Protein AF-A0A2M7ZW94-F1 (afdb_monomer_lite)

Structure (mmCIF, N/CA/C/O backbone):
data_AF-A0A2M7ZW94-F1
#
_entry.id   AF-A0A2M7ZW94-F1
#
loop_
_atom_site.group_PDB
_atom_site.id
_atom_site.type_symbol
_atom_site.label_atom_id
_atom_site.label_alt_id
_atom_site.label_comp_id
_atom_site.label_asym_id
_atom_site.label_entity_id
_atom_site.label_seq_id
_atom_site.pdbx_PDB_ins_code
_atom_site.Cartn_x
_atom_site.Cartn_y
_atom_site.Cartn_z
_atom_site.occupancy
_atom_site.B_iso_or_equiv
_atom_site.auth_seq_id
_atom_site.auth_comp_id
_atom_site.auth_asym_id
_atom_site.auth_atom_id
_atom_site.pdbx_PDB_model_num
ATOM 1 N N . MET A 1 1 ? -39.235 -16.989 -25.713 1.00 32.47 1 MET A N 1
ATOM 2 C CA . MET A 1 1 ? -38.971 -16.640 -24.299 1.00 32.47 1 MET A CA 1
ATOM 3 C C . MET A 1 1 ? -38.103 -17.732 -23.693 1.00 32.47 1 MET A C 1
ATOM 5 O O . MET A 1 1 ? -38.622 -18.780 -23.338 1.00 32.47 1 MET A O 1
ATOM 9 N N . SER A 1 2 ? -36.784 -17.535 -23.678 1.00 24.59 2 SER A N 1
ATOM 10 C CA . SER A 1 2 ? -35.823 -18.498 -23.125 1.00 24.59 2 SER A CA 1
ATOM 11 C C . SER A 1 2 ? -35.446 -18.057 -21.711 1.00 24.59 2 SER A C 1
ATOM 13 O O . SER A 1 2 ? -35.003 -16.925 -21.529 1.00 24.59 2 SER A O 1
ATOM 15 N N . ARG A 1 3 ? -35.692 -18.912 -20.712 1.00 26.88 3 ARG A N 1
ATOM 16 C CA . ARG A 1 3 ? -35.231 -18.721 -19.330 1.00 26.88 3 ARG A CA 1
ATOM 17 C C . ARG A 1 3 ? -33.792 -19.221 -19.244 1.00 26.88 3 ARG A C 1
ATOM 19 O O . ARG A 1 3 ? -33.567 -20.426 -19.284 1.00 26.88 3 ARG A O 1
ATOM 26 N N . THR A 1 4 ? -32.834 -18.316 -19.106 1.00 28.78 4 THR A N 1
ATOM 27 C CA . THR A 1 4 ? -31.450 -18.662 -18.771 1.00 28.78 4 THR A CA 1
ATOM 28 C C . THR A 1 4 ? -31.302 -18.755 -17.254 1.00 28.78 4 THR A C 1
ATOM 30 O O . THR A 1 4 ? -31.592 -17.808 -16.526 1.00 28.78 4 THR A O 1
ATOM 33 N N . ALA A 1 5 ? -30.887 -19.931 -16.785 1.00 29.59 5 ALA A N 1
ATOM 34 C CA . ALA A 1 5 ? -30.594 -20.216 -15.388 1.00 29.59 5 ALA A CA 1
ATOM 35 C C . ALA A 1 5 ? -29.285 -19.530 -14.961 1.00 29.59 5 ALA A C 1
ATOM 37 O O . ALA A 1 5 ? -28.257 -19.681 -15.620 1.00 29.59 5 ALA A O 1
ATOM 38 N N . ALA A 1 6 ? -29.329 -18.790 -13.853 1.00 29.06 6 ALA A N 1
ATOM 39 C CA . ALA A 1 6 ? -28.158 -18.198 -13.222 1.00 29.06 6 ALA A CA 1
ATOM 40 C C . ALA A 1 6 ? -27.398 -19.267 -12.421 1.00 29.06 6 ALA A C 1
ATOM 42 O O . ALA A 1 6 ? -27.951 -19.885 -11.514 1.00 29.06 6 ALA A O 1
ATOM 43 N N . THR A 1 7 ? -26.122 -19.482 -12.736 1.00 29.97 7 THR A N 1
ATOM 44 C CA . THR A 1 7 ? -25.217 -20.303 -11.923 1.00 29.97 7 THR A CA 1
ATOM 45 C C . THR A 1 7 ? -24.500 -19.422 -10.903 1.00 29.97 7 THR A C 1
ATOM 47 O O . THR A 1 7 ? -23.432 -18.872 -11.170 1.00 29.97 7 THR A O 1
ATOM 50 N N . THR A 1 8 ? -25.091 -19.280 -9.720 1.00 38.19 8 THR A N 1
ATOM 51 C CA . THR A 1 8 ? -24.471 -18.693 -8.526 1.00 38.19 8 THR A CA 1
ATOM 52 C C . THR A 1 8 ? -23.496 -19.705 -7.919 1.00 38.19 8 THR A C 1
ATOM 54 O O . THR A 1 8 ? -23.913 -20.754 -7.432 1.00 38.19 8 THR A O 1
ATOM 57 N N . ARG A 1 9 ? -22.190 -19.408 -7.877 1.00 36.25 9 ARG A N 1
ATOM 58 C CA . ARG A 1 9 ? -21.302 -20.064 -6.898 1.00 36.25 9 ARG A CA 1
ATOM 59 C C . ARG A 1 9 ? -21.572 -19.421 -5.538 1.00 36.25 9 ARG A C 1
ATOM 61 O O . ARG A 1 9 ? -20.923 -18.442 -5.178 1.00 36.25 9 ARG A O 1
ATOM 68 N N . SER A 1 10 ? -22.579 -19.925 -4.823 1.00 44.69 10 SER A N 1
ATOM 69 C CA . SER A 1 10 ? -22.852 -19.503 -3.450 1.00 44.69 10 SER A CA 1
ATOM 70 C C . SER A 1 10 ? -21.700 -19.970 -2.550 1.00 44.69 10 SER A C 1
ATOM 72 O O . SER A 1 10 ? -21.248 -21.112 -2.634 1.00 44.69 10 SER A O 1
ATOM 74 N N . ARG A 1 11 ? -21.157 -19.073 -1.717 1.00 54.53 11 ARG A N 1
ATOM 75 C CA . ARG A 1 11 ? -20.261 -19.488 -0.629 1.00 54.53 11 ARG A CA 1
ATOM 76 C C . ARG A 1 11 ? -21.129 -20.160 0.415 1.00 54.53 11 ARG A C 1
ATOM 78 O O . ARG A 1 11 ? -21.862 -19.463 1.105 1.00 54.53 11 ARG A O 1
ATOM 85 N N . HIS A 1 12 ? -21.112 -21.484 0.472 1.00 62.62 12 HIS A N 1
ATOM 86 C CA . HIS A 1 12 ? -21.947 -22.238 1.395 1.00 62.62 12 HIS A CA 1
ATOM 87 C C . HIS A 1 12 ? -21.676 -21.820 2.848 1.00 62.62 12 HIS A C 1
ATOM 89 O O . HIS A 1 12 ? -20.550 -21.937 3.321 1.00 62.62 12 HIS A O 1
ATOM 95 N N . ILE A 1 13 ? -22.697 -21.306 3.537 1.00 59.84 13 ILE A N 1
ATOM 96 C CA . ILE A 1 13 ? -22.628 -21.061 4.983 1.00 59.84 13 ILE A CA 1
ATOM 97 C C . ILE A 1 13 ? -23.181 -22.307 5.650 1.00 59.84 13 ILE A C 1
ATOM 99 O O . ILE A 1 13 ? -24.318 -22.687 5.376 1.00 59.84 13 ILE A O 1
ATOM 103 N N . PHE A 1 14 ? -22.385 -22.946 6.494 1.00 70.50 14 PHE A N 1
ATOM 104 C CA . PHE A 1 14 ? -22.773 -24.121 7.254 1.00 70.50 14 PHE A CA 1
ATOM 105 C C . PHE A 1 14 ? -22.982 -23.746 8.716 1.00 70.50 14 PHE A C 1
ATOM 107 O O . PHE A 1 14 ? -22.145 -23.067 9.298 1.00 70.50 14 PHE A O 1
ATOM 114 N N . VAL A 1 15 ? -24.068 -24.211 9.322 1.00 73.00 15 VAL A N 1
ATOM 115 C CA . VAL A 1 15 ? -24.240 -24.215 10.779 1.00 73.00 15 VAL A CA 1
ATOM 116 C C . VAL A 1 15 ? -24.027 -25.641 11.256 1.00 73.00 15 VAL A C 1
ATOM 118 O O . VAL A 1 15 ? -24.687 -26.555 10.772 1.00 73.00 15 VAL A O 1
ATOM 121 N N . THR A 1 16 ? -23.114 -25.841 12.198 1.00 76.88 16 THR A N 1
ATOM 122 C CA . THR A 1 16 ? -22.784 -27.159 12.752 1.00 76.88 16 THR A CA 1
ATOM 123 C C . THR A 1 16 ? -22.987 -27.150 14.251 1.00 76.88 16 THR A C 1
ATOM 125 O O . THR A 1 16 ? -22.483 -26.260 14.925 1.00 76.88 16 THR A O 1
ATOM 128 N N . LEU A 1 17 ? -23.686 -28.141 14.795 1.00 69.69 17 LEU A N 1
ATOM 129 C CA . LEU A 1 17 ? -23.790 -28.312 16.240 1.00 69.69 17 LEU A CA 1
ATOM 130 C C . LEU A 1 17 ? -22.526 -29.002 16.765 1.00 69.69 17 LEU A C 1
ATOM 132 O O . LEU A 1 17 ? -22.336 -30.198 16.571 1.00 69.69 17 LEU A O 1
ATOM 136 N N . ILE A 1 18 ? -21.654 -28.259 17.444 1.00 71.75 18 ILE A N 1
ATOM 137 C CA . ILE A 1 18 ? -20.431 -28.806 18.042 1.00 71.75 18 ILE A CA 1
ATOM 138 C C . ILE A 1 18 ? -20.698 -29.146 19.507 1.00 71.75 18 ILE A C 1
ATOM 140 O O . ILE A 1 18 ? -21.134 -28.294 20.286 1.00 71.75 18 ILE A O 1
ATOM 144 N N . LYS A 1 19 ? -20.429 -30.399 19.891 1.00 70.38 19 LYS A N 1
ATOM 145 C CA . LYS A 1 19 ? -20.514 -30.850 21.283 1.00 70.38 19 LYS A CA 1
ATOM 146 C C . LYS A 1 19 ? -19.332 -30.287 22.079 1.00 70.38 19 LYS A C 1
ATOM 148 O O . LYS A 1 19 ? -18.182 -30.602 21.793 1.00 70.38 19 LYS A O 1
ATOM 153 N N . GLN A 1 20 ? -19.634 -29.459 23.064 1.00 75.25 20 GLN A N 1
ATOM 154 C CA . GLN A 1 20 ? -18.698 -28.881 24.018 1.00 75.25 20 GLN A CA 1
ATOM 155 C C . GLN A 1 20 ? -18.265 -29.924 25.061 1.00 75.25 20 GLN A C 1
ATOM 157 O O . GLN A 1 20 ? -18.896 -30.977 25.213 1.00 75.25 20 GLN A O 1
ATOM 162 N N . ALA A 1 21 ? -17.195 -29.623 25.803 1.00 60.28 21 ALA A N 1
ATOM 163 C CA . ALA A 1 21 ? -16.646 -30.507 26.837 1.00 60.28 21 ALA A CA 1
ATOM 164 C C . ALA A 1 21 ? -17.650 -30.825 27.964 1.00 60.28 21 ALA A C 1
ATOM 166 O O . ALA A 1 21 ? -17.609 -31.908 28.542 1.00 60.28 21 ALA A O 1
ATOM 167 N N . ASP A 1 22 ? -18.591 -29.918 28.230 1.00 70.38 22 ASP A N 1
ATOM 168 C CA . ASP A 1 22 ? -19.676 -30.085 29.207 1.00 70.38 22 ASP A CA 1
ATOM 169 C C . ASP A 1 22 ? -20.864 -30.917 28.675 1.00 70.38 22 ASP A C 1
ATOM 171 O O . ASP A 1 22 ? -21.872 -31.101 29.359 1.00 70.38 22 ASP A O 1
ATOM 175 N N . GLY A 1 23 ? -20.765 -31.421 27.442 1.00 75.06 23 GLY A N 1
ATOM 176 C CA . GLY A 1 23 ? -21.794 -32.211 26.778 1.00 75.06 23 GLY A CA 1
ATOM 177 C C . GLY A 1 23 ? -22.887 -31.399 26.082 1.00 75.06 23 GLY A C 1
ATOM 178 O O . GLY A 1 23 ? -23.699 -32.005 25.374 1.00 75.06 23 GLY A O 1
ATOM 179 N N . ARG A 1 24 ? -22.910 -30.064 26.215 1.00 67.00 24 ARG A N 1
ATOM 180 C CA . ARG A 1 24 ? -23.846 -29.194 25.486 1.00 67.00 24 ARG A CA 1
ATOM 181 C C . ARG A 1 24 ? -23.466 -29.122 24.013 1.00 67.00 24 ARG A C 1
ATOM 183 O O . ARG A 1 24 ? -22.299 -29.224 23.661 1.00 67.00 24 ARG A O 1
ATOM 190 N N . ARG A 1 25 ? -24.443 -28.941 23.127 1.00 60.88 25 ARG A N 1
ATOM 191 C CA . ARG A 1 25 ? -24.196 -28.712 21.697 1.00 60.88 25 ARG A CA 1
ATOM 192 C C . ARG A 1 25 ? -24.402 -27.232 21.397 1.00 60.88 25 ARG A C 1
ATOM 194 O O . ARG A 1 25 ? -25.466 -26.705 21.705 1.00 60.88 25 ARG A O 1
ATOM 201 N N . LEU A 1 26 ? -23.399 -26.577 20.819 1.00 61.03 26 LEU A N 1
ATOM 202 C CA . LEU A 1 26 ? -23.485 -25.179 20.400 1.00 61.03 26 LEU A CA 1
ATOM 203 C C . LEU A 1 26 ? -23.446 -25.081 18.871 1.00 61.03 26 LEU A C 1
ATOM 205 O O . LEU A 1 26 ? -22.578 -25.700 18.254 1.00 61.03 26 LEU A O 1
ATOM 209 N N . PRO A 1 27 ? -24.360 -24.321 18.249 1.00 65.19 27 PRO A N 1
ATOM 210 C CA . PRO A 1 27 ? -24.290 -24.032 16.823 1.00 65.19 27 PRO A CA 1
ATOM 211 C C . PRO A 1 27 ? -23.088 -23.135 16.514 1.00 65.19 27 PRO A C 1
ATOM 213 O O . PRO A 1 27 ? -22.930 -22.062 17.090 1.00 65.19 27 PRO A O 1
ATOM 216 N N . VAL A 1 28 ? -22.263 -23.571 15.569 1.00 64.69 28 VAL A N 1
ATOM 217 C CA . VAL A 1 28 ? -21.096 -22.854 15.051 1.00 64.69 28 VAL A CA 1
ATOM 218 C C . VAL A 1 28 ? -21.296 -22.623 13.561 1.00 64.69 28 VAL A C 1
ATOM 220 O O . VAL A 1 28 ? -21.577 -23.565 12.816 1.00 64.69 28 VAL A O 1
ATOM 223 N N . MET A 1 29 ? -21.173 -21.370 13.122 1.00 62.31 29 MET A N 1
ATOM 224 C CA . MET A 1 29 ? -21.201 -21.019 11.702 1.00 62.31 29 MET A CA 1
ATOM 225 C C . MET A 1 29 ? -19.815 -21.166 11.080 1.00 62.31 29 MET A C 1
ATOM 227 O O . MET A 1 29 ? -18.813 -20.798 11.681 1.00 62.31 29 MET A O 1
ATOM 231 N N . SER A 1 30 ? -19.771 -21.681 9.859 1.00 64.25 30 SER A N 1
ATOM 232 C CA . SER A 1 30 ? -18.544 -21.969 9.127 1.00 64.25 30 SER A CA 1
ATOM 233 C C . SER A 1 30 ? -18.750 -21.783 7.623 1.00 64.25 30 SER A C 1
ATOM 235 O O . SER A 1 30 ? -19.861 -21.907 7.110 1.00 64.25 30 SER A O 1
ATOM 237 N N . SER A 1 31 ? -17.666 -21.506 6.898 1.00 64.06 31 SER A N 1
ATOM 238 C CA . SER A 1 31 ? -17.653 -21.511 5.426 1.00 64.06 31 SER A CA 1
ATOM 239 C C . SER A 1 31 ? -17.410 -22.906 4.826 1.00 64.06 31 SER A C 1
ATOM 241 O O . SER A 1 31 ? -17.481 -23.089 3.610 1.00 64.06 31 SER A O 1
ATOM 243 N N . THR A 1 32 ? -17.144 -23.901 5.674 1.00 67.00 32 THR A N 1
ATOM 244 C CA . THR A 1 32 ? -16.887 -25.302 5.323 1.00 67.00 32 THR A CA 1
ATOM 245 C C . THR A 1 32 ? -17.685 -26.253 6.220 1.00 67.00 32 THR A C 1
ATOM 247 O O . THR A 1 32 ? -18.123 -25.904 7.315 1.00 67.00 32 THR A O 1
ATOM 250 N N . HIS A 1 33 ? -17.906 -27.479 5.752 1.00 71.88 33 HIS A N 1
ATOM 251 C CA . HIS A 1 33 ? -18.555 -28.523 6.542 1.00 71.88 33 HIS A CA 1
ATOM 252 C C . HIS A 1 33 ? -17.659 -28.890 7.737 1.00 71.88 33 HIS A C 1
ATOM 254 O O . HIS A 1 33 ? -16.509 -29.272 7.530 1.00 71.88 33 HIS A O 1
ATOM 260 N N . CYS A 1 34 ? -18.152 -28.769 8.971 1.00 69.06 34 CYS A N 1
ATOM 261 C CA . CYS A 1 34 ? -17.371 -29.101 10.171 1.00 69.06 34 CYS A CA 1
ATOM 262 C C . CYS A 1 34 ? -17.648 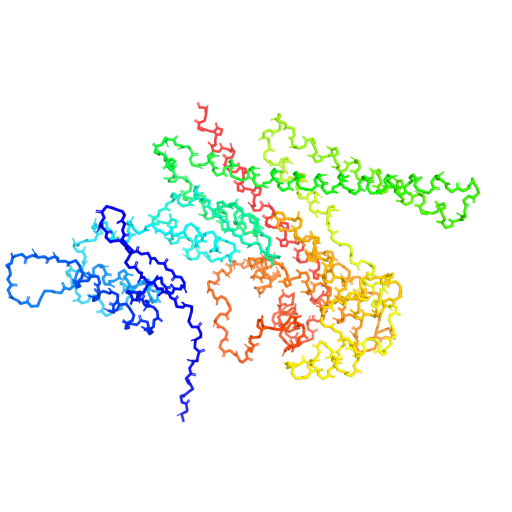-30.522 10.686 1.00 69.06 34 CYS A C 1
ATOM 264 O O . CYS A 1 34 ? -16.823 -31.075 11.405 1.00 69.06 34 CYS A O 1
ATOM 266 N N . SER A 1 35 ? -18.795 -31.119 10.345 1.00 77.81 35 SER A N 1
ATOM 267 C CA . SER A 1 35 ? -19.145 -32.513 10.672 1.00 77.81 35 SER A CA 1
ATOM 268 C C . SER A 1 35 ? -20.314 -32.985 9.812 1.00 77.81 35 SER A C 1
ATOM 270 O O . SER A 1 35 ? -21.001 -32.143 9.253 1.00 77.81 35 SER A O 1
ATOM 272 N N . ASP A 1 36 ? -20.624 -34.280 9.782 1.00 73.81 36 ASP A N 1
ATOM 273 C CA . ASP A 1 36 ? -21.778 -34.833 9.047 1.00 73.81 36 ASP A CA 1
ATOM 274 C C . ASP A 1 36 ? -23.143 -34.215 9.432 1.00 73.81 36 ASP A C 1
ATOM 276 O O . ASP A 1 36 ? -24.105 -34.307 8.671 1.00 73.81 36 ASP A O 1
ATOM 280 N N . GLU A 1 37 ? -23.225 -33.528 10.578 1.00 69.06 37 GLU A N 1
ATOM 281 C CA . GLU A 1 37 ? -24.413 -32.803 11.048 1.00 69.06 37 GLU A CA 1
ATOM 282 C C . GLU A 1 37 ? -24.490 -31.337 10.549 1.00 69.06 37 GLU A C 1
ATOM 284 O O . GLU A 1 37 ? -25.415 -30.609 10.908 1.00 69.06 37 GLU A O 1
ATOM 289 N N . SER A 1 38 ? -23.536 -30.855 9.743 1.00 70.06 38 SER A N 1
ATOM 290 C CA . SER A 1 38 ? -23.513 -29.468 9.254 1.00 70.06 38 SER A CA 1
ATOM 291 C C . SER A 1 38 ? -24.669 -29.157 8.282 1.00 70.06 38 SER A C 1
ATOM 293 O O . SER A 1 38 ? -24.861 -29.817 7.262 1.00 70.06 38 SER A O 1
ATOM 295 N N . VAL A 1 39 ? -25.403 -28.068 8.531 1.00 68.62 39 VAL A N 1
ATOM 296 C CA . VAL A 1 39 ? -26.511 -27.594 7.683 1.00 68.62 39 VAL A CA 1
ATOM 297 C C . VAL A 1 39 ? -26.078 -26.419 6.831 1.00 68.62 39 VAL A C 1
ATOM 299 O O . VAL A 1 39 ? -25.755 -25.358 7.353 1.00 68.62 39 VAL A O 1
ATOM 302 N N . CYS A 1 40 ? -26.151 -26.566 5.511 1.00 65.38 40 CYS A N 1
ATOM 303 C CA . CYS A 1 40 ? -25.936 -25.453 4.594 1.00 65.38 40 CYS A CA 1
ATOM 304 C C . CYS A 1 40 ? -27.153 -24.508 4.568 1.00 65.38 40 CYS A C 1
ATOM 306 O O . CYS A 1 40 ? -28.214 -24.865 4.055 1.00 65.38 40 CYS A O 1
ATOM 308 N N . VAL A 1 41 ? -26.994 -23.293 5.090 1.00 62.44 41 VAL A N 1
ATOM 309 C CA . VAL A 1 41 ? -28.073 -22.312 5.298 1.00 62.44 41 VAL A CA 1
ATOM 310 C C . VAL A 1 41 ? -28.481 -21.600 4.004 1.00 62.44 41 VAL A C 1
ATOM 312 O O . VAL A 1 41 ? -29.611 -21.146 3.877 1.00 62.44 41 VAL A O 1
ATOM 315 N N . ASN A 1 42 ? -27.610 -21.556 2.995 1.00 62.69 42 ASN A N 1
ATOM 316 C CA . ASN A 1 42 ? -27.856 -20.847 1.733 1.00 62.69 42 ASN A CA 1
ATOM 317 C C . ASN A 1 42 ? -27.964 -21.771 0.506 1.00 62.69 42 ASN A C 1
ATOM 319 O O . ASN A 1 42 ? -27.714 -21.354 -0.630 1.00 62.69 42 ASN A O 1
ATOM 323 N N . ARG A 1 43 ? -28.343 -23.038 0.712 1.00 46.62 43 ARG A N 1
ATOM 324 C CA . ARG A 1 43 ? -28.696 -23.963 -0.374 1.00 46.62 43 ARG A CA 1
ATOM 325 C C . ARG A 1 43 ? -30.166 -23.721 -0.748 1.00 46.62 43 ARG A C 1
ATOM 327 O O . ARG A 1 43 ? -31.056 -24.337 -0.175 1.00 46.62 43 ARG A O 1
ATOM 334 N N . ASN A 1 44 ? -30.400 -22.796 -1.683 1.00 50.91 44 ASN A N 1
ATOM 335 C CA . ASN A 1 44 ? -31.709 -22.225 -2.047 1.00 50.91 44 ASN A CA 1
ATOM 336 C C . ASN A 1 44 ? -32.342 -21.424 -0.894 1.00 50.91 44 ASN A C 1
ATOM 338 O O . ASN A 1 44 ? -32.750 -21.993 0.115 1.00 50.91 44 ASN A O 1
ATOM 342 N N . GLU A 1 45 ? -32.439 -20.105 -1.083 1.00 52.16 45 GLU A N 1
ATOM 343 C CA . GLU A 1 45 ? -32.684 -19.044 -0.081 1.00 52.16 45 GLU A CA 1
ATOM 344 C C . GLU A 1 45 ? -33.834 -19.299 0.910 1.00 52.16 45 GLU A C 1
ATOM 346 O O . GLU A 1 45 ? -33.817 -18.793 2.024 1.00 52.16 45 GLU A O 1
ATOM 351 N N . ILE A 1 46 ? -34.813 -20.130 0.555 1.00 49.88 46 ILE A N 1
ATOM 352 C CA . ILE A 1 46 ? -35.938 -20.475 1.432 1.00 49.88 46 ILE A CA 1
ATOM 353 C C . ILE A 1 46 ? -35.754 -21.867 2.060 1.00 49.88 46 ILE A C 1
ATOM 355 O O . ILE A 1 46 ? -36.008 -22.060 3.245 1.00 49.88 46 ILE A O 1
ATOM 359 N N . ILE A 1 47 ? -35.256 -22.851 1.306 1.00 54.06 47 ILE A N 1
ATOM 360 C CA . ILE A 1 47 ? -35.139 -24.244 1.772 1.00 54.06 47 ILE A CA 1
ATOM 361 C C . ILE A 1 47 ? -34.041 -24.384 2.833 1.00 54.06 47 ILE A C 1
ATOM 363 O O . ILE A 1 47 ? -34.225 -25.129 3.796 1.00 54.06 47 ILE A O 1
ATOM 367 N N . GLY A 1 48 ? -32.928 -23.655 2.700 1.00 54.53 48 GLY A N 1
ATOM 368 C CA . GLY A 1 48 ? -31.839 -23.663 3.684 1.00 54.53 48 GLY A CA 1
ATOM 369 C C . GLY A 1 48 ? -32.264 -23.112 5.049 1.00 54.53 48 GLY A C 1
ATOM 370 O O . GLY A 1 48 ? -32.036 -23.763 6.070 1.00 54.53 48 GLY A O 1
ATOM 371 N N . ALA A 1 49 ? -32.993 -21.991 5.059 1.00 55.41 49 ALA A N 1
ATOM 372 C CA . ALA A 1 49 ? -33.610 -21.420 6.257 1.00 55.41 49 ALA A CA 1
ATOM 373 C C . ALA A 1 49 ? -34.595 -22.403 6.915 1.00 55.41 49 ALA A C 1
ATOM 375 O O . ALA A 1 49 ? -34.482 -22.687 8.107 1.00 55.41 49 ALA A O 1
ATOM 376 N N . PHE A 1 50 ? -35.509 -22.997 6.136 1.00 55.78 50 PHE A N 1
ATOM 377 C CA . PHE A 1 50 ? -36.458 -24.002 6.635 1.00 55.78 50 PHE A CA 1
ATOM 378 C C . PHE A 1 50 ? -35.771 -25.265 7.173 1.00 55.78 50 PHE A C 1
ATOM 380 O O . PHE A 1 50 ? -36.226 -25.841 8.160 1.00 55.78 50 PHE A O 1
ATOM 387 N N . THR A 1 51 ? -34.675 -25.699 6.548 1.00 58.50 51 THR A N 1
ATOM 388 C CA . THR A 1 51 ? -33.914 -26.882 6.977 1.00 58.50 51 THR A CA 1
ATOM 389 C C . THR A 1 51 ? -33.181 -26.614 8.287 1.00 58.50 51 THR A C 1
ATOM 391 O O . THR A 1 51 ? -33.251 -27.445 9.191 1.00 58.50 51 THR A O 1
ATOM 394 N N . LEU A 1 52 ? -32.555 -25.440 8.428 1.00 59.03 52 LEU A N 1
ATOM 395 C CA . LEU A 1 52 ? -31.918 -25.007 9.672 1.00 59.03 52 LEU A CA 1
ATOM 396 C C . LEU A 1 52 ? -32.941 -24.893 10.810 1.00 59.03 52 LEU A C 1
ATOM 398 O O . LEU A 1 52 ? -32.730 -25.452 11.882 1.00 59.03 52 LEU A O 1
ATOM 402 N N . LEU A 1 53 ? -34.088 -24.256 10.555 1.00 57.56 53 LEU A N 1
ATOM 403 C CA . LEU A 1 53 ? -35.199 -24.163 11.508 1.00 57.56 53 LEU A CA 1
ATOM 404 C C . LEU A 1 53 ? -35.721 -25.536 11.929 1.00 57.56 53 LEU A C 1
ATOM 406 O O . LEU A 1 53 ? -35.931 -25.778 13.114 1.00 57.56 53 LEU A O 1
ATOM 410 N N . ARG A 1 54 ? -35.907 -26.451 10.972 1.00 55.56 54 ARG A N 1
ATOM 411 C CA . ARG A 1 54 ? -36.349 -27.818 11.254 1.00 55.56 54 ARG A CA 1
ATOM 412 C C . ARG A 1 54 ? -35.327 -28.569 12.102 1.00 55.56 54 ARG A C 1
ATOM 414 O O . ARG A 1 54 ? -35.729 -29.284 13.010 1.00 55.56 54 ARG A O 1
ATOM 421 N N . GLN A 1 55 ? -34.033 -28.424 11.826 1.00 57.81 55 GLN A N 1
ATOM 422 C CA . GLN A 1 55 ? -33.000 -29.094 12.612 1.00 57.81 55 GLN A CA 1
ATOM 423 C C . GLN A 1 55 ? -32.887 -28.526 14.029 1.00 57.81 55 GLN A C 1
ATOM 425 O O . GLN A 1 55 ? -32.865 -29.307 14.974 1.00 57.81 55 GLN A O 1
ATOM 430 N N . LEU A 1 56 ? -32.920 -27.200 14.194 1.00 55.25 56 LEU A N 1
ATOM 431 C CA . LEU A 1 56 ? -32.946 -26.563 15.516 1.00 55.25 56 LEU A CA 1
ATOM 432 C C . LEU A 1 56 ? -34.192 -26.987 16.318 1.00 55.25 56 LEU A C 1
ATOM 434 O O . LEU A 1 56 ? -34.078 -27.346 17.487 1.00 55.25 56 LEU A O 1
ATOM 438 N N . TYR A 1 57 ? -35.362 -27.053 15.673 1.00 52.72 57 TYR A N 1
ATOM 439 C CA . TYR A 1 57 ? -36.622 -27.483 16.294 1.00 52.72 57 TYR A CA 1
ATOM 440 C C . TYR A 1 57 ? -36.648 -28.970 16.678 1.00 52.72 57 TYR A C 1
ATOM 442 O O . TYR A 1 57 ? -37.223 -29.341 17.695 1.00 52.72 57 TYR A O 1
ATOM 450 N N . MET A 1 58 ? -36.041 -29.842 15.869 1.00 49.34 58 MET A N 1
ATOM 451 C CA . MET A 1 58 ? -35.977 -31.279 16.164 1.00 49.34 58 MET A CA 1
ATOM 452 C C . MET A 1 58 ? -34.960 -31.600 17.268 1.00 49.34 58 MET A C 1
ATOM 454 O O . MET A 1 58 ? -35.061 -32.656 17.890 1.00 49.34 58 MET A O 1
ATOM 458 N N . HIS A 1 59 ? -33.987 -30.715 17.504 1.00 52.50 59 HIS A N 1
ATOM 459 C CA . HIS A 1 59 ? -32.890 -30.954 18.438 1.00 52.50 59 HIS A CA 1
ATOM 460 C C . HIS A 1 59 ? -33.140 -30.353 19.830 1.00 52.50 59 HIS A C 1
ATOM 462 O O . HIS A 1 59 ? -32.773 -30.976 20.832 1.00 52.50 59 HIS A O 1
ATOM 468 N N . ASP A 1 60 ? -33.821 -29.206 19.915 1.00 43.69 60 ASP A N 1
ATOM 469 C CA . ASP A 1 60 ? -34.363 -28.702 21.174 1.00 43.69 60 ASP A CA 1
ATOM 470 C C . ASP A 1 60 ? -35.724 -29.341 21.427 1.00 43.69 60 ASP A C 1
ATOM 472 O O . ASP A 1 60 ? -36.754 -28.959 20.877 1.00 43.69 60 ASP A O 1
ATOM 476 N N . SER A 1 61 ? -35.738 -30.322 22.327 1.00 38.62 61 SER A N 1
ATOM 477 C CA . SER A 1 61 ? -36.964 -30.815 22.945 1.00 38.62 61 SER A CA 1
ATOM 478 C C . SER A 1 61 ? -37.591 -29.714 23.811 1.00 38.62 61 SER A C 1
ATOM 480 O O . SER A 1 61 ? -37.610 -29.824 25.038 1.00 38.62 61 SER A O 1
ATOM 482 N N . LEU A 1 62 ? -38.154 -28.669 23.198 1.00 39.50 62 LEU A N 1
ATOM 483 C CA . LEU A 1 62 ? -39.179 -27.824 23.805 1.00 39.50 62 LEU A CA 1
ATOM 484 C C . LEU A 1 62 ? -40.417 -28.704 24.019 1.00 39.50 62 LEU A C 1
ATOM 486 O O . LEU A 1 62 ? -41.422 -28.619 23.317 1.00 39.50 62 LEU A O 1
ATOM 490 N N . LYS A 1 63 ? -40.339 -29.602 25.008 1.00 36.56 63 LYS A N 1
ATOM 491 C CA . LYS A 1 63 ? -41.491 -30.287 25.587 1.00 36.56 63 LYS A CA 1
ATOM 492 C C . LYS A 1 63 ? -42.306 -29.243 26.345 1.00 36.56 63 LYS A C 1
ATOM 494 O O . LYS A 1 63 ? -42.325 -29.222 27.573 1.00 36.56 63 LYS A O 1
ATOM 499 N N . LEU A 1 64 ? -43.022 -28.398 25.609 1.00 36.47 64 LEU A N 1
ATOM 500 C CA . LEU A 1 64 ? -44.240 -27.782 26.109 1.00 36.47 64 LEU A CA 1
ATOM 501 C C . LEU A 1 64 ? -45.228 -28.929 26.335 1.00 36.47 64 LEU A C 1
ATOM 503 O O . LEU A 1 64 ? -45.889 -29.421 25.420 1.00 36.47 64 LEU A O 1
ATOM 507 N N . LYS A 1 65 ? -45.245 -29.447 27.566 1.00 33.09 65 LYS A N 1
ATOM 508 C CA . LYS A 1 65 ? -46.236 -30.427 28.004 1.00 33.09 65 LYS A CA 1
ATOM 509 C C . LYS A 1 65 ? -47.622 -29.792 27.870 1.00 33.09 65 LYS A C 1
ATOM 511 O O . LYS A 1 65 ? -47.993 -28.946 28.673 1.00 33.09 65 LYS A O 1
ATOM 516 N N . GLY A 1 66 ? -48.389 -30.271 26.894 1.00 35.72 66 GLY A N 1
ATOM 517 C CA . GLY A 1 66 ? -49.845 -30.167 26.885 1.00 35.72 66 GLY A CA 1
ATOM 518 C C . GLY A 1 66 ? -50.430 -29.177 25.882 1.00 35.72 66 GLY A C 1
ATOM 519 O O . GLY A 1 66 ? -50.813 -28.076 26.256 1.00 35.72 66 GLY A O 1
ATOM 520 N N . LYS A 1 67 ? -50.600 -29.621 24.633 1.00 34.03 67 LYS A N 1
ATOM 521 C CA . LYS A 1 67 ? -51.892 -29.732 23.920 1.00 34.03 67 LYS A CA 1
ATOM 522 C C . LYS A 1 67 ? -51.620 -30.045 22.447 1.00 34.03 67 LYS A C 1
ATOM 524 O O . LYS A 1 67 ? -50.813 -29.391 21.799 1.00 34.03 67 LYS A O 1
ATOM 529 N N . GLN A 1 68 ? -52.274 -31.090 21.948 1.00 37.75 68 GLN A N 1
ATOM 530 C CA . GLN A 1 68 ? -52.256 -31.469 20.539 1.00 37.75 68 GLN A CA 1
ATOM 531 C C . GLN A 1 68 ? -52.921 -30.376 19.696 1.00 37.75 68 GLN A C 1
ATOM 533 O O . GLN A 1 68 ? -53.989 -29.880 20.049 1.00 37.75 68 GLN A O 1
ATOM 538 N N . GLY A 1 69 ? -52.290 -30.039 18.576 1.00 32.56 69 GLY A N 1
ATOM 539 C CA . GLY A 1 69 ? -52.793 -29.088 17.590 1.00 32.56 69 GLY A CA 1
ATOM 540 C C . GLY A 1 69 ? -51.676 -28.153 17.156 1.00 32.56 69 GLY A C 1
ATOM 541 O O . GLY A 1 69 ? -51.077 -27.498 17.998 1.00 32.56 69 GLY A O 1
ATOM 542 N N . ALA A 1 70 ? -51.381 -28.147 15.855 1.00 39.38 70 ALA A N 1
ATOM 543 C CA . ALA A 1 70 ? -50.365 -27.335 15.191 1.00 39.38 70 ALA A CA 1
ATOM 544 C C . ALA A 1 70 ? -50.163 -25.958 15.851 1.00 39.38 70 ALA A C 1
ATOM 546 O O . ALA A 1 70 ? -50.981 -25.054 15.689 1.00 39.38 70 ALA A O 1
ATOM 547 N N . GLN A 1 71 ? -49.070 -25.800 16.597 1.00 36.38 71 GLN A N 1
ATOM 548 C CA . GLN A 1 71 ? -48.647 -24.505 17.110 1.00 36.38 71 GLN A CA 1
ATOM 549 C C . GLN A 1 71 ? -47.397 -24.089 16.354 1.00 36.38 71 GLN A C 1
ATOM 551 O O . GLN A 1 71 ? -46.375 -24.774 16.348 1.00 36.38 71 GLN A O 1
ATOM 556 N N . PHE A 1 72 ? -47.585 -22.996 15.625 1.00 40.94 72 PHE A N 1
ATOM 557 C CA . PHE A 1 72 ? -46.636 -22.353 14.744 1.00 40.94 72 PHE A CA 1
ATOM 558 C C . PHE A 1 72 ? -45.308 -22.084 15.457 1.00 40.94 72 PHE A C 1
ATOM 560 O O . PHE A 1 72 ? -45.274 -21.789 16.652 1.00 40.94 72 PHE A O 1
ATOM 567 N N . LEU A 1 73 ? -44.230 -22.176 14.673 1.00 48.53 73 LEU A N 1
ATOM 568 C CA . LEU A 1 73 ? -42.911 -21.613 14.960 1.00 48.53 73 LEU A CA 1
ATOM 569 C C . LEU A 1 73 ? -43.040 -20.290 15.716 1.00 48.53 73 LEU A C 1
ATOM 571 O O . LEU A 1 73 ? -43.911 -19.492 15.370 1.00 48.53 73 LEU A O 1
ATOM 575 N N . ASN A 1 74 ? -42.147 -20.032 16.680 1.00 49.47 74 ASN A N 1
ATOM 576 C CA . ASN A 1 74 ? -41.963 -18.672 17.174 1.00 49.47 74 ASN A CA 1
ATOM 577 C C . ASN A 1 74 ? -41.698 -17.782 15.938 1.00 49.47 74 ASN A C 1
ATOM 579 O O . ASN A 1 74 ? -40.657 -17.966 15.292 1.00 49.47 74 ASN A O 1
ATOM 583 N N . PRO A 1 75 ? -42.638 -16.893 15.562 1.00 52.19 75 PRO A N 1
ATOM 584 C CA . PRO A 1 75 ? -42.555 -16.148 14.313 1.00 52.19 75 PRO A CA 1
ATOM 585 C C . PRO A 1 75 ? -41.277 -15.317 14.252 1.00 52.19 75 PRO A C 1
ATOM 587 O O . PRO A 1 75 ? -40.708 -15.159 13.179 1.00 52.19 75 PRO A O 1
ATOM 590 N N . ASP A 1 76 ? -40.770 -14.872 15.400 1.00 51.16 76 ASP A N 1
ATOM 591 C CA . ASP A 1 76 ? -39.596 -14.010 15.488 1.00 51.16 76 ASP A CA 1
ATOM 592 C C . ASP A 1 76 ? -38.318 -14.718 15.038 1.00 51.16 76 ASP A C 1
ATOM 594 O O . ASP A 1 76 ? -37.526 -14.147 14.295 1.00 51.16 76 ASP A O 1
ATOM 598 N N . VAL A 1 77 ? -38.149 -15.994 15.399 1.00 51.50 77 VAL A N 1
ATOM 599 C CA . VAL A 1 77 ? -36.992 -16.805 14.976 1.00 51.50 77 VAL A CA 1
ATOM 600 C C . VAL A 1 77 ? -37.056 -17.082 13.476 1.00 51.50 77 VAL A C 1
ATOM 602 O O . VAL A 1 77 ? -36.039 -17.045 12.786 1.00 51.50 77 VAL A O 1
ATOM 605 N N . PHE A 1 78 ? -38.262 -17.324 12.959 1.00 57.12 78 PHE A N 1
ATOM 606 C CA . PHE A 1 78 ? -38.488 -17.497 11.529 1.00 57.12 78 PHE A CA 1
ATOM 607 C C . PHE A 1 78 ? -38.183 -16.211 10.750 1.00 57.12 78 PHE A C 1
ATOM 609 O O . PHE A 1 78 ? -37.473 -16.260 9.746 1.00 57.12 78 PHE A O 1
ATOM 616 N N . PHE A 1 79 ? -38.669 -15.064 11.229 1.00 59.09 79 PHE A N 1
ATOM 617 C CA . PHE A 1 79 ? -38.463 -13.773 10.582 1.00 59.09 79 PHE A CA 1
ATOM 618 C C . PHE A 1 79 ? -37.016 -13.295 10.657 1.00 59.09 79 PHE A C 1
ATOM 620 O O . PHE A 1 79 ? -36.549 -12.725 9.677 1.00 59.09 79 PHE A O 1
ATOM 627 N N . GLU A 1 80 ? -36.293 -13.558 11.745 1.00 55.50 80 GLU A N 1
ATOM 628 C CA . GLU A 1 80 ? -34.853 -13.282 11.850 1.00 55.50 80 GLU A CA 1
ATOM 629 C C . GLU A 1 80 ? -34.047 -14.120 10.855 1.00 55.50 80 GLU A C 1
ATOM 631 O O . GLU A 1 80 ? -33.336 -13.569 10.017 1.00 55.50 80 GLU A O 1
ATOM 636 N N . ILE A 1 81 ? -34.233 -15.447 10.849 1.00 54.75 81 ILE A N 1
ATOM 637 C CA . ILE A 1 81 ? -33.505 -16.337 9.929 1.00 54.75 81 ILE A CA 1
ATOM 638 C C . ILE A 1 81 ? -33.800 -15.969 8.479 1.00 54.75 81 ILE A C 1
ATOM 640 O O . ILE A 1 81 ? -32.891 -15.905 7.651 1.00 54.75 81 ILE A O 1
ATOM 644 N N . ALA A 1 82 ? -35.063 -15.717 8.151 1.00 54.06 82 ALA A N 1
ATOM 645 C CA . ALA A 1 82 ? -35.444 -15.414 6.788 1.00 54.06 82 ALA A CA 1
ATOM 646 C C . ALA A 1 82 ? -35.048 -13.974 6.383 1.00 54.06 82 ALA A C 1
ATOM 648 O O . ALA A 1 82 ? -34.631 -13.781 5.244 1.00 54.06 82 ALA A O 1
ATOM 649 N N . SER A 1 83 ? -35.037 -12.992 7.297 1.00 55.50 83 SER A N 1
ATOM 650 C CA . SER A 1 83 ? -34.495 -11.649 7.008 1.00 55.50 83 SER A CA 1
ATOM 651 C C . SER A 1 83 ? -32.980 -11.683 6.802 1.00 55.50 83 SER A C 1
ATOM 653 O O . SER A 1 83 ? -32.464 -11.039 5.891 1.00 55.50 83 SER A O 1
ATOM 655 N N . TRP A 1 84 ? -32.269 -12.501 7.582 1.00 47.62 84 TRP A N 1
ATOM 656 C CA . TRP A 1 84 ? -30.832 -12.721 7.427 1.00 47.62 84 TRP A CA 1
ATOM 657 C C . TRP A 1 84 ? -30.492 -13.444 6.118 1.00 47.62 84 TRP A C 1
ATOM 659 O O . TRP A 1 84 ? -29.522 -13.105 5.444 1.00 47.62 84 TRP A O 1
ATOM 669 N N . THR A 1 85 ? -31.323 -14.411 5.716 1.00 47.72 85 THR A N 1
ATOM 670 C CA . THR A 1 85 ? -31.101 -15.201 4.494 1.00 47.72 85 THR A CA 1
ATOM 671 C C . THR A 1 85 ? -31.438 -14.420 3.220 1.00 47.72 85 THR A C 1
ATOM 673 O O . THR A 1 85 ? -30.777 -14.607 2.201 1.00 47.72 85 THR A O 1
ATOM 676 N N . ILE A 1 86 ? -32.439 -13.534 3.271 1.00 48.09 86 ILE A N 1
ATOM 677 C CA . ILE A 1 86 ? -32.932 -12.775 2.108 1.00 48.09 86 ILE A CA 1
ATOM 678 C C . ILE A 1 86 ? -32.301 -11.368 2.041 1.00 48.09 86 ILE A C 1
ATOM 680 O O . ILE A 1 86 ? -32.353 -10.714 1.002 1.00 48.09 86 ILE A O 1
ATOM 684 N N . GLY A 1 87 ? -31.666 -10.891 3.119 1.00 40.75 87 GLY A N 1
ATOM 685 C CA . GLY A 1 87 ? -31.049 -9.559 3.182 1.00 40.75 87 GLY A CA 1
ATOM 686 C C . GLY A 1 87 ? -32.059 -8.405 3.187 1.00 40.75 87 GLY A C 1
ATOM 687 O O . GLY A 1 87 ? -31.681 -7.254 2.985 1.00 40.75 87 GLY A O 1
ATOM 688 N N . VAL A 1 88 ? -33.339 -8.708 3.407 1.00 43.69 88 VAL A N 1
ATOM 689 C CA . VAL A 1 88 ? -34.442 -7.747 3.490 1.00 43.69 88 VAL A CA 1
ATOM 690 C C . VAL A 1 88 ? -35.219 -8.065 4.756 1.00 43.69 88 VAL A C 1
ATOM 692 O O . VAL A 1 88 ? -35.557 -9.224 4.993 1.00 43.69 88 VAL A O 1
ATOM 695 N N . SER A 1 89 ? -35.514 -7.045 5.562 1.00 51.06 89 SER A N 1
ATOM 696 C CA . SER A 1 89 ? -36.423 -7.190 6.696 1.00 51.06 89 SER A CA 1
ATOM 697 C C . SER A 1 89 ? -37.772 -7.669 6.173 1.00 51.06 89 SER A C 1
ATOM 699 O O . SER A 1 89 ? -38.491 -6.950 5.480 1.00 51.06 89 SER A O 1
ATOM 701 N N . ILE A 1 90 ? -38.135 -8.906 6.500 1.00 54.50 90 ILE A N 1
ATOM 702 C CA . ILE A 1 90 ? -39.407 -9.485 6.057 1.00 54.50 90 ILE A CA 1
ATOM 703 C C . ILE A 1 90 ? -40.594 -8.683 6.607 1.00 54.50 90 ILE A C 1
ATOM 705 O O . ILE A 1 90 ? -41.661 -8.677 6.001 1.00 54.50 90 ILE A O 1
ATOM 709 N N . ARG A 1 91 ? -40.389 -7.925 7.692 1.00 50.81 91 ARG A N 1
ATOM 710 C CA . ARG A 1 91 ? -41.385 -7.022 8.283 1.00 50.81 91 ARG A CA 1
ATOM 711 C C . ARG A 1 91 ? -41.840 -5.908 7.328 1.00 50.81 91 ARG A C 1
ATOM 713 O O . ARG A 1 91 ? -42.935 -5.392 7.522 1.00 50.81 91 ARG A O 1
ATOM 720 N N . ASP A 1 92 ? -41.065 -5.609 6.284 1.00 49.22 92 ASP A N 1
ATOM 721 C CA . ASP A 1 92 ? -41.380 -4.574 5.290 1.00 49.22 92 ASP A CA 1
ATOM 722 C C . ASP A 1 92 ? -42.146 -5.122 4.070 1.00 49.22 92 ASP A C 1
ATOM 724 O O . ASP A 1 92 ? -42.518 -4.371 3.164 1.00 49.22 92 ASP A O 1
ATOM 728 N N . LEU A 1 93 ? -42.414 -6.434 4.020 1.00 50.16 93 LEU A N 1
ATOM 729 C CA . LEU A 1 93 ? -43.203 -7.033 2.946 1.00 50.16 93 LEU A CA 1
ATOM 730 C C . LEU A 1 93 ? -44.712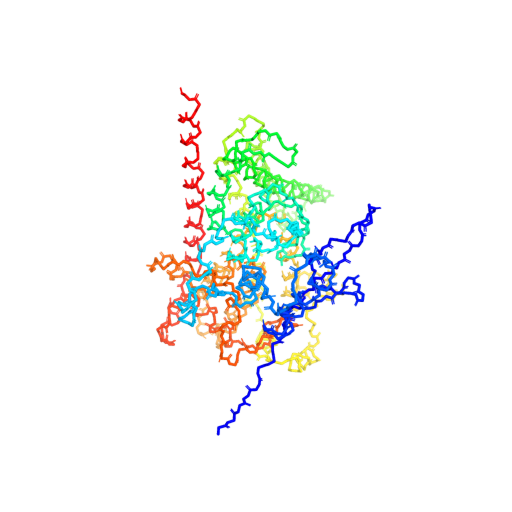 -6.800 3.181 1.00 50.16 93 LEU A C 1
ATOM 732 O O . LEU A 1 93 ? -45.238 -7.189 4.229 1.00 50.16 93 LEU A O 1
ATOM 736 N N . PRO A 1 94 ? -45.459 -6.278 2.182 1.00 47.97 94 PRO A N 1
ATOM 737 C CA . PRO A 1 94 ? -46.891 -5.968 2.304 1.00 47.97 94 PRO A CA 1
ATOM 738 C C . PRO A 1 94 ? -47.777 -7.148 2.730 1.00 47.97 94 PRO A C 1
ATOM 740 O O . PRO A 1 94 ? -48.878 -6.949 3.236 1.00 47.97 94 PRO A O 1
ATOM 743 N N . LEU A 1 95 ? -47.303 -8.386 2.546 1.00 47.16 95 LEU A N 1
ATOM 744 C CA . LEU A 1 95 ? -48.041 -9.604 2.885 1.00 47.16 95 LEU A CA 1
ATOM 745 C C . LEU A 1 95 ? -48.252 -9.808 4.400 1.00 47.16 95 LEU A C 1
ATOM 747 O O . LEU A 1 95 ? -49.111 -10.598 4.785 1.00 47.16 95 LEU A O 1
ATOM 751 N N . ILE A 1 96 ? -47.479 -9.136 5.262 1.00 48.91 96 ILE A N 1
ATOM 752 C CA . ILE A 1 96 ? -47.431 -9.427 6.710 1.00 48.91 96 ILE A CA 1
ATOM 753 C C . ILE A 1 96 ? -48.278 -8.466 7.550 1.00 48.91 96 ILE A C 1
ATOM 755 O O . ILE A 1 96 ? -48.696 -8.824 8.653 1.00 48.91 96 ILE A O 1
ATOM 759 N N . ALA A 1 97 ? -48.671 -7.315 6.994 1.00 47.19 97 ALA A N 1
ATOM 760 C CA . ALA A 1 97 ? -49.582 -6.364 7.639 1.00 47.19 97 ALA A CA 1
ATOM 761 C C . ALA A 1 97 ? -50.963 -6.965 8.004 1.00 47.19 97 ALA A C 1
ATOM 763 O O . ALA A 1 97 ? -51.710 -6.376 8.780 1.00 47.19 97 ALA A O 1
ATOM 764 N N . ALA A 1 98 ? -51.296 -8.158 7.495 1.00 47.53 98 ALA A N 1
ATOM 765 C CA . ALA A 1 98 ? -52.534 -8.879 7.788 1.00 47.53 98 ALA A CA 1
ATOM 766 C C . ALA A 1 98 ? -52.511 -9.728 9.082 1.00 47.53 98 ALA A C 1
ATOM 768 O O . ALA A 1 98 ? -53.549 -10.277 9.450 1.00 47.53 98 ALA A O 1
ATOM 769 N N . TYR A 1 99 ? -51.376 -9.851 9.791 1.00 46.66 99 TYR A N 1
ATOM 770 C CA . TYR A 1 99 ? -51.266 -10.672 11.011 1.00 46.66 99 TYR A CA 1
ATOM 771 C C . TYR A 1 99 ? -51.031 -9.827 12.283 1.00 46.66 99 TYR A C 1
ATOM 773 O O . TYR A 1 99 ? -49.895 -9.672 12.734 1.00 46.66 99 TYR A O 1
ATOM 781 N N . PRO A 1 100 ? -52.097 -9.340 12.951 1.00 43.78 100 PRO A N 1
ATOM 782 C CA . PRO A 1 100 ? -51.999 -8.408 14.084 1.00 43.78 100 PRO A CA 1
ATOM 783 C C . PRO A 1 100 ? -51.392 -8.995 15.375 1.00 43.78 100 PRO A C 1
ATOM 785 O O . PRO A 1 100 ? -51.186 -8.265 16.340 1.00 43.78 100 PRO A O 1
ATOM 788 N N . ARG A 1 101 ? -51.068 -10.297 15.421 1.00 41.59 101 ARG A N 1
ATOM 789 C CA . ARG A 1 101 ? -50.442 -10.946 16.592 1.00 41.59 101 ARG A CA 1
ATOM 790 C C . ARG A 1 101 ? -48.907 -10.938 16.593 1.00 41.59 101 ARG A C 1
ATOM 792 O O . ARG A 1 101 ? -48.332 -11.286 17.617 1.00 41.59 101 ARG A O 1
ATOM 799 N N . ALA A 1 102 ? -48.246 -10.518 15.512 1.00 43.22 102 ALA A N 1
ATOM 800 C CA . ALA A 1 102 ? -46.779 -10.476 15.450 1.00 43.22 102 ALA A CA 1
ATOM 801 C C . ALA A 1 102 ? -46.155 -9.306 16.247 1.00 43.22 102 ALA A C 1
ATOM 803 O O . ALA A 1 102 ? -44.999 -9.378 16.642 1.00 43.22 102 ALA A O 1
ATOM 804 N N . ASN A 1 103 ? -46.917 -8.247 16.549 1.00 38.44 103 ASN A N 1
ATOM 805 C CA . ASN A 1 103 ? -46.374 -7.038 17.187 1.00 38.44 103 ASN A CA 1
ATOM 806 C C . ASN A 1 103 ? -46.223 -7.114 18.721 1.00 38.44 103 ASN A C 1
ATOM 808 O O . ASN A 1 103 ? -45.527 -6.281 19.299 1.00 38.44 103 ASN A O 1
ATOM 812 N N . ILE A 1 104 ? -46.847 -8.090 19.395 1.00 38.91 104 ILE A N 1
ATOM 813 C CA . ILE A 1 104 ? -46.970 -8.109 20.870 1.00 38.91 104 ILE A CA 1
ATOM 814 C C . ILE A 1 104 ? -45.790 -8.825 21.570 1.00 38.91 104 ILE A C 1
ATOM 816 O O . ILE A 1 104 ? -45.625 -8.695 22.777 1.00 38.91 104 ILE A O 1
ATOM 820 N N . LEU A 1 105 ? -44.911 -9.519 20.836 1.00 37.03 105 LEU A N 1
ATOM 821 C CA . LEU A 1 105 ? -43.762 -10.255 21.404 1.00 37.03 105 LEU A CA 1
ATOM 822 C C . LEU A 1 105 ? -42.390 -9.610 21.113 1.00 37.03 105 LEU A C 1
ATOM 824 O O . LEU A 1 105 ? -41.350 -10.172 21.438 1.00 37.03 105 LEU A O 1
ATOM 828 N N . SER A 1 106 ? -42.386 -8.384 20.585 1.00 35.41 106 SER A N 1
ATOM 829 C CA . SER A 1 106 ? -41.237 -7.655 20.017 1.00 35.41 106 SER A CA 1
ATOM 830 C C . SER A 1 106 ? -40.064 -7.315 20.957 1.00 35.41 106 SER A C 1
ATOM 832 O O . SER A 1 106 ? -39.171 -6.580 20.549 1.00 35.41 106 SER A O 1
ATOM 834 N N . HIS A 1 107 ? -40.041 -7.815 22.195 1.00 37.19 107 HIS A N 1
ATOM 835 C CA . HIS A 1 107 ? -39.000 -7.519 23.190 1.00 37.19 107 HIS A CA 1
ATOM 836 C C . HIS A 1 107 ? -38.304 -8.770 23.755 1.00 37.19 107 HIS A C 1
ATOM 838 O O . HIS A 1 107 ? -37.471 -8.652 24.653 1.00 37.19 107 HIS A O 1
ATOM 844 N N . SER A 1 108 ? -38.593 -9.976 23.249 1.00 37.75 108 SER A N 1
ATOM 845 C CA . SER A 1 108 ? -37.770 -11.139 23.595 1.00 37.75 108 SER A CA 1
ATOM 846 C C . SER A 1 108 ? -36.428 -11.053 22.871 1.00 37.75 108 SER A C 1
ATOM 848 O O . SER A 1 108 ? -36.385 -11.047 21.641 1.00 37.75 108 SER A O 1
ATOM 850 N N . SER A 1 109 ? -35.345 -10.985 23.645 1.00 39.12 109 SER A N 1
ATOM 851 C CA . SER A 1 109 ? -33.962 -11.042 23.178 1.00 39.12 109 SER A CA 1
ATOM 852 C C . SER A 1 109 ? -33.793 -12.154 22.141 1.00 39.12 109 SER A C 1
ATOM 854 O O . SER A 1 109 ? -34.031 -13.330 22.417 1.00 39.12 109 SER A O 1
ATOM 856 N N . SER A 1 110 ? -33.433 -11.751 20.920 1.00 43.97 110 SER A N 1
ATOM 857 C CA . SER A 1 110 ? -33.200 -12.646 19.789 1.00 43.97 110 SER A CA 1
ATOM 858 C C . SER A 1 110 ? -32.309 -13.813 20.215 1.00 43.97 110 SER A C 1
ATOM 860 O O . SER A 1 110 ? -31.267 -13.597 20.824 1.00 43.97 110 SER A O 1
ATOM 862 N N . ILE A 1 111 ? -32.679 -15.053 19.883 1.00 45.00 111 ILE A N 1
ATOM 863 C CA . ILE A 1 111 ? -31.855 -16.251 20.153 1.00 45.00 111 ILE A CA 1
ATOM 864 C C . ILE A 1 111 ? -30.460 -16.110 19.498 1.00 45.00 111 ILE A C 1
ATOM 866 O O . ILE A 1 111 ? -29.488 -16.716 19.948 1.00 45.00 111 ILE A O 1
ATOM 870 N N . PHE A 1 112 ? -30.340 -15.236 18.491 1.00 43.06 112 PHE A N 1
ATOM 871 C CA . PHE A 1 112 ? -29.090 -14.876 17.825 1.00 43.06 112 PHE A CA 1
ATOM 872 C C . PHE A 1 112 ? -28.166 -13.985 18.667 1.00 43.06 112 PHE A C 1
ATOM 874 O O . PHE A 1 112 ? -26.972 -13.963 18.386 1.00 43.06 112 PHE A O 1
ATOM 881 N N . SER A 1 113 ? -28.644 -13.336 19.739 1.00 47.44 113 SER A N 1
ATOM 882 C CA . SER A 1 113 ? -27.784 -12.559 20.652 1.00 47.44 113 SER A CA 1
ATOM 883 C C . SER A 1 113 ? -26.776 -13.422 21.420 1.00 47.44 113 SER A C 1
ATOM 885 O O . SER A 1 113 ? -25.865 -12.895 22.049 1.00 47.44 113 SER A O 1
ATOM 887 N N . LYS A 1 114 ? -26.919 -14.756 21.366 1.00 53.22 114 LYS A N 1
ATOM 888 C CA . LYS A 1 114 ? -25.997 -15.722 21.982 1.00 53.22 114 LYS A CA 1
ATOM 889 C C . LYS A 1 114 ? -25.091 -16.450 20.992 1.00 53.22 114 LYS A C 1
ATOM 891 O O . LYS A 1 114 ? -24.298 -17.291 21.415 1.00 53.22 114 LYS A O 1
ATOM 896 N N . LEU A 1 115 ? -25.199 -16.182 19.691 1.00 62.00 115 LEU A N 1
ATOM 897 C CA . LEU A 1 115 ? -24.293 -16.790 18.723 1.00 62.00 115 LEU A CA 1
ATOM 898 C C . LEU A 1 115 ? -22.973 -16.028 18.738 1.00 62.00 115 LEU A C 1
ATOM 900 O O . LEU A 1 115 ? -22.855 -14.955 18.151 1.00 62.00 115 LEU A O 1
ATOM 904 N N . SER A 1 116 ? -21.971 -16.604 19.405 1.00 78.06 116 SER A N 1
ATOM 905 C CA . SER A 1 116 ? -20.593 -16.148 19.247 1.00 78.06 116 SER A CA 1
ATOM 906 C C . SER A 1 116 ? -20.180 -16.379 17.794 1.00 78.06 116 SER A C 1
ATOM 908 O O . SER A 1 116 ? -20.041 -17.516 17.345 1.00 78.06 116 SER A O 1
ATOM 910 N N . MET A 1 117 ? -20.010 -15.291 17.058 1.00 85.88 117 MET A N 1
ATOM 911 C CA . MET A 1 117 ? -19.412 -15.265 15.738 1.00 85.88 117 MET A CA 1
ATOM 912 C C . MET A 1 117 ? -17.895 -15.376 15.882 1.00 85.88 117 MET A C 1
ATOM 914 O O . MET A 1 117 ? -17.306 -14.882 16.846 1.00 85.88 117 MET A O 1
ATOM 918 N N . ASP A 1 118 ? -17.262 -16.041 14.924 1.00 92.44 118 ASP A N 1
ATOM 919 C CA . ASP A 1 118 ? -15.810 -16.025 14.809 1.00 92.44 118 ASP A CA 1
ATOM 920 C C . ASP A 1 118 ? -15.350 -14.576 14.534 1.00 92.44 118 ASP A C 1
ATOM 922 O O . ASP A 1 118 ? -15.797 -13.991 13.537 1.00 92.44 118 ASP A O 1
ATOM 926 N N . PRO A 1 119 ? -14.481 -13.977 15.378 1.00 95.38 119 PRO A N 1
ATOM 927 C CA . PRO A 1 119 ? -13.943 -12.635 15.154 1.00 95.38 119 PRO A CA 1
ATOM 928 C C . PRO A 1 119 ? -13.335 -12.451 13.758 1.00 95.38 119 PRO A C 1
ATOM 930 O O . PRO A 1 119 ? -13.413 -11.357 13.195 1.00 95.38 119 PRO A O 1
ATOM 933 N N . TYR A 1 120 ? -12.817 -13.527 13.152 1.00 95.31 120 TYR A N 1
ATOM 934 C CA . TYR A 1 120 ? -12.322 -13.520 11.778 1.00 95.31 120 TYR A CA 1
ATOM 935 C C . TYR A 1 120 ? -13.355 -12.991 10.775 1.00 95.31 120 TYR A C 1
ATOM 937 O O . TYR A 1 120 ? -13.005 -12.208 9.896 1.00 95.31 120 TYR A O 1
ATOM 945 N N . VAL A 1 121 ? -14.634 -13.367 10.906 1.00 92.31 121 VAL A N 1
ATOM 946 C CA . VAL A 1 121 ? -15.700 -12.940 9.978 1.00 92.31 121 VAL A CA 1
ATOM 947 C C . VAL A 1 121 ? -15.921 -11.430 10.054 1.00 92.31 121 VAL A C 1
ATOM 949 O O . VAL A 1 121 ? -16.104 -10.776 9.027 1.00 92.31 121 VAL A O 1
ATOM 952 N N . VAL A 1 122 ? -15.866 -10.870 11.262 1.00 95.00 122 VAL A N 1
ATOM 953 C CA . VAL A 1 122 ? -16.054 -9.434 11.507 1.00 95.00 122 VAL A CA 1
ATOM 954 C C . VAL A 1 122 ? -14.897 -8.633 10.913 1.00 95.00 122 VAL A C 1
ATOM 956 O O . VAL A 1 122 ? -15.099 -7.622 10.240 1.00 95.00 122 VAL A O 1
ATOM 959 N N . ILE A 1 123 ? -13.674 -9.116 11.114 1.00 96.62 123 ILE A N 1
ATOM 960 C CA . ILE A 1 123 ? -12.458 -8.434 10.671 1.00 96.62 123 ILE A CA 1
ATOM 961 C C . ILE A 1 123 ? -12.267 -8.588 9.152 1.00 96.62 123 ILE A C 1
ATOM 963 O O . ILE A 1 123 ? -11.922 -7.616 8.479 1.00 96.62 123 ILE A O 1
ATOM 967 N N . ASP A 1 124 ? -12.573 -9.753 8.565 1.00 92.88 124 ASP A N 1
ATOM 968 C CA . ASP A 1 124 ? -12.592 -9.944 7.104 1.00 92.88 124 ASP A CA 1
ATOM 969 C C . ASP A 1 124 ? -13.636 -9.026 6.441 1.00 92.88 124 ASP A C 1
ATOM 971 O O . ASP A 1 124 ? -13.345 -8.414 5.409 1.00 92.88 124 ASP A O 1
ATOM 975 N N . ALA A 1 125 ? -14.811 -8.839 7.058 1.00 92.31 125 ALA A N 1
ATOM 976 C CA . ALA A 1 125 ? -15.805 -7.873 6.588 1.00 92.31 125 ALA A CA 1
ATOM 977 C C . ALA A 1 125 ? -15.265 -6.430 6.611 1.00 92.31 125 ALA A C 1
ATOM 979 O O . ALA A 1 125 ? -15.454 -5.695 5.635 1.00 92.31 125 ALA A O 1
ATOM 980 N N . ALA A 1 126 ? -14.537 -6.043 7.667 1.00 95.56 126 ALA A N 1
ATOM 981 C CA . ALA A 1 126 ? -13.885 -4.736 7.768 1.00 95.56 126 ALA A CA 1
ATOM 982 C C . ALA A 1 126 ? -12.833 -4.525 6.662 1.00 95.56 126 ALA A C 1
ATOM 984 O O . ALA A 1 126 ? -12.896 -3.531 5.939 1.00 95.56 126 ALA A O 1
ATOM 985 N N . ILE A 1 127 ? -11.924 -5.487 6.446 1.00 92.69 127 ILE A N 1
ATOM 986 C CA . ILE A 1 127 ? -10.892 -5.415 5.388 1.00 92.69 127 ILE A CA 1
ATOM 987 C C . ILE A 1 127 ? -11.510 -5.309 3.992 1.00 92.69 127 ILE A C 1
ATOM 989 O O . ILE A 1 127 ? -10.989 -4.612 3.115 1.00 92.69 127 ILE A O 1
ATOM 993 N N . ARG A 1 128 ? -12.613 -6.025 3.757 1.00 88.38 128 ARG A N 1
ATOM 994 C CA . ARG A 1 128 ? -13.299 -6.047 2.459 1.00 88.38 128 ARG A CA 1
ATOM 995 C C . ARG A 1 128 ? -14.208 -4.840 2.224 1.00 88.38 128 ARG A C 1
ATOM 997 O O . ARG A 1 128 ? -14.798 -4.758 1.145 1.00 88.38 128 ARG A O 1
ATOM 1004 N N . GLY A 1 129 ? -14.353 -3.933 3.192 1.00 89.31 129 GLY A N 1
ATOM 1005 C CA . GLY A 1 129 ? -15.298 -2.818 3.103 1.00 89.31 129 GLY A CA 1
ATOM 1006 C C . GLY A 1 129 ? -16.755 -3.287 2.999 1.00 89.31 129 GLY A C 1
ATOM 1007 O O . GLY A 1 129 ? -17.543 -2.702 2.256 1.00 89.31 129 GLY A O 1
ATOM 1008 N N . GLN A 1 130 ? -17.111 -4.393 3.664 1.00 87.62 130 GLN A N 1
ATOM 1009 C CA . GLN A 1 130 ? -18.474 -4.935 3.705 1.00 87.62 130 GLN A CA 1
ATOM 1010 C C . GLN A 1 130 ? -19.279 -4.259 4.815 1.00 87.62 130 GLN A C 1
ATOM 1012 O O . GLN A 1 130 ? -19.579 -4.854 5.848 1.00 87.62 130 GLN A O 1
ATOM 1017 N N . GLU A 1 131 ? -19.612 -2.996 4.574 1.00 89.56 131 GLU A N 1
ATOM 1018 C CA . GLU A 1 131 ? -20.230 -2.112 5.559 1.00 89.56 131 GLU A CA 1
ATOM 1019 C C . GLU A 1 131 ? -21.499 -2.694 6.187 1.00 89.56 131 GLU A C 1
ATOM 1021 O O . GLU A 1 131 ? -21.572 -2.799 7.408 1.00 89.56 131 GLU A O 1
ATOM 1026 N N . ASP A 1 132 ? -22.458 -3.138 5.371 1.00 85.38 132 ASP A N 1
ATOM 1027 C CA . ASP A 1 132 ? -23.743 -3.654 5.862 1.00 85.38 132 ASP A CA 1
ATOM 1028 C C . ASP A 1 132 ? -23.561 -4.822 6.842 1.00 85.38 132 ASP A C 1
ATOM 1030 O O . ASP A 1 132 ? -24.202 -4.881 7.889 1.00 85.38 132 ASP A O 1
ATOM 1034 N N . ILE A 1 133 ? -22.661 -5.752 6.502 1.00 87.00 133 ILE A N 1
ATOM 1035 C CA . ILE A 1 133 ? -22.388 -6.953 7.298 1.00 87.00 133 ILE A CA 1
ATOM 1036 C C . ILE A 1 133 ? -21.778 -6.546 8.634 1.00 87.00 133 ILE A C 1
ATOM 1038 O O . ILE A 1 133 ? -22.272 -6.946 9.687 1.00 87.00 133 ILE A O 1
ATOM 1042 N N . LEU A 1 134 ? -20.734 -5.720 8.587 1.00 92.62 134 LEU A N 1
ATOM 1043 C CA . LEU A 1 134 ? -20.022 -5.281 9.775 1.00 92.62 134 LEU A CA 1
ATOM 1044 C C . LEU A 1 134 ? -20.927 -4.479 10.713 1.00 92.62 134 LEU A C 1
ATOM 1046 O O . LEU A 1 134 ? -21.001 -4.787 11.897 1.00 92.62 134 LEU A O 1
ATOM 1050 N N . MET A 1 135 ? -21.672 -3.504 10.191 1.00 93.19 135 MET A N 1
ATOM 1051 C CA . MET A 1 135 ? -22.547 -2.664 11.011 1.00 93.19 135 MET A CA 1
ATOM 1052 C C . MET A 1 135 ? -23.700 -3.459 11.623 1.00 93.19 135 MET A C 1
ATOM 1054 O O . MET A 1 135 ? -24.077 -3.204 12.762 1.00 93.19 135 MET A O 1
ATOM 1058 N N . ASN A 1 136 ? -24.241 -4.463 10.928 1.00 89.06 136 ASN A N 1
ATOM 1059 C CA . ASN A 1 136 ? -25.249 -5.345 11.519 1.00 89.06 136 ASN A CA 1
ATOM 1060 C C . ASN A 1 136 ? -24.685 -6.175 12.682 1.00 89.06 136 ASN A C 1
ATOM 1062 O O . ASN A 1 136 ? -25.372 -6.343 13.687 1.00 89.06 136 ASN A O 1
ATOM 1066 N N . ILE A 1 137 ? -23.436 -6.641 12.577 1.00 90.88 137 ILE A N 1
ATOM 1067 C CA . ILE A 1 137 ? -22.755 -7.347 13.671 1.00 90.88 137 ILE A CA 1
ATOM 1068 C C . ILE A 1 137 ? -22.533 -6.401 14.857 1.00 90.88 137 ILE A C 1
ATOM 1070 O O . ILE A 1 137 ? -22.900 -6.738 15.979 1.00 90.88 137 ILE A O 1
ATOM 1074 N N . LEU A 1 138 ? -22.010 -5.195 14.613 1.00 94.44 138 LEU A N 1
ATOM 1075 C CA . LEU A 1 138 ? -21.706 -4.225 15.672 1.00 94.44 138 LEU A CA 1
ATOM 1076 C C . LEU A 1 138 ? -22.952 -3.646 16.356 1.00 94.44 138 LEU A C 1
ATOM 1078 O O . LEU A 1 138 ? -22.900 -3.305 17.534 1.00 94.44 138 LEU A O 1
ATOM 1082 N N . ARG A 1 139 ? -24.087 -3.551 15.651 1.00 92.81 139 ARG A N 1
ATOM 1083 C CA . ARG A 1 139 ? -25.386 -3.213 16.262 1.00 92.81 139 ARG A CA 1
ATOM 1084 C C . ARG A 1 139 ? -25.871 -4.295 17.219 1.00 92.81 139 ARG A C 1
ATOM 1086 O O . ARG A 1 139 ? -26.515 -3.969 18.210 1.00 92.81 139 ARG A O 1
ATOM 1093 N N . ALA A 1 140 ? -25.609 -5.561 16.899 1.00 89.81 140 ALA A N 1
ATOM 1094 C CA . ALA A 1 140 ? -26.009 -6.682 17.739 1.00 89.81 140 ALA A CA 1
ATOM 1095 C C . ALA A 1 140 ? -25.089 -6.834 18.959 1.00 89.81 140 ALA A C 1
ATOM 1097 O O . ALA A 1 140 ? -25.576 -7.108 20.053 1.00 89.81 140 ALA A O 1
ATOM 1098 N N . ASP A 1 141 ? -23.780 -6.655 18.769 1.00 93.75 141 ASP A N 1
ATOM 1099 C CA . ASP A 1 141 ? -22.774 -6.786 19.820 1.00 93.75 141 ASP A CA 1
ATOM 1100 C C . ASP A 1 141 ? -21.552 -5.885 19.531 1.00 93.75 141 ASP A C 1
ATOM 1102 O O . ASP A 1 141 ? -20.679 -6.241 18.733 1.00 93.75 141 ASP A O 1
ATOM 1106 N N . PRO A 1 142 ? -21.446 -4.712 20.182 1.00 96.25 142 PRO A N 1
ATOM 1107 C CA . PRO A 1 142 ? -20.286 -3.838 20.032 1.00 96.25 142 PRO A CA 1
ATOM 1108 C C . PRO A 1 142 ? -18.967 -4.453 20.528 1.00 96.25 142 PRO A C 1
ATOM 1110 O O . PRO A 1 142 ? -17.904 -4.000 20.102 1.00 96.25 142 PRO A O 1
ATOM 1113 N N . SER A 1 143 ? -18.993 -5.494 21.379 1.00 96.19 143 SER A N 1
ATOM 1114 C CA . SER A 1 143 ? -17.776 -6.095 21.960 1.00 96.19 143 SER A CA 1
ATOM 1115 C C . SER A 1 143 ? -16.834 -6.688 20.911 1.00 96.19 143 SER A C 1
ATOM 1117 O O . SER A 1 143 ? -15.637 -6.836 21.161 1.00 96.19 143 SER A O 1
ATOM 1119 N N . TYR A 1 144 ? -17.328 -6.969 19.698 1.00 97.00 144 TYR A N 1
ATOM 1120 C CA . TYR A 1 144 ? -16.481 -7.390 18.581 1.00 97.00 144 T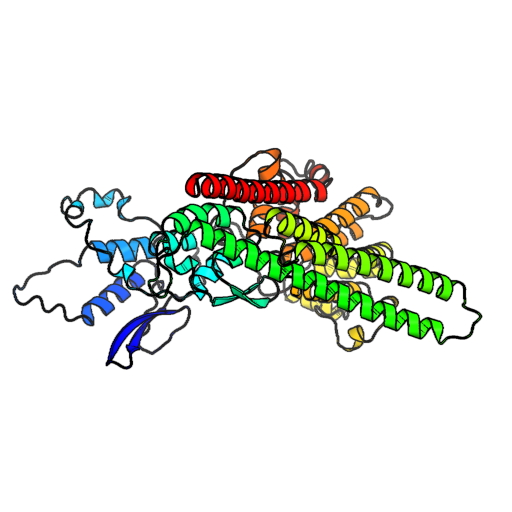YR A CA 1
ATOM 1121 C C . TYR A 1 144 ? -15.426 -6.353 18.188 1.00 97.00 144 TYR A C 1
ATOM 1123 O O . TYR A 1 144 ? -14.397 -6.749 17.650 1.00 97.00 144 TYR A O 1
ATOM 1131 N N . LEU A 1 145 ? -15.620 -5.065 18.493 1.00 98.06 145 LEU A N 1
ATOM 1132 C CA . LEU A 1 145 ? -14.600 -4.027 18.291 1.00 98.06 145 LEU A CA 1
ATOM 1133 C C . LEU A 1 145 ? -13.330 -4.253 19.126 1.00 98.06 145 LEU A C 1
ATOM 1135 O O . LEU A 1 145 ? -12.282 -3.706 18.792 1.00 98.06 145 LEU A O 1
ATOM 1139 N N . LEU A 1 146 ? -13.413 -5.053 20.193 1.00 98.25 146 LEU A N 1
ATOM 1140 C CA . LEU A 1 146 ? -12.290 -5.373 21.079 1.00 98.25 146 LEU A CA 1
ATOM 1141 C C . LEU A 1 146 ? -11.626 -6.710 20.729 1.00 98.25 146 LEU A C 1
ATOM 1143 O O . LEU A 1 146 ? -10.530 -7.010 21.200 1.00 98.25 146 LEU A O 1
ATOM 1147 N N . ARG A 1 147 ? -12.287 -7.547 19.921 1.00 97.69 147 ARG A N 1
ATOM 1148 C CA . ARG A 1 147 ? -11.786 -8.883 19.584 1.00 97.69 147 ARG A CA 1
ATOM 1149 C C . ARG A 1 147 ? -10.778 -8.798 18.450 1.00 97.69 147 ARG A C 1
ATOM 1151 O O . ARG A 1 147 ? -10.997 -8.097 17.465 1.00 97.69 147 ARG A O 1
ATOM 1158 N N . LYS A 1 148 ? -9.704 -9.574 18.572 1.00 98.19 148 LYS A N 1
ATOM 1159 C CA . LYS A 1 148 ? -8.671 -9.699 17.545 1.00 98.19 148 LYS A CA 1
ATOM 1160 C C . LYS A 1 148 ? -8.816 -10.995 16.759 1.00 98.19 148 LYS A C 1
ATOM 1162 O O . LYS A 1 148 ? -9.298 -11.998 17.282 1.00 98.19 148 LYS A O 1
ATOM 1167 N N . ALA A 1 149 ? -8.381 -10.971 15.506 1.00 97.81 149 ALA A N 1
ATOM 1168 C CA . ALA A 1 149 ? -8.175 -12.165 14.694 1.00 97.81 149 ALA A CA 1
ATOM 1169 C C . ALA A 1 149 ? -7.042 -11.949 13.699 1.00 97.81 149 ALA A C 1
ATOM 1171 O O . ALA A 1 149 ? -6.743 -10.820 13.305 1.00 97.81 149 ALA A O 1
ATOM 1172 N N . ILE A 1 150 ? -6.456 -13.061 13.257 1.00 97.56 150 ILE A N 1
ATOM 1173 C CA . ILE A 1 150 ? -5.448 -13.073 12.202 1.00 97.56 150 ILE A CA 1
ATOM 1174 C C . ILE A 1 150 ? -6.144 -13.012 10.845 1.00 97.56 150 ILE A C 1
ATOM 1176 O O . ILE A 1 150 ? -6.952 -13.872 10.496 1.00 97.56 150 ILE A O 1
ATOM 1180 N N . VAL A 1 151 ? -5.799 -12.004 10.055 1.00 94.94 151 VAL A N 1
ATOM 1181 C CA . VAL A 1 151 ? -6.365 -11.747 8.731 1.00 94.94 151 VAL A CA 1
ATOM 1182 C C . VAL A 1 151 ? -5.272 -11.387 7.737 1.00 94.94 151 VAL A C 1
ATOM 1184 O O . VAL A 1 151 ? -4.205 -10.910 8.113 1.00 94.94 151 VAL A O 1
ATOM 1187 N N . LYS A 1 152 ? -5.536 -11.614 6.447 1.00 93.38 152 LYS A N 1
ATOM 1188 C CA . LYS A 1 152 ? -4.595 -11.292 5.368 1.00 93.38 152 LYS A CA 1
ATOM 1189 C C . LYS A 1 152 ? -4.909 -9.933 4.760 1.00 93.38 152 LYS A C 1
ATOM 1191 O O . LYS A 1 152 ? -6.061 -9.664 4.419 1.00 93.38 152 LYS A O 1
ATOM 1196 N N . ASN A 1 153 ? -3.884 -9.108 4.568 1.00 91.88 153 ASN A N 1
ATOM 1197 C CA . ASN A 1 153 ? -3.999 -7.884 3.777 1.00 91.88 153 ASN A CA 1
ATOM 1198 C C . ASN A 1 153 ? -4.126 -8.197 2.263 1.00 91.88 153 ASN A C 1
ATOM 1200 O O . ASN A 1 153 ? -4.143 -9.358 1.843 1.00 91.88 153 ASN A O 1
ATOM 1204 N N . SER A 1 154 ? -4.205 -7.162 1.419 1.00 86.88 154 SER A N 1
ATOM 1205 C CA . SER A 1 154 ? -4.345 -7.306 -0.046 1.00 86.88 154 SER A CA 1
ATOM 1206 C C . SER A 1 154 ? -3.208 -8.059 -0.740 1.00 86.88 154 SER A C 1
ATOM 1208 O O . SER A 1 154 ? -3.429 -8.584 -1.829 1.00 86.88 154 SER A O 1
ATOM 1210 N N . VAL A 1 155 ? -2.032 -8.150 -0.115 1.00 89.12 155 VAL A N 1
ATOM 1211 C CA . VAL A 1 155 ? -0.841 -8.837 -0.641 1.00 89.12 155 VAL A CA 1
ATOM 1212 C C . VAL A 1 155 ? -0.505 -10.125 0.124 1.00 89.12 155 VAL A C 1
ATOM 1214 O O . VAL A 1 155 ? 0.578 -10.690 -0.036 1.00 89.12 155 VAL A O 1
ATOM 1217 N N . GLY A 1 156 ? -1.451 -10.616 0.934 1.00 90.94 156 GLY A N 1
ATOM 1218 C CA . GLY A 1 156 ? -1.391 -11.927 1.579 1.00 90.94 156 GLY A CA 1
ATOM 1219 C C . GLY A 1 156 ? -0.620 -11.992 2.901 1.00 90.94 156 GLY A C 1
ATOM 1220 O O . GLY A 1 156 ? -0.444 -13.097 3.410 1.00 90.94 156 GLY A O 1
ATOM 1221 N N . VAL A 1 157 ? -0.183 -10.858 3.459 1.00 94.81 157 VAL A N 1
ATOM 1222 C CA . VAL A 1 157 ? 0.521 -10.801 4.753 1.00 94.81 157 VAL A CA 1
ATOM 1223 C C . VAL A 1 157 ? -0.486 -10.867 5.889 1.00 94.81 157 VAL A C 1
ATOM 1225 O O . VAL A 1 157 ? -1.507 -10.178 5.857 1.00 94.81 157 VAL A O 1
ATOM 1228 N N . GLU A 1 158 ? -0.195 -11.714 6.870 1.00 96.88 158 GLU A N 1
ATOM 1229 C CA . GLU A 1 158 ? -1.034 -11.941 8.041 1.00 96.88 158 GLU A CA 1
ATOM 1230 C C . GLU A 1 158 ? -0.775 -10.892 9.127 1.00 96.88 158 GLU A C 1
ATOM 1232 O O . GLU A 1 158 ? 0.372 -10.606 9.468 1.00 96.88 158 GLU A O 1
ATOM 1237 N N . PHE A 1 159 ? -1.856 -10.347 9.682 1.00 96.69 159 PHE A N 1
ATOM 1238 C CA . PHE A 1 159 ? -1.845 -9.418 10.807 1.00 96.69 159 PHE A CA 1
ATOM 1239 C C . PHE A 1 159 ? -2.933 -9.800 11.802 1.00 96.69 159 PHE A C 1
ATOM 1241 O O . PHE A 1 159 ? -4.039 -10.159 11.402 1.00 96.69 159 PHE A O 1
ATOM 1248 N N . GLU A 1 160 ? -2.627 -9.693 13.090 1.00 97.88 160 GLU A N 1
ATOM 1249 C CA . GLU A 1 160 ? -3.611 -9.805 14.162 1.00 97.88 160 GLU A CA 1
ATOM 1250 C C . GLU A 1 160 ? -4.165 -8.413 14.484 1.00 97.88 160 GLU A C 1
ATOM 1252 O O . GLU A 1 160 ? -3.422 -7.549 14.947 1.00 97.88 160 GLU A O 1
ATOM 1257 N N . LEU A 1 161 ? -5.450 -8.187 14.201 1.00 98.12 161 LEU A N 1
ATOM 1258 C CA . LEU A 1 161 ? -6.069 -6.857 14.241 1.00 98.12 161 LEU A CA 1
ATOM 1259 C C . LEU A 1 161 ? -7.453 -6.901 14.883 1.00 98.12 161 LEU A C 1
ATOM 1261 O O . LEU A 1 161 ? -8.122 -7.932 14.826 1.00 98.12 161 LEU A O 1
ATOM 1265 N N . THR A 1 162 ? -7.913 -5.771 15.415 1.00 98.62 162 THR A N 1
ATOM 1266 C CA . THR A 1 162 ? -9.339 -5.513 15.680 1.00 98.62 162 THR A CA 1
ATOM 1267 C C . THR A 1 162 ? -10.082 -5.105 14.396 1.00 98.62 162 THR A C 1
ATOM 1269 O O . THR A 1 162 ? -9.449 -4.782 13.381 1.00 98.62 162 THR A O 1
ATOM 1272 N N . PRO A 1 163 ? -11.430 -5.052 14.390 1.00 98.44 163 PRO A N 1
ATOM 1273 C CA . PRO A 1 163 ? -12.176 -4.530 13.244 1.00 98.44 163 PRO A CA 1
ATOM 1274 C C . PRO A 1 163 ? -11.806 -3.084 12.875 1.00 98.44 163 PRO A C 1
ATOM 1276 O O . PRO A 1 163 ? -11.717 -2.765 11.687 1.00 98.44 163 PRO A O 1
ATOM 1279 N N . LEU A 1 164 ? -11.563 -2.214 13.864 1.00 98.50 164 LEU A N 1
ATOM 1280 C CA . LEU A 1 164 ? -11.172 -0.823 13.618 1.00 98.50 164 LEU A CA 1
ATOM 1281 C C . LEU A 1 164 ? -9.780 -0.744 12.989 1.00 98.50 164 LEU A C 1
ATOM 1283 O O . LEU A 1 164 ? -9.592 -0.063 11.979 1.00 98.50 164 LEU A O 1
ATOM 1287 N N . GLU A 1 165 ? -8.817 -1.476 13.548 1.00 98.50 165 GLU A N 1
ATOM 1288 C CA . GLU A 1 165 ? -7.463 -1.574 13.006 1.00 98.50 165 GLU A CA 1
ATOM 1289 C C . GLU A 1 165 ? -7.491 -2.106 11.563 1.00 98.50 165 GLU A C 1
ATOM 1291 O O . GLU A 1 165 ? -6.840 -1.546 10.683 1.00 98.50 165 GLU A O 1
ATOM 1296 N N . ALA A 1 166 ? -8.327 -3.102 11.261 1.00 98.19 166 ALA A N 1
ATOM 1297 C CA . ALA A 1 166 ? -8.538 -3.607 9.904 1.00 98.19 166 ALA A CA 1
ATOM 1298 C C . ALA A 1 166 ? -9.155 -2.578 8.933 1.00 98.19 166 ALA A C 1
ATOM 1300 O O . ALA A 1 166 ? -8.759 -2.505 7.761 1.00 98.19 166 ALA A O 1
ATOM 1301 N N . ALA A 1 167 ? -10.098 -1.752 9.393 1.00 97.56 167 ALA A N 1
ATOM 1302 C CA . ALA A 1 167 ? -10.645 -0.650 8.600 1.00 97.56 167 ALA A CA 1
ATOM 1303 C C . ALA A 1 167 ? -9.574 0.419 8.293 1.00 97.56 167 ALA A C 1
ATOM 1305 O O . ALA A 1 167 ? -9.479 0.908 7.164 1.00 97.56 167 ALA A O 1
ATOM 1306 N N . ILE A 1 168 ? -8.706 0.734 9.260 1.00 97.75 168 ILE A N 1
ATOM 1307 C CA . ILE A 1 168 ? -7.579 1.665 9.077 1.00 97.75 168 ILE A CA 1
ATOM 1308 C C . ILE A 1 168 ? -6.535 1.067 8.129 1.00 97.75 168 ILE A C 1
ATOM 1310 O O . ILE A 1 168 ? -6.138 1.724 7.165 1.00 97.75 168 ILE A O 1
ATOM 1314 N N . MET A 1 169 ? -6.160 -0.200 8.335 1.00 97.31 169 MET A N 1
ATOM 1315 C CA . MET A 1 169 ? -5.251 -0.960 7.473 1.00 97.31 169 MET A CA 1
ATOM 1316 C C . MET A 1 169 ? -5.704 -0.918 6.005 1.00 97.31 169 MET A C 1
ATOM 1318 O O . MET A 1 169 ? -4.897 -0.761 5.084 1.00 97.31 169 MET A O 1
ATOM 1322 N N . SER A 1 170 ? -7.022 -1.016 5.794 1.00 95.56 170 SER A N 1
ATOM 1323 C CA . SER A 1 170 ? -7.665 -0.982 4.480 1.00 95.56 170 SER A CA 1
ATOM 1324 C C . SER A 1 170 ? -7.926 0.421 3.918 1.00 95.56 170 SER A C 1
ATOM 1326 O O . SER A 1 170 ? -8.359 0.551 2.768 1.00 95.56 170 SER A O 1
ATOM 1328 N N . THR A 1 171 ? -7.575 1.479 4.659 1.00 94.62 171 THR A N 1
ATOM 1329 C CA . THR A 1 171 ? -7.827 2.901 4.348 1.00 94.62 171 THR A CA 1
ATOM 1330 C C . THR A 1 171 ? -9.314 3.230 4.138 1.00 94.62 171 THR A C 1
ATOM 1332 O O . THR A 1 171 ? -9.685 4.094 3.323 1.00 94.62 171 THR A O 1
ATOM 1335 N N . ASP A 1 172 ? -10.190 2.536 4.872 1.00 94.25 172 ASP A N 1
ATOM 1336 C CA . ASP A 1 172 ? -11.637 2.742 4.842 1.00 94.25 172 ASP A CA 1
ATOM 1337 C C . ASP A 1 172 ? -12.105 3.726 5.919 1.00 94.25 172 ASP A C 1
ATOM 1339 O O . ASP A 1 172 ? -12.764 3.373 6.894 1.00 94.25 172 ASP A O 1
ATOM 1343 N N . VAL A 1 173 ? -11.777 5.002 5.715 1.00 91.50 173 VAL A N 1
ATOM 1344 C CA . VAL A 1 173 ? -12.105 6.092 6.654 1.00 91.50 173 VAL A CA 1
ATOM 1345 C C . VAL A 1 173 ? -13.601 6.165 6.992 1.00 91.50 173 VAL A C 1
ATOM 1347 O O . VAL A 1 173 ? -13.956 6.502 8.113 1.00 91.50 173 VAL A O 1
ATOM 1350 N N . GLN A 1 174 ? -14.482 5.798 6.058 1.00 90.19 174 GLN A N 1
ATOM 1351 C CA . GLN A 1 174 ? -15.928 5.808 6.307 1.00 90.19 174 GLN A CA 1
ATOM 1352 C C . GLN A 1 174 ? -16.371 4.696 7.246 1.00 90.19 174 GLN A C 1
ATOM 1354 O O . GLN A 1 174 ? -17.264 4.896 8.064 1.00 90.19 174 GLN A O 1
ATOM 1359 N N . MET A 1 175 ? -15.749 3.523 7.130 1.00 94.25 175 MET A N 1
ATOM 1360 C CA . MET A 1 175 ? -16.001 2.437 8.063 1.00 94.25 175 MET A CA 1
ATOM 1361 C C . MET A 1 175 ? -15.555 2.834 9.472 1.00 94.25 175 MET A C 1
ATOM 1363 O O . MET A 1 175 ? -16.299 2.627 10.425 1.00 94.25 175 MET A O 1
ATOM 1367 N N . VAL A 1 176 ? -14.382 3.469 9.588 1.00 96.12 176 VAL A N 1
ATOM 1368 C CA . VAL A 1 176 ? -13.861 3.992 10.862 1.00 96.12 176 VAL A CA 1
ATOM 1369 C C . VAL A 1 176 ? -14.825 5.018 11.474 1.00 96.12 176 VAL A C 1
ATOM 1371 O O . VAL A 1 176 ? -15.122 4.939 12.663 1.00 96.12 176 VAL A O 1
ATOM 1374 N N . GLU A 1 177 ? -15.367 5.940 10.674 1.00 93.69 177 GLU A N 1
ATOM 1375 C CA . GLU A 1 177 ? -16.390 6.896 11.125 1.00 93.69 177 GLU A CA 1
ATOM 1376 C C . GLU A 1 177 ? -17.635 6.213 11.680 1.00 93.69 177 GLU A C 1
ATOM 1378 O O . GLU A 1 177 ? -18.092 6.566 12.764 1.00 93.69 177 GLU A O 1
ATOM 1383 N N . LYS A 1 178 ? -18.158 5.208 10.976 1.00 94.56 178 LYS A N 1
ATOM 1384 C CA . LYS A 1 178 ? -19.370 4.490 11.391 1.00 94.56 178 LYS A CA 1
ATOM 1385 C C . LYS A 1 178 ? -19.167 3.642 12.643 1.00 94.56 178 LYS A C 1
ATOM 1387 O O . LYS A 1 178 ? -20.093 3.490 13.429 1.00 94.56 178 LYS A O 1
ATOM 1392 N N . MET A 1 179 ? -17.959 3.127 12.870 1.00 97.31 179 MET A N 1
ATOM 1393 C CA . MET A 1 179 ? -17.641 2.394 14.100 1.00 97.31 179 MET A CA 1
ATOM 1394 C C . MET A 1 179 ? -17.679 3.274 15.354 1.00 97.31 179 MET A C 1
ATOM 1396 O O . MET A 1 179 ? -17.837 2.734 16.446 1.00 97.31 179 MET A O 1
ATOM 1400 N N . ARG A 1 180 ? -17.562 4.604 15.230 1.00 96.00 180 ARG A N 1
ATOM 1401 C CA . ARG A 1 180 ? -17.527 5.525 16.377 1.00 96.00 180 ARG A CA 1
ATOM 1402 C C . ARG A 1 180 ? -18.727 5.360 17.306 1.00 96.00 180 ARG A C 1
ATOM 1404 O O . ARG A 1 180 ? -18.536 5.185 18.504 1.00 96.00 180 ARG A O 1
ATOM 1411 N N . GLU A 1 181 ? -19.941 5.385 16.760 1.00 95.50 181 GLU A N 1
ATOM 1412 C CA . GLU A 1 181 ? -21.175 5.269 17.553 1.00 95.50 181 GLU A CA 1
ATOM 1413 C C . GLU A 1 181 ? -21.215 3.942 18.325 1.00 95.50 181 GLU A C 1
ATOM 1415 O O . GLU A 1 181 ? -21.765 3.852 19.416 1.00 95.50 181 GLU A O 1
ATOM 1420 N N . HIS A 1 182 ? -20.589 2.891 17.794 1.00 97.19 182 HIS A N 1
ATOM 1421 C CA . HIS A 1 182 ? -20.499 1.601 18.471 1.00 97.19 182 HIS A CA 1
ATOM 1422 C C . HIS A 1 182 ? -19.475 1.606 19.613 1.00 97.19 182 HIS A C 1
ATOM 1424 O O . HIS A 1 182 ? -19.721 0.964 20.631 1.00 97.19 182 HIS A O 1
ATOM 1430 N N . PHE A 1 183 ? -18.385 2.373 19.497 1.00 97.56 183 PHE A N 1
ATOM 1431 C CA . PHE A 1 183 ? -17.472 2.604 20.618 1.00 97.56 183 PHE A CA 1
ATOM 1432 C C . PHE A 1 183 ? -18.132 3.396 21.748 1.00 97.56 183 PHE A C 1
ATOM 1434 O O . PHE A 1 183 ? -17.878 3.107 22.907 1.00 97.56 183 PHE A O 1
ATOM 1441 N N . GLU A 1 184 ? -19.026 4.340 21.460 1.00 95.44 184 GLU A N 1
ATOM 1442 C CA . GLU A 1 184 ? -19.750 5.084 22.507 1.00 95.44 184 GLU A CA 1
ATOM 1443 C C . GLU A 1 184 ? -20.643 4.186 23.381 1.00 95.44 184 GLU A C 1
ATOM 1445 O O . GLU A 1 184 ? -20.903 4.511 24.539 1.00 95.44 184 GLU A O 1
ATOM 1450 N N . HIS A 1 185 ? -21.067 3.034 22.854 1.00 94.88 185 HIS A N 1
ATOM 1451 C CA . HIS A 1 185 ? -21.842 2.031 23.586 1.00 94.88 185 HIS A CA 1
ATOM 1452 C C . HIS A 1 185 ? -20.977 1.002 24.334 1.00 94.88 185 HIS A C 1
ATOM 1454 O O . HIS A 1 185 ? -21.518 0.180 25.076 1.00 94.88 185 HIS A O 1
ATOM 1460 N N . LEU A 1 186 ? -19.652 1.022 24.157 1.00 95.94 186 LEU A N 1
ATOM 1461 C CA . LEU A 1 186 ? -18.735 0.142 24.878 1.00 95.94 186 LEU A CA 1
ATOM 1462 C C . LEU A 1 186 ? -18.436 0.705 26.265 1.00 95.94 186 LEU A C 1
ATOM 1464 O O . LEU A 1 186 ? -17.694 1.673 26.412 1.00 95.94 186 LEU A O 1
ATOM 1468 N N . THR A 1 187 ? -19.005 0.061 27.281 1.00 96.44 187 THR A N 1
ATOM 1469 C CA . THR A 1 187 ? -18.796 0.412 28.693 1.00 96.44 187 THR A CA 1
ATOM 1470 C C . THR A 1 187 ? -17.987 -0.626 29.459 1.00 96.44 187 THR A C 1
ATOM 1472 O O . THR A 1 187 ? -17.484 -0.314 30.535 1.00 96.44 187 THR A O 1
ATOM 1475 N N . ILE A 1 188 ? -17.846 -1.839 28.918 1.00 96.75 188 ILE A N 1
ATOM 1476 C CA . ILE A 1 188 ? -17.071 -2.932 29.509 1.00 96.75 188 ILE A CA 1
ATOM 1477 C C . ILE A 1 188 ? -16.134 -3.569 28.479 1.00 96.75 188 ILE A C 1
ATOM 1479 O O . ILE A 1 188 ? -16.474 -3.646 27.295 1.00 96.75 188 ILE A O 1
ATOM 1483 N N . ASP A 1 189 ? -14.962 -4.012 28.928 1.00 97.06 189 ASP A N 1
ATOM 1484 C CA . ASP A 1 189 ? -14.039 -4.814 28.127 1.00 97.06 189 ASP A CA 1
ATOM 1485 C C . ASP A 1 189 ? -14.481 -6.287 28.032 1.00 97.06 189 ASP A C 1
ATOM 1487 O O . ASP A 1 189 ? -15.556 -6.683 28.492 1.00 97.06 189 ASP A O 1
ATOM 1491 N N . LEU A 1 190 ? -13.642 -7.115 27.403 1.00 95.25 190 LEU A N 1
ATOM 1492 C CA . LEU A 1 190 ? -13.889 -8.551 27.245 1.00 95.25 190 LEU A CA 1
ATOM 1493 C C . LEU A 1 190 ? -13.820 -9.336 28.568 1.00 95.25 190 LEU A C 1
ATOM 1495 O O . LEU A 1 190 ? -14.371 -10.435 28.635 1.00 95.25 190 LEU A O 1
ATOM 1499 N N . ASP A 1 191 ? -13.189 -8.774 29.601 1.00 97.06 191 ASP A N 1
ATOM 1500 C CA . ASP A 1 191 ? -13.040 -9.364 30.934 1.00 97.06 191 ASP A CA 1
ATOM 1501 C C . ASP A 1 191 ? -14.091 -8.829 31.933 1.00 97.06 191 ASP A C 1
ATOM 1503 O O . ASP A 1 191 ? -14.176 -9.290 33.073 1.00 97.06 191 ASP A O 1
ATOM 1507 N N . GLY A 1 192 ? -14.940 -7.890 31.500 1.00 95.62 192 GLY A N 1
ATOM 1508 C CA . GLY A 1 192 ? -16.008 -7.283 32.292 1.00 95.62 192 GLY A CA 1
ATOM 1509 C C . GLY A 1 192 ? -15.588 -6.057 33.109 1.00 95.62 192 GLY A C 1
ATOM 1510 O O . GLY A 1 192 ? -16.375 -5.592 33.937 1.00 95.62 192 GLY A O 1
ATOM 1511 N N . HIS A 1 193 ? -14.387 -5.514 32.904 1.00 97.50 193 HIS A N 1
ATOM 1512 C CA . HIS A 1 193 ? -13.960 -4.267 33.538 1.00 97.50 193 HIS A CA 1
ATOM 1513 C C . HIS A 1 193 ? -14.532 -3.058 32.808 1.00 97.50 193 HIS A C 1
ATOM 1515 O O . HIS A 1 193 ? -14.697 -3.073 31.592 1.00 97.50 193 HIS A O 1
ATOM 1521 N N . SER A 1 194 ? -14.802 -1.981 33.546 1.00 97.25 194 SER A N 1
ATOM 1522 C CA . SER A 1 194 ? -15.280 -0.732 32.952 1.00 97.25 194 SER A CA 1
ATOM 1523 C C . SER A 1 194 ? -14.227 -0.125 32.023 1.00 97.25 194 SER A C 1
ATOM 1525 O O . SER A 1 194 ? -13.071 0.017 32.420 1.00 97.25 194 SER A O 1
ATOM 1527 N N . ILE A 1 195 ? -14.648 0.316 30.837 1.00 97.50 195 ILE A N 1
ATOM 1528 C CA . ILE A 1 195 ? -13.807 1.047 29.879 1.00 97.50 195 ILE A CA 1
ATOM 1529 C C . ILE A 1 195 ? -14.491 2.320 29.381 1.00 97.50 195 ILE A C 1
ATOM 1531 O O . ILE A 1 195 ? -15.715 2.433 29.398 1.00 97.50 195 ILE A O 1
ATOM 1535 N N . ASP A 1 196 ? -13.680 3.267 28.914 1.00 97.19 196 ASP A N 1
ATOM 1536 C CA . ASP A 1 196 ? -14.125 4.414 28.123 1.00 97.19 196 ASP A CA 1
ATOM 1537 C C . ASP A 1 196 ? -13.967 4.060 26.638 1.00 97.19 196 ASP A C 1
ATOM 1539 O O . ASP A 1 196 ? -12.861 4.081 26.095 1.00 97.19 196 ASP A O 1
ATOM 1543 N N . GLY A 1 197 ? -15.065 3.672 25.987 1.00 96.25 197 GLY A N 1
ATOM 1544 C CA . GLY A 1 197 ? -15.050 3.232 24.593 1.00 96.25 197 GLY A CA 1
ATOM 1545 C C . GLY A 1 197 ? -14.425 4.238 23.609 1.00 96.25 197 GLY A C 1
ATOM 1546 O O . GLY A 1 197 ? -13.580 3.837 22.807 1.00 96.25 197 GLY A O 1
ATOM 1547 N N . PRO A 1 198 ? -14.748 5.546 23.661 1.00 95.56 198 PRO A N 1
ATOM 1548 C CA . PRO A 1 198 ? -14.015 6.580 22.925 1.00 95.56 198 PRO A CA 1
ATOM 1549 C C . PRO A 1 198 ? -12.495 6.589 23.157 1.00 95.56 198 PRO A C 1
ATOM 1551 O O . PRO A 1 198 ? -11.735 6.735 22.194 1.00 95.56 198 PRO A O 1
ATOM 1554 N N . ALA A 1 199 ? -12.035 6.415 24.400 1.00 94.62 199 ALA A N 1
ATOM 1555 C CA . ALA A 1 199 ? -10.604 6.329 24.696 1.00 94.62 199 ALA A CA 1
ATOM 1556 C C . ALA A 1 199 ? -9.975 5.055 24.104 1.00 94.62 199 ALA A C 1
ATOM 1558 O O . ALA A 1 199 ? -8.882 5.112 23.539 1.00 94.62 199 ALA A O 1
ATOM 1559 N N . GLU A 1 200 ? -10.690 3.930 24.151 1.00 97.50 200 GLU A N 1
ATOM 1560 C CA . GLU A 1 200 ? -10.273 2.667 23.533 1.00 97.50 200 GLU A CA 1
ATOM 1561 C C . GLU A 1 200 ? -10.167 2.787 22.003 1.00 97.50 200 GLU A C 1
ATOM 1563 O O . GLU A 1 200 ? -9.165 2.381 21.414 1.00 97.50 200 GLU A O 1
ATOM 1568 N N . MET A 1 201 ? -11.131 3.442 21.343 1.00 96.81 201 MET A N 1
ATOM 1569 C CA . MET A 1 201 ? -11.049 3.750 19.909 1.00 96.81 201 MET A CA 1
ATOM 1570 C C . MET A 1 201 ? -9.772 4.534 19.582 1.00 96.81 201 MET A C 1
ATOM 1572 O O . MET A 1 201 ? -9.050 4.204 18.638 1.00 96.81 201 MET A O 1
ATOM 1576 N N . HIS A 1 202 ? -9.477 5.568 20.373 1.00 95.19 202 HIS A N 1
ATOM 1577 C CA . HIS A 1 202 ? -8.282 6.389 20.200 1.00 95.19 202 HIS A CA 1
ATOM 1578 C C . HIS A 1 202 ? -6.998 5.566 20.375 1.00 95.19 202 HIS A C 1
ATOM 1580 O O . HIS A 1 202 ? -6.048 5.710 19.598 1.00 95.19 202 HIS A O 1
ATOM 1586 N N . GLN A 1 203 ? -6.983 4.667 21.360 1.00 96.00 203 GLN A N 1
ATOM 1587 C CA . GLN A 1 203 ? -5.859 3.781 21.631 1.00 96.00 203 GLN A CA 1
ATOM 1588 C C . GLN A 1 203 ? -5.618 2.785 20.488 1.00 96.00 203 GLN A C 1
ATOM 1590 O O . GLN A 1 203 ? -4.467 2.595 20.080 1.00 96.00 203 GLN A O 1
ATOM 1595 N N . GLN A 1 204 ? -6.672 2.198 19.918 1.00 97.81 204 GLN A N 1
ATOM 1596 C CA . GLN A 1 204 ? -6.563 1.311 18.753 1.00 97.81 204 GLN A CA 1
ATOM 1597 C C . GLN A 1 204 ? -6.027 2.054 17.518 1.00 97.81 204 GLN A C 1
ATOM 1599 O O . GLN A 1 204 ? -5.115 1.564 16.848 1.00 97.81 204 GLN A O 1
ATOM 1604 N N . ILE A 1 205 ? -6.503 3.281 17.251 1.00 96.81 205 ILE A N 1
ATOM 1605 C CA . ILE A 1 205 ? -5.962 4.117 16.164 1.00 96.81 205 ILE A CA 1
ATOM 1606 C C . ILE A 1 205 ? -4.471 4.387 16.396 1.00 96.81 205 ILE A C 1
ATOM 1608 O O . ILE A 1 205 ? -3.648 4.164 15.506 1.00 96.81 205 ILE A O 1
ATOM 1612 N N . LYS A 1 206 ? -4.097 4.839 17.597 1.00 95.94 206 LYS A N 1
ATOM 1613 C CA . LYS A 1 206 ? -2.698 5.133 17.935 1.00 95.94 206 LYS A CA 1
ATOM 1614 C C . LYS A 1 206 ? -1.814 3.897 17.747 1.00 95.94 206 LYS A C 1
ATOM 1616 O O . LYS A 1 206 ? -0.731 4.003 17.171 1.00 95.94 206 LYS A O 1
ATOM 1621 N N . THR A 1 207 ? -2.293 2.731 18.176 1.00 97.00 207 THR A N 1
ATOM 1622 C CA . THR A 1 207 ? -1.568 1.455 18.109 1.00 97.00 207 THR A CA 1
ATOM 1623 C C . THR A 1 207 ? -1.189 1.087 16.675 1.00 97.00 207 THR A C 1
ATOM 1625 O O . THR A 1 207 ? 0.001 0.915 16.396 1.00 97.00 207 THR A O 1
ATOM 1628 N N . ILE A 1 208 ? -2.146 1.039 15.742 1.00 97.88 208 ILE A N 1
ATOM 1629 C CA . ILE A 1 208 ? -1.843 0.642 14.357 1.00 97.88 208 ILE A CA 1
ATOM 1630 C C . ILE A 1 208 ? -0.932 1.652 13.637 1.00 97.88 208 ILE A C 1
ATOM 1632 O O . ILE A 1 208 ? -0.037 1.258 12.882 1.00 97.88 208 ILE A O 1
ATOM 1636 N N . TYR A 1 209 ? -1.091 2.954 13.896 1.00 97.88 209 TYR A N 1
ATOM 1637 C CA . TYR A 1 209 ? -0.228 3.980 13.303 1.00 97.88 209 TYR A CA 1
ATOM 1638 C C . TYR A 1 209 ? 1.207 3.917 13.841 1.00 97.88 209 TYR A C 1
ATOM 1640 O O . TYR A 1 209 ? 2.151 3.997 13.052 1.00 97.88 209 TYR A O 1
ATOM 1648 N N . ILE A 1 210 ? 1.395 3.702 15.149 1.00 97.56 210 ILE A N 1
ATOM 1649 C CA . ILE A 1 210 ? 2.721 3.489 15.752 1.00 97.56 210 ILE A CA 1
ATOM 1650 C C . ILE A 1 210 ? 3.382 2.239 15.171 1.00 97.56 210 ILE A C 1
ATOM 1652 O O . ILE A 1 210 ? 4.554 2.284 14.794 1.00 97.56 210 ILE A O 1
ATOM 1656 N N . GLN A 1 211 ? 2.653 1.125 15.071 1.00 97.69 211 GLN A N 1
ATOM 1657 C CA . GLN A 1 211 ? 3.178 -0.106 14.474 1.00 97.69 211 GLN A CA 1
ATOM 1658 C C . GLN A 1 211 ? 3.618 0.132 13.024 1.00 97.69 211 GLN A C 1
ATOM 1660 O O . GLN A 1 211 ? 4.733 -0.228 12.642 1.00 97.69 211 GLN A O 1
ATOM 1665 N N . SER A 1 212 ? 2.780 0.800 12.225 1.00 98.06 212 SER A N 1
ATOM 1666 C CA . SER A 1 212 ? 3.098 1.085 10.826 1.00 98.06 212 SER A CA 1
ATOM 1667 C C . SER A 1 212 ? 4.280 2.049 10.682 1.00 98.06 212 SER A C 1
ATOM 1669 O O . SER A 1 212 ? 5.094 1.866 9.781 1.00 98.06 212 SER A O 1
ATOM 1671 N N . LEU A 1 213 ? 4.403 3.062 11.544 1.00 98.06 213 LEU A N 1
ATOM 1672 C CA . LEU A 1 213 ? 5.510 4.022 11.507 1.00 98.06 213 LEU A CA 1
ATOM 1673 C C . LEU A 1 213 ? 6.836 3.391 11.957 1.00 98.06 213 LEU A C 1
ATOM 1675 O O . LEU A 1 213 ? 7.869 3.634 11.331 1.00 98.06 213 LEU A O 1
ATOM 1679 N N . ASN A 1 214 ? 6.812 2.520 12.973 1.00 98.00 214 ASN A N 1
ATOM 1680 C CA . ASN A 1 214 ? 7.974 1.707 13.346 1.00 98.00 214 ASN A CA 1
ATOM 1681 C C . ASN A 1 214 ? 8.454 0.862 12.161 1.00 98.00 214 ASN A C 1
ATOM 1683 O O . ASN A 1 214 ? 9.644 0.860 11.861 1.00 98.00 214 ASN A O 1
ATOM 1687 N N . ARG A 1 215 ? 7.532 0.230 11.423 1.00 97.69 215 ARG A N 1
ATOM 1688 C CA . ARG A 1 215 ? 7.871 -0.555 10.229 1.00 97.69 215 ARG A CA 1
ATOM 1689 C C . ARG A 1 215 ? 8.585 0.286 9.162 1.00 97.69 215 ARG A C 1
ATOM 1691 O O . ARG A 1 215 ? 9.582 -0.167 8.605 1.00 97.69 215 ARG A O 1
ATOM 1698 N N . TYR A 1 216 ? 8.141 1.523 8.912 1.00 98.25 216 TYR A N 1
ATOM 1699 C CA . TYR A 1 216 ? 8.846 2.435 8.000 1.00 98.25 216 TYR A CA 1
ATOM 1700 C C . TYR A 1 216 ? 10.235 2.826 8.510 1.00 98.25 216 TYR A C 1
ATOM 1702 O O . TYR A 1 216 ? 11.186 2.836 7.727 1.00 98.25 216 TYR A O 1
ATOM 1710 N N . ARG A 1 217 ? 10.380 3.113 9.809 1.00 98.00 217 ARG A N 1
ATOM 1711 C CA . ARG A 1 217 ? 11.688 3.388 10.421 1.00 98.00 217 ARG A CA 1
ATOM 1712 C C . ARG A 1 217 ? 12.640 2.204 10.247 1.00 98.00 217 ARG A C 1
ATOM 1714 O O . ARG A 1 217 ? 13.779 2.405 9.835 1.00 98.00 217 ARG A O 1
ATOM 1721 N N . ASP A 1 218 ? 12.168 0.988 10.498 1.00 97.75 218 ASP A N 1
ATOM 1722 C CA . ASP A 1 218 ? 12.968 -0.232 10.376 1.00 97.75 218 ASP A CA 1
ATOM 1723 C C . ASP A 1 218 ? 13.386 -0.488 8.916 1.00 97.75 218 ASP A C 1
ATOM 1725 O O . ASP A 1 218 ? 14.538 -0.840 8.654 1.00 97.75 218 ASP A O 1
ATOM 1729 N N . ASN A 1 219 ? 12.506 -0.203 7.947 1.00 96.25 219 ASN A N 1
ATOM 1730 C CA . ASN A 1 219 ? 12.858 -0.236 6.524 1.00 96.25 219 ASN A CA 1
ATOM 1731 C C . ASN A 1 219 ? 13.972 0.774 6.188 1.00 96.25 219 ASN A C 1
ATOM 1733 O O . ASN A 1 219 ? 14.920 0.429 5.484 1.00 96.25 219 ASN A O 1
ATOM 1737 N N . GLN A 1 220 ? 13.902 2.008 6.705 1.00 97.69 220 GLN A N 1
ATOM 1738 C CA . GLN A 1 220 ? 14.959 3.005 6.480 1.00 97.69 220 GLN A CA 1
ATOM 1739 C C . GLN A 1 220 ? 16.285 2.606 7.145 1.00 97.69 220 GLN A C 1
ATOM 1741 O O . GLN A 1 220 ? 17.342 2.834 6.562 1.00 97.69 220 GLN A O 1
ATOM 1746 N N . LEU A 1 221 ? 16.249 1.965 8.319 1.00 98.00 221 LEU A N 1
ATOM 1747 C CA . LEU A 1 221 ? 17.443 1.406 8.967 1.00 98.00 221 LEU A CA 1
ATOM 1748 C C . LEU A 1 221 ? 18.085 0.299 8.119 1.00 98.00 221 LEU A C 1
ATOM 1750 O O . LEU A 1 221 ? 19.309 0.259 7.978 1.00 98.00 221 LEU A O 1
ATOM 1754 N N . ALA A 1 222 ? 17.276 -0.577 7.518 1.00 97.12 222 ALA A N 1
ATOM 1755 C CA . ALA A 1 222 ? 17.772 -1.608 6.610 1.00 97.12 222 ALA A CA 1
ATOM 1756 C C . ALA A 1 222 ? 18.430 -0.998 5.359 1.00 97.12 222 ALA A C 1
ATOM 1758 O O . ALA A 1 222 ? 19.534 -1.405 4.991 1.00 97.12 222 ALA A O 1
ATOM 1759 N N . ILE A 1 223 ? 17.800 0.022 4.760 1.00 95.81 223 ILE A N 1
ATOM 1760 C CA . ILE A 1 223 ? 18.356 0.773 3.623 1.00 95.81 223 ILE A CA 1
ATOM 1761 C C . ILE A 1 223 ? 19.682 1.432 4.009 1.00 95.81 223 ILE A C 1
ATOM 1763 O O . ILE A 1 223 ? 20.656 1.299 3.269 1.00 95.81 223 ILE A O 1
ATOM 1767 N N . LEU A 1 224 ? 19.740 2.112 5.158 1.00 97.81 224 LEU A N 1
ATOM 1768 C CA . LEU A 1 224 ? 20.952 2.765 5.657 1.00 97.81 224 LEU A CA 1
ATOM 1769 C C . LEU A 1 224 ? 22.110 1.763 5.749 1.00 97.81 224 LEU A C 1
ATOM 1771 O O . LEU A 1 224 ? 23.154 1.978 5.135 1.00 97.81 224 LEU A O 1
ATOM 1775 N N . LYS A 1 225 ? 21.886 0.622 6.410 1.00 98.25 225 LYS A N 1
ATOM 1776 C CA . LYS A 1 225 ? 22.891 -0.440 6.558 1.00 98.25 225 LYS A CA 1
ATOM 1777 C C . LYS A 1 225 ? 23.353 -1.007 5.211 1.00 98.25 225 LYS A C 1
ATOM 1779 O O . LYS A 1 225 ? 24.540 -1.292 5.023 1.00 98.25 225 LYS A O 1
ATOM 1784 N N . GLU A 1 226 ? 22.433 -1.183 4.261 1.00 97.19 226 GLU A N 1
ATOM 1785 C CA . GLU A 1 226 ? 22.764 -1.627 2.904 1.00 97.19 226 GLU A CA 1
ATOM 1786 C C . GLU A 1 226 ? 23.657 -0.602 2.185 1.00 97.19 226 GLU A C 1
ATOM 1788 O O . GLU A 1 226 ? 24.672 -0.976 1.591 1.00 97.19 226 GLU A O 1
ATOM 1793 N N . GLN A 1 227 ? 23.318 0.689 2.256 1.00 97.75 227 GLN A N 1
ATOM 1794 C CA . GLN A 1 227 ? 24.099 1.746 1.613 1.00 97.75 227 GLN A CA 1
ATOM 1795 C C . GLN A 1 227 ? 25.477 1.928 2.262 1.00 97.75 227 GLN A C 1
ATOM 1797 O O . GLN A 1 227 ? 26.463 2.053 1.541 1.00 97.75 227 GLN A O 1
ATOM 1802 N N . GLU A 1 228 ? 25.579 1.869 3.591 1.00 97.38 228 GLU A N 1
ATOM 1803 C CA . GLU A 1 228 ? 26.862 1.898 4.309 1.00 97.38 228 GLU A CA 1
ATOM 1804 C C . GLU A 1 228 ? 27.762 0.728 3.892 1.00 97.38 228 GLU A C 1
ATOM 1806 O O . GLU A 1 228 ? 28.955 0.906 3.647 1.00 97.38 228 GLU A O 1
ATOM 1811 N N . THR A 1 229 ? 27.184 -0.465 3.719 1.00 97.75 229 THR A N 1
ATOM 1812 C CA . THR A 1 229 ? 27.922 -1.636 3.227 1.00 97.75 229 THR A CA 1
ATOM 1813 C C . THR A 1 229 ? 28.457 -1.404 1.810 1.00 97.75 229 THR A C 1
ATOM 1815 O O . THR A 1 229 ? 29.621 -1.704 1.538 1.00 97.75 229 THR A O 1
ATOM 1818 N N . LYS A 1 230 ? 27.643 -0.832 0.911 1.00 96.44 230 LYS A N 1
ATOM 1819 C CA . LYS A 1 230 ? 28.072 -0.478 -0.455 1.00 96.44 230 LYS A CA 1
ATOM 1820 C C . LYS A 1 230 ? 29.153 0.603 -0.456 1.00 96.44 230 LYS A C 1
ATOM 1822 O O . LYS A 1 230 ? 30.108 0.498 -1.222 1.00 96.44 230 LYS A O 1
ATOM 1827 N N . LEU A 1 231 ? 29.039 1.602 0.420 1.00 95.94 231 LEU A N 1
ATOM 1828 C CA . LEU A 1 231 ? 30.043 2.652 0.584 1.00 95.94 231 LEU A CA 1
ATOM 1829 C C . LEU A 1 231 ? 31.388 2.058 1.015 1.00 95.94 231 LEU A C 1
ATOM 1831 O O . LEU A 1 231 ? 32.412 2.336 0.398 1.00 95.94 231 LEU A O 1
ATOM 1835 N N . LEU A 1 232 ? 31.380 1.175 2.020 1.00 95.75 232 LEU A N 1
ATOM 1836 C CA . LEU A 1 232 ? 32.579 0.479 2.492 1.00 95.75 232 LEU A CA 1
ATOM 1837 C C . LEU A 1 232 ? 33.212 -0.401 1.408 1.00 95.75 232 LEU A C 1
ATOM 1839 O O . LEU A 1 232 ? 34.435 -0.479 1.327 1.00 95.75 232 LEU A O 1
ATOM 1843 N N . GLN A 1 233 ? 32.409 -1.061 0.569 1.00 95.12 233 GLN A N 1
ATOM 1844 C CA . GLN A 1 233 ? 32.921 -1.822 -0.575 1.00 95.12 233 GLN A CA 1
ATOM 1845 C C . GLN A 1 233 ? 33.597 -0.911 -1.604 1.00 95.12 233 GLN A C 1
ATOM 1847 O O . GLN A 1 233 ? 34.671 -1.254 -2.093 1.00 95.12 233 GLN A O 1
ATOM 1852 N N . LEU A 1 234 ? 33.010 0.254 -1.895 1.00 93.31 234 LEU A N 1
ATOM 1853 C CA . LEU A 1 234 ? 33.587 1.220 -2.828 1.00 93.31 234 LEU A CA 1
ATOM 1854 C C . LEU A 1 234 ? 34.903 1.811 -2.297 1.00 93.31 234 LEU A C 1
ATOM 1856 O O . LEU A 1 234 ? 35.857 1.951 -3.053 1.00 93.31 234 LEU A O 1
ATOM 1860 N N . LEU A 1 235 ? 34.978 2.094 -0.993 1.00 91.56 235 LEU A N 1
ATOM 1861 C CA . LEU A 1 235 ? 36.177 2.622 -0.327 1.00 91.56 235 LEU A CA 1
ATOM 1862 C C . LEU A 1 235 ? 37.334 1.612 -0.235 1.00 91.56 235 LEU A C 1
ATOM 1864 O O . LEU A 1 235 ? 38.464 2.007 0.033 1.00 91.56 235 LEU A O 1
ATOM 1868 N N . ARG A 1 236 ? 37.076 0.314 -0.444 1.00 93.56 236 ARG A N 1
ATOM 1869 C CA . ARG A 1 236 ? 38.120 -0.726 -0.526 1.00 93.56 236 ARG A CA 1
ATOM 1870 C C . ARG A 1 236 ? 38.775 -0.815 -1.905 1.00 93.56 236 ARG A C 1
ATOM 1872 O O . ARG A 1 236 ? 39.754 -1.543 -2.055 1.00 93.56 236 ARG A O 1
ATOM 1879 N N . LEU A 1 237 ? 38.221 -0.138 -2.910 1.00 89.88 237 LEU A N 1
ATOM 1880 C CA . LEU A 1 237 ? 38.809 -0.073 -4.243 1.00 89.88 237 LEU A CA 1
ATOM 1881 C C . LEU A 1 237 ? 40.042 0.855 -4.237 1.00 89.88 237 LEU A C 1
ATOM 1883 O O . LEU A 1 237 ? 40.187 1.668 -3.324 1.00 89.88 237 LEU A O 1
ATOM 1887 N N . PRO A 1 238 ? 40.948 0.738 -5.227 1.00 87.00 238 PRO A N 1
ATOM 1888 C CA . PRO A 1 238 ? 42.108 1.622 -5.348 1.00 87.00 238 PRO A CA 1
ATOM 1889 C C . PRO A 1 238 ? 41.717 3.110 -5.339 1.00 87.00 238 PRO A C 1
ATOM 1891 O O . PRO A 1 238 ? 40.634 3.470 -5.796 1.00 87.00 238 PRO A O 1
ATOM 1894 N N . THR A 1 239 ? 42.618 3.972 -4.857 1.00 81.44 239 THR A N 1
ATOM 1895 C CA . THR A 1 239 ? 42.393 5.418 -4.637 1.00 81.44 239 THR A CA 1
ATOM 1896 C C . THR A 1 239 ? 41.943 6.195 -5.876 1.00 81.44 239 THR A C 1
ATOM 1898 O O . THR A 1 239 ? 41.265 7.213 -5.740 1.00 81.44 239 THR A O 1
ATOM 1901 N N . ASP A 1 240 ? 42.264 5.708 -7.073 1.00 86.06 240 ASP A N 1
ATOM 1902 C CA . ASP A 1 240 ? 41.874 6.335 -8.334 1.00 86.06 240 ASP A CA 1
ATOM 1903 C C . ASP A 1 240 ? 40.490 5.837 -8.775 1.00 86.06 240 ASP A C 1
ATOM 1905 O O . ASP A 1 240 ? 40.351 4.962 -9.635 1.00 86.06 240 ASP A O 1
ATOM 1909 N N . LEU A 1 241 ? 39.440 6.393 -8.161 1.00 85.94 241 LEU A N 1
ATOM 1910 C CA . LEU A 1 241 ? 38.064 6.112 -8.566 1.00 85.94 241 LEU A CA 1
ATOM 1911 C C . LEU A 1 241 ? 37.814 6.621 -9.990 1.00 85.94 241 LEU A C 1
ATOM 1913 O O . LEU A 1 241 ? 38.032 7.786 -10.322 1.00 85.94 241 LEU A O 1
ATOM 1917 N N . THR A 1 242 ? 37.244 5.761 -10.825 1.00 92.38 242 THR A N 1
ATOM 1918 C CA . THR A 1 242 ? 36.702 6.159 -12.126 1.00 92.38 242 THR A CA 1
ATOM 1919 C C . THR A 1 242 ? 35.575 7.188 -11.958 1.00 92.38 242 THR A C 1
ATOM 1921 O O . THR A 1 242 ? 34.927 7.284 -10.909 1.00 92.38 242 THR A O 1
ATOM 1924 N N . ALA A 1 243 ? 35.263 7.936 -13.020 1.00 92.62 243 ALA A N 1
ATOM 1925 C CA . ALA A 1 243 ? 34.137 8.877 -13.015 1.00 92.62 243 ALA A CA 1
ATOM 1926 C C . ALA A 1 243 ? 32.797 8.196 -12.659 1.00 92.62 243 ALA A C 1
ATOM 1928 O O . ALA A 1 243 ? 31.979 8.772 -11.940 1.00 92.62 243 ALA A O 1
ATOM 1929 N N . ALA A 1 244 ? 32.593 6.951 -13.108 1.00 90.69 244 ALA A N 1
ATOM 1930 C CA . ALA A 1 244 ? 31.412 6.153 -12.781 1.00 90.69 244 ALA A CA 1
ATOM 1931 C C . ALA A 1 244 ? 31.347 5.806 -11.284 1.00 90.69 244 ALA A C 1
ATOM 1933 O O . ALA A 1 244 ? 30.307 5.997 -10.656 1.00 90.69 244 ALA A O 1
ATOM 1934 N N . GLN A 1 245 ? 32.467 5.381 -10.691 1.00 91.75 245 GLN A N 1
ATOM 1935 C CA . GLN A 1 245 ? 32.550 5.100 -9.253 1.00 91.75 245 GLN A CA 1
ATOM 1936 C C . GLN A 1 245 ? 32.374 6.369 -8.413 1.00 91.75 245 GLN A C 1
ATOM 1938 O O . GLN A 1 245 ? 31.686 6.340 -7.401 1.00 91.75 245 GLN A O 1
ATOM 1943 N N . THR A 1 246 ? 32.915 7.505 -8.857 1.00 93.12 246 THR A N 1
ATOM 1944 C CA . THR A 1 246 ? 32.722 8.802 -8.184 1.00 93.12 246 THR A CA 1
ATOM 1945 C C . THR A 1 246 ? 31.252 9.223 -8.194 1.00 93.12 246 THR A C 1
ATOM 1947 O O . THR A 1 246 ? 30.734 9.729 -7.197 1.00 93.12 246 THR A O 1
ATOM 1950 N N . LYS A 1 247 ? 30.550 9.004 -9.313 1.00 94.56 247 LYS A N 1
ATOM 1951 C CA . LYS A 1 247 ? 29.104 9.234 -9.401 1.00 94.56 247 LYS A CA 1
ATOM 1952 C C . LYS A 1 247 ? 28.346 8.316 -8.436 1.00 94.56 247 LYS A C 1
ATOM 1954 O O . LYS A 1 247 ? 27.530 8.804 -7.660 1.00 94.56 247 LYS A O 1
ATOM 1959 N N . GLN A 1 248 ? 28.671 7.023 -8.434 1.00 93.88 248 GLN A N 1
ATOM 1960 C CA . GLN A 1 248 ? 28.070 6.036 -7.536 1.00 93.88 248 GLN A CA 1
ATOM 1961 C C . GLN A 1 248 ? 28.302 6.380 -6.054 1.00 93.88 248 GLN A C 1
ATOM 1963 O O . GLN A 1 248 ? 27.375 6.276 -5.257 1.00 93.88 248 GLN A O 1
ATOM 1968 N N . TYR A 1 249 ? 29.502 6.841 -5.689 1.00 94.38 249 TYR A N 1
ATOM 1969 C CA . TYR A 1 249 ? 29.835 7.299 -4.338 1.00 94.38 249 TYR A CA 1
ATOM 1970 C C . TYR A 1 249 ? 28.885 8.408 -3.867 1.00 94.38 249 TYR A C 1
ATOM 1972 O O . TYR A 1 249 ? 28.240 8.273 -2.830 1.00 94.38 249 TYR A O 1
ATOM 1980 N N . LYS A 1 250 ? 28.730 9.466 -4.675 1.00 96.06 250 LYS A N 1
ATOM 1981 C CA . LYS A 1 250 ? 27.843 10.599 -4.358 1.00 96.06 250 LYS A CA 1
ATOM 1982 C C . LYS A 1 250 ? 26.379 10.178 -4.240 1.00 96.06 250 LYS A C 1
ATOM 1984 O O . LYS A 1 250 ? 25.664 10.670 -3.372 1.00 96.06 250 LYS A O 1
ATOM 1989 N N . GLU A 1 251 ? 25.927 9.265 -5.100 1.00 95.88 251 GLU A N 1
ATOM 1990 C CA . GLU A 1 251 ? 24.569 8.712 -5.027 1.00 95.88 251 GLU A CA 1
ATOM 1991 C C . GLU A 1 251 ? 24.343 7.915 -3.732 1.00 95.88 251 GLU A C 1
ATOM 1993 O O . GLU A 1 251 ? 23.274 8.019 -3.130 1.00 95.88 251 GLU A O 1
ATOM 1998 N N . ILE A 1 252 ? 25.337 7.138 -3.286 1.00 96.38 252 ILE A N 1
ATOM 1999 C CA . ILE A 1 252 ? 25.276 6.386 -2.025 1.00 96.38 252 ILE A CA 1
ATOM 2000 C C . ILE A 1 252 ? 25.257 7.341 -0.823 1.00 96.38 252 ILE A C 1
ATOM 2002 O O . ILE A 1 252 ? 24.408 7.180 0.054 1.00 96.38 252 ILE A O 1
ATOM 2006 N N . GLU A 1 253 ? 26.133 8.350 -0.785 1.00 96.88 253 GLU A N 1
ATOM 2007 C CA . GLU A 1 253 ? 26.164 9.347 0.298 1.00 96.88 253 GLU A CA 1
ATOM 2008 C C . GLU A 1 253 ? 24.831 10.089 0.444 1.00 96.88 253 GLU A C 1
ATOM 2010 O O . GLU A 1 253 ? 24.318 10.243 1.554 1.00 96.88 253 GLU A O 1
ATOM 2015 N N . GLU A 1 254 ? 24.234 10.514 -0.672 1.00 97.44 254 GLU A N 1
ATOM 2016 C CA . GLU A 1 254 ? 22.947 11.208 -0.640 1.00 97.44 254 GLU A CA 1
ATOM 2017 C C . GLU A 1 254 ? 21.825 10.284 -0.138 1.00 97.44 254 GLU A C 1
ATOM 2019 O O . GLU A 1 254 ? 20.998 10.705 0.673 1.00 97.44 254 GLU A O 1
ATOM 2024 N N . LYS A 1 255 ? 21.829 8.999 -0.522 1.00 96.38 255 LYS A N 1
ATOM 2025 C CA . LYS A 1 255 ? 20.873 8.010 0.008 1.00 96.38 255 LYS A CA 1
ATOM 2026 C C . LYS A 1 255 ? 21.044 7.776 1.511 1.00 96.38 255 LYS A C 1
ATOM 2028 O O . LYS A 1 255 ? 20.040 7.712 2.218 1.00 96.38 255 LYS A O 1
ATOM 2033 N N . ILE A 1 256 ? 22.281 7.689 2.009 1.00 97.81 256 ILE A N 1
ATOM 2034 C CA . ILE A 1 256 ? 22.578 7.589 3.451 1.00 97.81 256 ILE A CA 1
ATOM 2035 C C . ILE A 1 256 ? 22.020 8.810 4.184 1.00 97.81 256 ILE A C 1
ATOM 2037 O O . ILE A 1 256 ? 21.282 8.673 5.159 1.00 97.81 256 ILE A O 1
ATOM 2041 N N . LYS A 1 257 ? 22.307 10.014 3.682 1.00 97.88 257 LYS A N 1
ATOM 2042 C CA . LYS A 1 257 ? 21.828 11.270 4.269 1.00 97.88 257 LYS A CA 1
ATOM 2043 C C . LYS A 1 257 ? 20.300 11.335 4.325 1.00 97.88 257 LYS A C 1
ATOM 2045 O O . LYS A 1 257 ? 19.741 11.733 5.350 1.00 97.88 257 LYS A O 1
ATOM 2050 N N . GLN A 1 258 ? 19.620 10.932 3.251 1.00 97.62 258 GLN A N 1
ATOM 2051 C CA . GLN A 1 258 ? 18.158 10.888 3.195 1.00 97.62 258 GLN A CA 1
ATOM 2052 C C . GLN A 1 258 ? 17.573 9.863 4.173 1.00 97.62 258 GLN A C 1
ATOM 2054 O O . GLN A 1 258 ? 16.652 10.206 4.916 1.00 97.62 258 GLN A O 1
ATOM 2059 N N . ALA A 1 259 ? 18.126 8.647 4.226 1.00 97.56 259 ALA A N 1
ATOM 2060 C CA . ALA A 1 259 ? 17.687 7.608 5.157 1.00 97.56 259 ALA A CA 1
ATOM 2061 C C . ALA A 1 259 ? 17.837 8.067 6.617 1.00 97.56 259 ALA A C 1
ATOM 2063 O O . ALA A 1 259 ? 16.876 8.002 7.382 1.00 97.56 259 ALA A O 1
ATOM 2064 N N . THR A 1 260 ? 18.990 8.634 6.987 1.00 98.19 260 THR A N 1
ATOM 2065 C CA . THR A 1 260 ? 19.237 9.177 8.333 1.00 98.19 260 THR A CA 1
ATOM 2066 C C . THR A 1 260 ? 18.245 10.280 8.695 1.00 98.19 260 THR A C 1
ATOM 2068 O O . THR A 1 260 ? 17.658 10.252 9.777 1.00 98.19 260 THR A O 1
ATOM 2071 N N . LYS A 1 261 ? 17.992 11.226 7.780 1.00 98.06 261 LYS A N 1
ATOM 2072 C CA . LYS A 1 261 ? 17.004 12.295 7.996 1.00 98.06 261 LYS A CA 1
ATOM 2073 C C . LYS A 1 261 ? 15.605 11.729 8.270 1.00 98.06 261 LYS A C 1
ATOM 2075 O O . LYS A 1 261 ? 14.929 12.200 9.182 1.00 98.06 261 LYS A O 1
ATOM 2080 N N . ARG A 1 262 ? 15.181 10.723 7.500 1.00 97.69 262 ARG A N 1
ATOM 2081 C CA . ARG A 1 262 ? 13.879 10.056 7.661 1.00 97.69 262 ARG A CA 1
ATOM 2082 C C . ARG A 1 262 ? 13.783 9.298 8.983 1.00 97.69 262 ARG A C 1
ATOM 2084 O O . ARG A 1 262 ? 12.798 9.457 9.694 1.00 97.69 262 ARG A O 1
ATOM 2091 N N . ILE A 1 263 ? 14.823 8.547 9.356 1.00 98.19 263 ILE A N 1
ATOM 2092 C CA . ILE A 1 263 ? 14.887 7.823 10.637 1.00 98.19 263 ILE A CA 1
ATOM 2093 C C . ILE A 1 263 ? 14.700 8.782 11.814 1.00 98.19 263 ILE A C 1
ATOM 2095 O O . ILE A 1 263 ? 13.909 8.484 12.709 1.00 98.19 263 ILE A O 1
ATOM 2099 N N . ILE A 1 264 ? 15.391 9.928 11.808 1.00 97.75 264 ILE A N 1
ATOM 2100 C CA . ILE A 1 264 ? 15.264 10.948 12.859 1.00 97.75 264 ILE A CA 1
ATOM 2101 C C . ILE A 1 264 ? 13.822 11.463 12.920 1.00 97.75 264 ILE A C 1
ATOM 2103 O O . ILE A 1 264 ? 13.200 11.393 13.978 1.00 97.75 264 ILE A O 1
ATOM 2107 N N . ALA A 1 265 ? 13.262 11.883 11.780 1.00 95.94 265 ALA A N 1
ATOM 2108 C CA . ALA A 1 265 ? 11.902 12.418 11.714 1.00 95.94 265 ALA A CA 1
ATOM 2109 C C . ALA A 1 265 ? 10.842 11.421 12.221 1.00 95.94 265 ALA A C 1
ATOM 2111 O O . ALA A 1 265 ? 9.951 11.796 12.981 1.00 95.94 265 ALA A O 1
ATOM 2112 N N . TYR A 1 266 ? 10.946 10.141 11.845 1.00 97.44 266 TYR A N 1
ATOM 2113 C CA . TYR A 1 266 ? 10.003 9.114 12.302 1.00 97.44 266 TYR A CA 1
ATOM 2114 C C . TYR A 1 266 ? 10.199 8.791 13.787 1.00 97.44 266 TYR A C 1
ATOM 2116 O O . TYR A 1 266 ? 9.226 8.581 14.506 1.00 97.44 266 TYR A O 1
ATOM 2124 N N . SER A 1 267 ? 11.447 8.781 14.267 1.00 97.19 267 SER A N 1
ATOM 2125 C CA . SER A 1 267 ? 11.760 8.514 15.676 1.00 97.19 267 SER A CA 1
ATOM 2126 C C . SER A 1 267 ? 11.249 9.618 16.598 1.00 97.19 267 SER A C 1
ATOM 2128 O O . SER A 1 267 ? 10.772 9.315 17.687 1.00 97.19 267 SER A O 1
ATOM 2130 N N . ASP A 1 268 ? 11.288 10.877 16.159 1.00 95.94 268 ASP A N 1
ATOM 2131 C CA . ASP A 1 268 ? 10.757 12.004 16.927 1.00 95.94 268 ASP A CA 1
ATOM 2132 C C . ASP A 1 268 ? 9.250 11.877 17.186 1.00 95.94 268 ASP A C 1
ATOM 2134 O O . ASP A 1 268 ? 8.797 12.155 18.296 1.00 95.94 268 ASP A O 1
ATOM 2138 N N . ALA A 1 269 ? 8.480 11.401 16.204 1.00 95.69 269 ALA A N 1
ATOM 2139 C CA . ALA A 1 269 ? 7.045 11.160 16.365 1.00 95.69 269 ALA A CA 1
ATOM 2140 C C . ALA A 1 269 ? 6.723 9.921 17.223 1.00 95.69 269 ALA A C 1
ATOM 2142 O O . ALA A 1 269 ? 5.635 9.840 17.787 1.00 95.69 269 ALA A O 1
ATOM 2143 N N . LEU A 1 270 ? 7.661 8.973 17.335 1.00 96.38 270 LEU A N 1
ATOM 2144 C CA . LEU A 1 270 ? 7.532 7.728 18.107 1.00 96.38 270 LEU A CA 1
ATOM 2145 C C . LEU A 1 270 ? 8.013 7.840 19.562 1.00 96.38 270 LEU A C 1
ATOM 2147 O O . LEU A 1 270 ? 7.961 6.856 20.301 1.00 96.38 270 LEU A O 1
ATOM 2151 N N . LYS A 1 271 ? 8.512 9.007 19.974 1.00 95.38 271 LYS A N 1
ATOM 2152 C CA . LYS A 1 271 ? 8.958 9.261 21.346 1.00 95.38 271 LYS A CA 1
ATOM 2153 C C . LYS A 1 271 ? 7.837 8.967 22.358 1.00 95.38 271 LYS A C 1
ATOM 2155 O O . LYS A 1 271 ? 6.699 9.356 22.092 1.00 95.38 271 LYS A O 1
ATOM 2160 N N . PRO A 1 272 ? 8.118 8.333 23.514 1.00 89.81 272 PRO A N 1
ATOM 2161 C CA . PRO A 1 272 ? 7.099 8.040 24.529 1.00 89.81 272 PRO A CA 1
ATOM 2162 C C . PRO A 1 272 ? 6.334 9.280 25.008 1.00 89.81 272 PRO A C 1
ATOM 2164 O O . PRO A 1 272 ? 5.166 9.187 25.371 1.00 89.81 272 PRO A O 1
ATOM 2167 N N . GLU A 1 273 ? 6.975 10.449 24.974 1.00 89.25 273 GLU A N 1
ATOM 2168 C CA . GLU A 1 273 ? 6.374 11.728 25.353 1.00 89.25 273 GLU A CA 1
ATOM 2169 C C . GLU A 1 273 ? 5.401 12.270 24.285 1.00 89.25 273 GLU A C 1
ATOM 2171 O O . GLU A 1 273 ? 4.616 13.184 24.553 1.00 89.25 273 GLU A O 1
ATOM 2176 N N . CYS A 1 274 ? 5.420 11.717 23.066 1.00 87.56 274 CYS A N 1
ATOM 2177 C CA . CYS A 1 274 ? 4.512 12.077 21.984 1.00 87.56 274 CYS A CA 1
ATOM 2178 C C . CYS A 1 274 ? 3.145 11.402 22.189 1.00 87.56 274 CYS A C 1
ATOM 2180 O O . CYS A 1 274 ? 2.842 10.334 21.655 1.00 87.56 274 CYS A O 1
ATOM 2182 N N . ASN A 1 275 ? 2.285 12.054 22.971 1.00 87.38 275 ASN A N 1
ATOM 2183 C CA . ASN A 1 275 ? 0.881 11.653 23.114 1.00 87.38 275 ASN A CA 1
ATOM 2184 C C . ASN A 1 275 ? -0.039 12.233 22.032 1.00 87.38 275 ASN A C 1
ATOM 2186 O O . ASN A 1 275 ? -1.227 11.927 22.006 1.00 87.38 275 ASN A O 1
ATOM 2190 N N . ASP A 1 276 ? 0.511 13.034 21.125 1.00 92.00 276 ASP A N 1
ATOM 2191 C CA . ASP A 1 276 ? -0.231 13.685 20.057 1.00 92.00 276 ASP A CA 1
ATOM 2192 C C . ASP A 1 276 ? -0.389 12.746 18.850 1.00 92.00 276 ASP A C 1
ATOM 2194 O O . ASP A 1 276 ? 0.506 12.607 18.011 1.00 92.00 276 ASP A O 1
ATOM 2198 N N . ILE A 1 277 ? -1.554 12.098 18.760 1.00 92.00 277 ILE A N 1
ATOM 2199 C CA . ILE A 1 277 ? -1.891 11.191 17.656 1.00 92.00 277 ILE A CA 1
ATOM 2200 C C . ILE A 1 277 ? -1.797 11.874 16.286 1.00 92.00 277 ILE A C 1
ATOM 2202 O O . ILE A 1 277 ? -1.463 11.229 15.292 1.00 92.00 277 ILE A O 1
ATOM 2206 N N . GLN A 1 278 ? -2.046 13.184 16.226 1.00 93.25 278 GLN A N 1
ATOM 2207 C CA . GLN A 1 278 ? -2.041 13.937 14.983 1.00 93.25 278 GLN A CA 1
ATOM 2208 C C . GLN A 1 278 ? -0.619 14.033 14.422 1.00 93.25 278 GLN A C 1
ATOM 2210 O O . GLN A 1 278 ? -0.417 13.788 13.232 1.00 93.25 278 GLN A O 1
ATOM 2215 N N . LYS A 1 279 ? 0.379 14.270 15.285 1.00 94.88 279 LYS A N 1
ATOM 2216 C CA . LYS A 1 279 ? 1.801 14.234 14.900 1.00 94.88 279 LYS A CA 1
ATOM 2217 C C . LYS A 1 279 ? 2.233 12.853 14.418 1.00 94.88 279 LYS A C 1
ATOM 2219 O O . LYS A 1 279 ? 2.981 12.757 13.447 1.00 94.88 279 LYS A O 1
ATOM 2224 N N . ILE A 1 280 ? 1.750 11.787 15.061 1.00 96.19 280 ILE A N 1
ATOM 2225 C CA . ILE A 1 280 ? 2.037 10.404 14.645 1.00 96.19 280 ILE A CA 1
ATOM 2226 C C . ILE A 1 280 ? 1.483 10.148 13.237 1.00 96.19 280 ILE A C 1
ATOM 2228 O O . ILE A 1 280 ? 2.189 9.609 12.385 1.00 96.19 280 ILE A O 1
ATOM 2232 N N . ILE A 1 281 ? 0.245 10.567 12.967 1.00 95.19 281 ILE A N 1
ATOM 2233 C CA . ILE A 1 281 ? -0.397 10.401 11.656 1.00 95.19 281 ILE A CA 1
ATOM 2234 C C . ILE A 1 281 ? 0.286 11.252 10.584 1.00 95.19 281 ILE A C 1
ATOM 2236 O O . ILE A 1 281 ? 0.464 10.790 9.461 1.00 95.19 281 ILE A O 1
ATOM 2240 N N . GLU A 1 282 ? 0.689 12.482 10.897 1.00 95.56 282 GLU A N 1
ATOM 2241 C CA . GLU A 1 282 ? 1.423 13.344 9.964 1.00 95.56 282 GLU A CA 1
ATOM 2242 C C . GLU A 1 282 ? 2.786 12.747 9.597 1.00 95.56 282 GLU A C 1
ATOM 2244 O O . GLU A 1 282 ? 3.110 12.649 8.411 1.00 95.56 282 GLU A O 1
ATOM 2249 N N . ALA A 1 283 ? 3.541 12.261 10.587 1.00 97.31 283 ALA A N 1
ATOM 2250 C CA . ALA A 1 283 ? 4.798 11.556 10.351 1.00 97.31 283 ALA A CA 1
ATOM 2251 C C . ALA A 1 283 ? 4.593 10.263 9.546 1.00 97.31 283 ALA A C 1
ATOM 2253 O O . ALA A 1 283 ? 5.381 9.963 8.652 1.00 97.31 283 ALA A O 1
ATOM 2254 N N . HIS A 1 284 ? 3.516 9.520 9.815 1.00 97.62 284 HIS A N 1
ATOM 2255 C CA . HIS A 1 284 ? 3.147 8.325 9.054 1.00 97.62 284 HIS A CA 1
ATOM 2256 C C . HIS A 1 284 ? 2.785 8.634 7.598 1.00 97.62 284 HIS A C 1
ATOM 2258 O O . HIS A 1 284 ? 3.301 7.972 6.700 1.00 97.62 284 HIS A O 1
ATOM 2264 N N . ASN A 1 285 ? 1.978 9.665 7.342 1.00 96.38 285 ASN A N 1
ATOM 2265 C CA . ASN A 1 285 ? 1.646 10.089 5.981 1.00 96.38 285 ASN A CA 1
ATOM 2266 C C . ASN A 1 285 ? 2.910 10.509 5.215 1.00 96.38 285 ASN A C 1
ATOM 2268 O O . ASN A 1 285 ? 3.084 10.128 4.057 1.00 96.38 285 ASN A O 1
ATOM 2272 N N . GLN A 1 286 ? 3.825 11.233 5.870 1.00 97.38 286 GLN A N 1
ATOM 2273 C CA . GLN A 1 286 ? 5.113 11.584 5.271 1.00 97.38 286 GLN A CA 1
ATOM 2274 C C . GLN A 1 286 ? 5.964 10.340 4.985 1.00 97.38 286 GLN A C 1
ATOM 2276 O O . GLN A 1 286 ? 6.567 10.246 3.917 1.00 97.38 286 GLN A O 1
ATOM 2281 N N . ALA A 1 287 ? 5.973 9.362 5.897 1.00 98.12 287 ALA A N 1
ATOM 2282 C CA . ALA A 1 287 ? 6.658 8.089 5.700 1.00 98.12 287 ALA A CA 1
ATOM 2283 C C . ALA A 1 287 ? 6.084 7.289 4.522 1.00 98.12 287 ALA A C 1
ATOM 2285 O O . ALA A 1 287 ? 6.839 6.713 3.742 1.00 98.12 287 ALA A O 1
ATOM 2286 N N . GLN A 1 288 ? 4.762 7.303 4.337 1.00 97.50 288 GLN A N 1
ATOM 2287 C CA . GLN A 1 288 ? 4.106 6.712 3.172 1.00 97.50 288 GLN A CA 1
ATOM 2288 C C . GLN A 1 288 ? 4.525 7.394 1.860 1.00 97.50 288 GLN A C 1
ATOM 2290 O O . GLN A 1 288 ? 4.785 6.707 0.870 1.00 97.50 288 GLN A O 1
ATOM 2295 N N . GLU A 1 289 ? 4.610 8.726 1.831 1.00 96.56 289 GLU A N 1
ATOM 2296 C CA . GLU A 1 289 ? 5.095 9.461 0.654 1.00 96.56 289 GLU A CA 1
ATOM 2297 C C . GLU A 1 289 ? 6.562 9.134 0.343 1.00 96.56 289 GLU A C 1
ATOM 2299 O O . GLU A 1 289 ? 6.906 8.841 -0.802 1.00 96.56 289 GLU A O 1
ATOM 2304 N N . ASP A 1 290 ? 7.411 9.124 1.372 1.00 96.12 290 ASP A N 1
ATOM 2305 C CA . ASP A 1 290 ? 8.832 8.780 1.280 1.00 96.12 290 ASP A CA 1
ATOM 2306 C C . ASP A 1 290 ? 9.078 7.336 0.824 1.00 96.12 290 ASP A C 1
ATOM 2308 O O . ASP A 1 290 ? 10.094 7.060 0.178 1.00 96.12 290 ASP A O 1
ATOM 2312 N N . ASN A 1 291 ? 8.161 6.428 1.173 1.00 97.12 291 ASN A N 1
ATOM 2313 C CA . ASN A 1 291 ? 8.193 5.012 0.820 1.00 97.12 291 ASN A CA 1
ATOM 2314 C C . ASN A 1 291 ? 7.488 4.709 -0.512 1.00 97.12 291 ASN A C 1
ATOM 2316 O O . ASN A 1 291 ? 7.265 3.542 -0.823 1.00 97.12 291 ASN A O 1
ATOM 2320 N N . ALA A 1 292 ? 7.090 5.703 -1.312 1.00 96.94 292 ALA A N 1
ATOM 2321 C CA . ALA A 1 292 ? 6.470 5.428 -2.606 1.00 96.94 292 ALA A CA 1
ATOM 2322 C C . ALA A 1 292 ? 7.402 4.593 -3.512 1.00 96.94 292 ALA A C 1
ATOM 2324 O O . ALA A 1 292 ? 8.584 4.899 -3.649 1.00 96.94 292 ALA A O 1
ATOM 2325 N N . PHE A 1 293 ? 6.863 3.539 -4.135 1.00 97.31 293 PHE A N 1
ATOM 2326 C CA . PHE A 1 293 ? 7.622 2.669 -5.032 1.00 97.31 293 PHE A CA 1
ATOM 2327 C C . PHE A 1 293 ? 8.171 3.451 -6.233 1.00 97.31 293 PHE A C 1
ATOM 2329 O O . PHE A 1 293 ? 7.463 4.278 -6.813 1.00 97.31 293 PHE A O 1
ATOM 2336 N N . ASP A 1 294 ? 9.414 3.169 -6.628 1.00 96.62 294 ASP A N 1
ATOM 2337 C CA . ASP A 1 294 ? 10.047 3.818 -7.775 1.00 96.62 294 ASP A CA 1
ATOM 2338 C C . ASP A 1 294 ? 9.680 3.113 -9.089 1.00 96.62 294 ASP A C 1
ATOM 2340 O O . ASP A 1 294 ? 10.136 2.012 -9.404 1.00 96.62 294 ASP A O 1
ATOM 2344 N N . PHE A 1 295 ? 8.846 3.778 -9.883 1.00 97.12 295 PHE A N 1
ATOM 2345 C CA . PHE A 1 295 ? 8.412 3.299 -11.192 1.00 97.12 295 PHE A CA 1
ATOM 2346 C C . PHE A 1 295 ? 9.402 3.632 -12.315 1.00 97.12 295 PHE A C 1
ATOM 2348 O O . PHE A 1 295 ? 9.304 3.056 -13.403 1.00 97.12 295 PHE A O 1
ATOM 2355 N N . GLN A 1 296 ? 10.340 4.558 -12.093 1.00 96.69 296 GLN A N 1
ATOM 2356 C CA . GLN A 1 296 ? 11.138 5.157 -13.160 1.00 96.69 296 GLN A CA 1
ATOM 2357 C C . GLN A 1 296 ? 12.008 4.152 -13.934 1.00 96.69 296 GLN A C 1
ATOM 2359 O O . GLN A 1 296 ? 12.030 4.249 -15.166 1.00 96.69 296 GLN A O 1
ATOM 2364 N N . PRO A 1 297 ? 12.669 3.157 -13.302 1.00 97.44 297 PRO A N 1
ATOM 2365 C CA . PRO A 1 297 ? 13.450 2.158 -14.035 1.00 97.44 297 PRO A CA 1
ATOM 2366 C C . PRO A 1 297 ? 12.611 1.389 -15.063 1.00 97.44 297 PRO A C 1
ATOM 2368 O O . PRO A 1 297 ? 13.045 1.157 -16.192 1.00 97.44 297 PRO A O 1
ATOM 2371 N N . TYR A 1 298 ? 11.372 1.054 -14.704 1.00 97.94 298 TYR A N 1
ATOM 2372 C CA . TYR A 1 298 ? 10.458 0.289 -15.551 1.00 97.94 298 TYR A CA 1
ATOM 2373 C C . TYR A 1 298 ? 9.808 1.154 -16.632 1.00 97.94 298 TYR A C 1
ATOM 2375 O O . TYR A 1 298 ? 9.652 0.709 -17.767 1.00 97.94 298 TYR A O 1
ATOM 2383 N N . VAL A 1 299 ? 9.494 2.414 -16.318 1.00 96.88 299 VAL A N 1
ATOM 2384 C CA . VAL A 1 299 ? 9.047 3.398 -17.316 1.00 96.88 299 VAL A CA 1
ATOM 2385 C C . VAL A 1 299 ? 10.128 3.598 -18.374 1.00 96.88 299 VAL A C 1
ATOM 2387 O O . VAL A 1 299 ? 9.841 3.487 -19.563 1.00 96.88 299 VAL A O 1
ATOM 2390 N N . ASN A 1 300 ? 11.379 3.817 -17.961 1.00 96.81 300 ASN A N 1
ATOM 2391 C CA . ASN A 1 300 ? 12.506 3.974 -18.880 1.00 96.81 300 ASN A CA 1
ATOM 2392 C C . ASN A 1 300 ? 12.698 2.729 -19.757 1.00 96.81 300 ASN A C 1
ATOM 2394 O O . ASN A 1 300 ? 12.929 2.862 -20.956 1.00 96.81 300 ASN A O 1
ATOM 2398 N N . ALA A 1 301 ? 12.537 1.528 -19.192 1.00 97.25 301 ALA A N 1
ATOM 2399 C CA . ALA A 1 301 ? 12.590 0.289 -19.962 1.00 97.25 301 ALA A CA 1
ATOM 2400 C C . ALA A 1 301 ? 11.507 0.225 -21.054 1.00 97.25 301 ALA A C 1
ATOM 2402 O O . ALA A 1 301 ? 11.820 -0.122 -22.188 1.00 97.25 301 ALA A O 1
ATOM 2403 N N . ILE A 1 302 ? 10.261 0.609 -20.750 1.00 96.56 302 ILE A N 1
ATOM 2404 C CA . ILE A 1 302 ? 9.168 0.647 -21.739 1.00 96.56 302 ILE A CA 1
ATOM 2405 C C . ILE A 1 302 ? 9.432 1.713 -22.811 1.00 96.56 302 ILE A C 1
ATOM 2407 O O . ILE A 1 302 ? 9.185 1.488 -23.996 1.00 96.56 302 ILE A O 1
ATOM 2411 N N . LEU A 1 303 ? 9.942 2.883 -22.416 1.00 95.50 303 LEU A N 1
ATOM 2412 C CA . LEU A 1 303 ? 10.238 3.972 -23.347 1.00 95.50 303 LEU A CA 1
ATOM 2413 C C . LEU A 1 303 ? 11.361 3.614 -24.329 1.00 95.50 303 LEU A C 1
ATOM 2415 O O . LEU A 1 303 ? 11.290 4.034 -25.487 1.00 95.50 303 LEU A O 1
ATOM 2419 N N . SER A 1 304 ? 12.340 2.825 -23.887 1.00 95.50 304 SER A N 1
ATOM 2420 C CA . SER A 1 304 ? 13.485 2.376 -24.688 1.00 95.50 304 SER A CA 1
ATOM 2421 C C . SER A 1 304 ? 13.256 1.055 -25.431 1.00 95.50 304 SER A C 1
ATOM 2423 O O . SER A 1 304 ? 14.106 0.666 -26.228 1.00 95.50 304 SER A O 1
ATOM 2425 N N . ALA A 1 305 ? 12.144 0.358 -25.184 1.00 96.12 305 ALA A N 1
ATOM 2426 C CA . ALA A 1 305 ? 11.876 -0.950 -25.773 1.00 96.12 305 ALA A CA 1
ATOM 2427 C C . ALA A 1 305 ? 11.685 -0.897 -27.294 1.00 96.12 305 ALA A C 1
ATOM 2429 O O . ALA A 1 305 ? 11.140 0.066 -27.852 1.00 96.12 305 ALA A O 1
ATOM 2430 N N . SER A 1 306 ? 12.097 -1.977 -27.957 1.00 95.00 306 SER A N 1
ATOM 2431 C CA . SER A 1 306 ? 11.902 -2.149 -29.396 1.00 95.00 306 SER A CA 1
ATOM 2432 C C . SER A 1 306 ? 10.418 -2.359 -29.749 1.00 95.00 306 SER A C 1
ATOM 2434 O O . SER A 1 306 ? 9.648 -2.848 -28.918 1.00 95.00 306 SER A O 1
ATOM 2436 N N . PRO A 1 307 ? 9.983 -2.051 -30.989 1.00 94.50 307 PRO A N 1
ATOM 2437 C CA . PRO A 1 307 ? 8.613 -2.330 -31.424 1.00 94.50 307 PRO A CA 1
ATOM 2438 C C . PRO A 1 307 ? 8.193 -3.792 -31.223 1.00 94.50 307 PRO A C 1
ATOM 2440 O O . PRO A 1 307 ? 7.086 -4.033 -30.756 1.00 94.50 307 PRO A O 1
ATOM 2443 N N . ALA A 1 308 ? 9.095 -4.745 -31.486 1.00 92.75 308 ALA A N 1
ATOM 2444 C CA . ALA A 1 308 ? 8.830 -6.173 -31.323 1.00 92.75 308 ALA A CA 1
ATOM 2445 C C . ALA A 1 308 ? 8.569 -6.564 -29.857 1.00 92.75 308 ALA A C 1
ATOM 2447 O O . ALA A 1 308 ? 7.647 -7.325 -29.574 1.00 92.75 308 ALA A O 1
ATOM 2448 N N . GLU A 1 309 ? 9.331 -6.015 -28.906 1.00 93.12 309 GLU A N 1
ATOM 2449 C CA . GLU A 1 309 ? 9.077 -6.243 -27.477 1.00 93.12 309 GLU A CA 1
ATOM 2450 C C . GLU A 1 309 ? 7.746 -5.634 -27.027 1.00 93.12 309 GLU A C 1
ATOM 2452 O O . GLU A 1 309 ? 7.009 -6.249 -26.255 1.00 93.12 309 GLU A O 1
ATOM 2457 N N . LEU A 1 310 ? 7.419 -4.435 -27.521 1.00 94.00 310 LEU A N 1
ATOM 2458 C CA . LEU A 1 310 ? 6.139 -3.786 -27.238 1.00 94.00 310 LEU A CA 1
ATOM 2459 C C . LEU A 1 310 ? 4.967 -4.595 -27.810 1.00 94.00 310 LEU A C 1
ATOM 2461 O O . LEU A 1 310 ? 3.934 -4.697 -27.153 1.00 94.00 310 LEU A O 1
ATOM 2465 N N . ASP A 1 311 ? 5.124 -5.187 -28.996 1.00 91.62 311 ASP A N 1
ATOM 2466 C CA . ASP A 1 311 ? 4.114 -6.044 -29.623 1.00 91.62 311 ASP A CA 1
ATOM 2467 C C . ASP A 1 311 ? 3.811 -7.282 -28.788 1.00 91.62 311 ASP A C 1
ATOM 2469 O O . ASP A 1 311 ? 2.646 -7.538 -28.495 1.00 91.62 311 ASP A O 1
ATOM 2473 N N . VAL A 1 312 ? 4.840 -7.980 -28.300 1.00 89.94 312 VAL A N 1
ATOM 2474 C CA . VAL A 1 312 ? 4.657 -9.135 -27.406 1.00 89.94 312 VAL A CA 1
ATOM 2475 C C . VAL A 1 312 ? 3.868 -8.745 -26.152 1.00 89.94 312 VAL A C 1
ATOM 2477 O O . VAL A 1 312 ? 2.936 -9.448 -25.760 1.00 89.94 312 VAL A O 1
ATOM 2480 N N . VAL A 1 313 ? 4.193 -7.608 -25.527 1.00 89.12 313 VAL A N 1
ATOM 2481 C CA . VAL A 1 313 ? 3.462 -7.142 -24.336 1.00 89.12 313 VAL A CA 1
ATOM 2482 C C . VAL A 1 313 ? 2.025 -6.751 -24.678 1.00 89.12 313 VAL A C 1
ATOM 2484 O O . VAL A 1 313 ? 1.116 -7.065 -23.916 1.00 89.12 313 VAL A O 1
ATOM 2487 N N . MET A 1 314 ? 1.788 -6.085 -25.809 1.00 86.81 314 MET A N 1
ATOM 2488 C CA . MET A 1 314 ? 0.435 -5.709 -26.229 1.00 86.81 314 MET A CA 1
ATOM 2489 C C . MET A 1 314 ? -0.418 -6.929 -26.572 1.00 86.81 314 MET A C 1
ATOM 2491 O O . MET A 1 314 ? -1.597 -6.961 -26.232 1.00 86.81 314 MET A O 1
ATOM 2495 N N . GLU A 1 315 ? 0.160 -7.956 -27.186 1.00 86.88 315 GLU A N 1
ATOM 2496 C CA . GLU A 1 315 ? -0.508 -9.239 -27.398 1.00 86.88 315 GLU A CA 1
ATOM 2497 C C . GLU A 1 315 ? -0.880 -9.901 -26.061 1.00 86.88 315 GLU A C 1
ATOM 2499 O O . GLU A 1 315 ? -2.004 -10.379 -25.915 1.00 86.88 315 GLU A O 1
ATOM 2504 N N . LEU A 1 316 ? 0.006 -9.838 -25.057 1.00 83.12 316 LEU A N 1
ATOM 2505 C CA . LEU A 1 316 ? -0.273 -10.256 -23.673 1.00 83.12 316 LEU A CA 1
ATOM 2506 C C . LEU A 1 316 ? -1.251 -9.337 -22.916 1.00 83.12 316 LEU A C 1
ATOM 2508 O O . LEU A 1 316 ? -1.669 -9.681 -21.820 1.00 83.12 316 LEU A O 1
ATOM 2512 N N . ILE A 1 317 ? -1.582 -8.153 -23.420 1.00 80.19 317 ILE A N 1
ATOM 2513 C CA . ILE A 1 317 ? -2.626 -7.284 -22.843 1.00 80.19 317 ILE A CA 1
ATOM 2514 C C . ILE A 1 317 ? -3.975 -7.528 -23.530 1.00 80.19 317 ILE A C 1
ATOM 2516 O O . ILE A 1 317 ? -5.041 -7.321 -22.952 1.00 80.19 317 ILE A O 1
ATOM 2520 N N . ASN A 1 318 ? -3.930 -7.913 -24.803 1.00 79.94 318 ASN A N 1
ATOM 2521 C CA . ASN A 1 318 ? -5.110 -8.033 -25.645 1.00 79.94 318 ASN A CA 1
ATOM 2522 C C . ASN A 1 318 ? -5.669 -9.449 -25.707 1.00 79.94 318 ASN A C 1
ATOM 2524 O O . ASN A 1 318 ? -6.826 -9.600 -26.087 1.00 79.94 318 ASN A O 1
ATOM 2528 N N . ALA A 1 319 ? -4.887 -10.476 -25.368 1.00 77.88 319 ALA A N 1
ATOM 2529 C CA . ALA A 1 319 ? -5.428 -11.821 -25.257 1.00 77.88 319 ALA A CA 1
ATOM 2530 C C . ALA A 1 319 ? -6.519 -11.836 -24.171 1.00 77.88 319 ALA A C 1
ATOM 2532 O O . ALA A 1 319 ? -6.426 -11.143 -23.168 1.00 77.88 319 ALA A O 1
ATOM 2533 N N . THR A 1 320 ? -7.618 -12.534 -24.429 1.00 77.00 320 THR A N 1
ATOM 2534 C CA . THR A 1 320 ? -8.841 -12.499 -23.613 1.00 77.00 320 THR A CA 1
ATOM 2535 C C . THR A 1 320 ? -9.193 -13.845 -22.983 1.00 77.00 320 THR A C 1
ATOM 2537 O O . THR A 1 320 ? -10.152 -13.963 -22.219 1.00 77.00 320 THR A O 1
ATOM 2540 N N . THR A 1 321 ? -8.424 -14.880 -23.300 1.00 77.56 321 THR A N 1
ATOM 2541 C CA . THR A 1 321 ? -8.660 -16.248 -22.845 1.00 77.56 321 THR A CA 1
ATOM 2542 C C . THR A 1 321 ? -7.369 -16.881 -22.321 1.00 77.56 321 THR A C 1
ATOM 2544 O O . THR A 1 321 ? -6.269 -16.481 -22.728 1.00 77.56 321 THR A O 1
ATOM 2547 N N . PRO A 1 322 ? -7.462 -17.879 -21.422 1.00 78.81 322 PRO A N 1
ATOM 2548 C CA . PRO A 1 322 ? -6.304 -18.672 -21.009 1.00 78.81 322 PRO A CA 1
ATOM 2549 C C . PRO A 1 322 ? -5.570 -19.323 -22.192 1.00 78.81 322 PRO A C 1
ATOM 2551 O O . PRO A 1 322 ? -4.346 -19.427 -22.175 1.00 78.81 322 PRO A O 1
ATOM 2554 N N . GLU A 1 323 ? -6.290 -19.718 -23.242 1.00 83.69 323 GLU A N 1
ATOM 2555 C CA . GLU A 1 323 ? -5.726 -20.331 -24.445 1.00 83.69 323 GLU A CA 1
ATOM 2556 C C . GLU A 1 323 ? -4.932 -19.318 -25.278 1.00 83.69 323 GLU A C 1
ATOM 2558 O O . GLU A 1 323 ? -3.800 -19.598 -25.674 1.00 83.69 323 GLU A O 1
ATOM 2563 N N . GLU A 1 324 ? -5.478 -18.118 -25.501 1.00 82.88 324 GLU A N 1
ATOM 2564 C CA . GLU A 1 324 ? -4.760 -17.034 -26.185 1.00 82.88 324 GLU A CA 1
ATOM 2565 C C . GLU A 1 324 ? -3.520 -16.611 -25.391 1.00 82.88 324 GLU A C 1
ATOM 2567 O O . GLU A 1 324 ? -2.448 -16.440 -25.969 1.00 82.88 324 GLU A O 1
ATOM 2572 N N . THR A 1 325 ? -3.647 -16.520 -24.063 1.00 78.88 325 THR A N 1
ATOM 2573 C CA . THR A 1 325 ? -2.537 -16.275 -23.131 1.00 78.88 325 THR A CA 1
ATOM 2574 C C . THR A 1 325 ? -1.427 -17.301 -23.325 1.00 78.88 325 THR A C 1
ATOM 2576 O O . THR A 1 325 ? -0.278 -16.940 -23.583 1.00 78.88 325 THR A O 1
ATOM 2579 N N . ALA A 1 326 ? -1.775 -18.588 -23.241 1.00 79.12 326 ALA A N 1
ATOM 2580 C CA . ALA A 1 326 ? -0.834 -19.688 -23.389 1.00 79.12 326 ALA A CA 1
ATOM 2581 C C . ALA A 1 326 ? -0.180 -19.686 -24.776 1.00 79.12 326 ALA A C 1
ATOM 2583 O O . ALA A 1 326 ? 1.020 -19.928 -24.886 1.00 79.12 326 ALA A O 1
ATOM 2584 N N . ALA A 1 327 ? -0.929 -19.347 -25.829 1.00 84.12 327 ALA A N 1
ATOM 2585 C CA . ALA A 1 327 ? -0.394 -19.219 -27.179 1.00 84.12 327 ALA A CA 1
ATOM 2586 C C . ALA A 1 327 ? 0.608 -18.059 -27.307 1.00 84.12 327 ALA A C 1
ATOM 2588 O O . ALA A 1 327 ? 1.602 -18.196 -28.023 1.00 84.12 327 ALA A O 1
ATOM 2589 N N . VAL A 1 328 ? 0.381 -16.924 -26.629 1.00 81.12 328 VAL A N 1
ATOM 2590 C CA . VAL A 1 328 ? 1.341 -15.801 -26.593 1.00 81.12 328 VAL A CA 1
ATOM 2591 C C . VAL A 1 328 ? 2.601 -16.189 -25.831 1.00 81.12 328 VAL A C 1
ATOM 2593 O O . VAL A 1 328 ? 3.709 -15.995 -26.33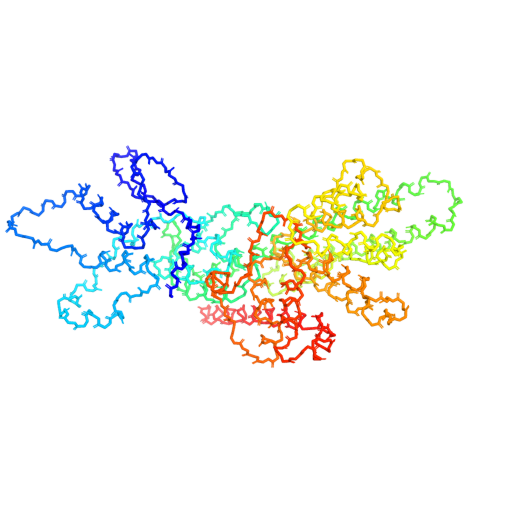3 1.00 81.12 328 VAL A O 1
ATOM 2596 N N . VAL A 1 329 ? 2.439 -16.801 -24.661 1.00 80.38 329 VAL A N 1
ATOM 2597 C CA . VAL A 1 329 ? 3.530 -17.328 -23.830 1.00 80.38 329 VAL A CA 1
ATOM 2598 C C . VAL A 1 329 ? 4.382 -18.329 -24.616 1.00 80.38 329 VAL A C 1
ATOM 2600 O O . VAL A 1 329 ? 5.602 -18.187 -24.675 1.00 80.38 329 VAL A O 1
ATOM 2603 N N . ALA A 1 330 ? 3.751 -19.290 -25.296 1.00 85.38 330 ALA A N 1
ATOM 2604 C CA . ALA A 1 330 ? 4.442 -20.329 -26.056 1.00 85.38 330 ALA A CA 1
ATOM 2605 C C . ALA A 1 330 ? 5.262 -19.769 -27.229 1.00 85.38 330 ALA A C 1
ATOM 2607 O O . ALA A 1 330 ? 6.390 -20.208 -27.440 1.00 85.38 330 ALA A O 1
ATOM 2608 N N . ARG A 1 331 ? 4.729 -18.790 -27.980 1.00 85.56 331 ARG A N 1
ATOM 2609 C CA . ARG A 1 331 ? 5.446 -18.201 -29.130 1.00 85.56 331 ARG A CA 1
ATOM 2610 C C . ARG A 1 331 ? 6.550 -17.226 -28.728 1.00 85.56 331 ARG A C 1
ATOM 2612 O O . ARG A 1 331 ? 7.549 -17.122 -29.428 1.00 85.56 331 ARG A O 1
ATOM 2619 N N . SER A 1 332 ? 6.356 -16.490 -27.634 1.00 79.12 332 SER A N 1
ATOM 2620 C CA . SER A 1 332 ? 7.303 -15.462 -27.182 1.00 79.12 332 SER A CA 1
ATOM 2621 C C . SER A 1 332 ? 8.366 -16.006 -26.225 1.00 79.12 332 SER A C 1
ATOM 2623 O O . SER A 1 332 ? 9.371 -15.339 -25.994 1.00 79.12 332 SER A O 1
ATOM 2625 N N . GLY A 1 333 ? 8.158 -17.204 -25.664 1.00 74.44 333 GLY A N 1
ATOM 2626 C CA . GLY A 1 333 ? 9.025 -17.787 -24.636 1.00 74.44 333 GLY A CA 1
ATOM 2627 C C . GLY A 1 333 ? 8.926 -17.079 -23.280 1.00 74.44 333 GLY A C 1
ATOM 2628 O O . GLY A 1 333 ? 9.767 -17.282 -22.407 1.00 74.44 333 GLY A O 1
ATOM 2629 N N . VAL A 1 334 ? 7.917 -16.227 -23.101 1.00 71.69 334 VAL A N 1
ATOM 2630 C CA . VAL A 1 334 ? 7.748 -15.364 -21.934 1.00 71.69 334 VAL A CA 1
ATOM 2631 C C . VAL A 1 334 ? 6.815 -16.018 -20.923 1.00 71.69 334 VAL A C 1
ATOM 2633 O O . VAL A 1 334 ? 5.702 -16.385 -21.271 1.00 71.69 334 VAL A O 1
ATOM 2636 N N . ALA A 1 335 ? 7.221 -16.105 -19.656 1.00 67.00 335 ALA A N 1
ATOM 2637 C CA . ALA A 1 335 ? 6.382 -16.628 -18.576 1.00 67.00 335 ALA A CA 1
ATOM 2638 C C . ALA A 1 335 ? 5.586 -15.526 -17.848 1.00 67.00 335 ALA A C 1
ATOM 2640 O O . ALA A 1 335 ? 5.982 -14.362 -17.835 1.00 67.00 335 ALA A O 1
ATOM 2641 N N . GLU A 1 336 ? 4.486 -15.904 -17.187 1.00 64.19 336 GLU A N 1
ATOM 2642 C CA . GLU A 1 336 ? 3.668 -15.015 -16.335 1.00 64.19 336 GLU A CA 1
ATOM 2643 C C . GLU A 1 336 ? 4.425 -14.545 -15.076 1.00 64.19 336 GLU A C 1
ATOM 2645 O O . GLU A 1 336 ? 4.232 -13.426 -14.602 1.00 64.19 336 GLU A O 1
ATOM 2650 N N . LYS A 1 337 ? 5.321 -15.395 -14.558 1.00 77.06 337 LYS A N 1
ATOM 2651 C CA . LYS A 1 337 ? 6.162 -15.139 -13.380 1.00 77.06 337 LYS A CA 1
ATOM 2652 C C . LYS A 1 337 ? 7.630 -15.052 -13.771 1.00 77.06 337 LYS A C 1
ATOM 2654 O O . LYS A 1 337 ? 8.039 -15.601 -14.796 1.00 77.06 337 LYS A O 1
ATOM 2659 N N . GLN A 1 338 ? 8.440 -14.410 -12.931 1.00 83.00 338 GLN A N 1
ATOM 2660 C CA . GLN A 1 338 ? 9.885 -14.423 -13.131 1.00 83.00 338 GLN A CA 1
ATOM 2661 C C . GLN A 1 338 ? 10.399 -15.862 -12.979 1.00 83.00 338 GLN A C 1
ATOM 2663 O O . GLN A 1 338 ? 10.068 -16.556 -12.012 1.00 83.00 338 GLN A O 1
ATOM 2668 N N . SER A 1 339 ? 11.202 -16.323 -13.936 1.00 87.94 339 SER A N 1
ATOM 2669 C CA . SER A 1 339 ? 11.917 -17.595 -13.811 1.00 87.94 339 SER A CA 1
ATOM 2670 C C . SER A 1 339 ? 13.134 -17.436 -12.898 1.00 87.94 339 SER A C 1
ATOM 2672 O O . SER A 1 339 ? 13.674 -16.336 -12.765 1.00 87.94 339 SER A O 1
ATOM 2674 N N . ASP A 1 340 ? 13.619 -18.529 -12.308 1.00 92.44 340 ASP A N 1
ATOM 2675 C CA . ASP A 1 340 ? 14.824 -18.485 -11.465 1.00 92.44 340 ASP A CA 1
ATOM 2676 C C . ASP A 1 340 ? 16.048 -17.997 -12.246 1.00 92.44 340 ASP A C 1
ATOM 2678 O O . ASP A 1 340 ? 16.794 -17.146 -11.764 1.00 92.44 340 ASP A O 1
ATOM 2682 N N . ALA A 1 341 ? 16.196 -18.428 -13.503 1.00 91.88 341 ALA A N 1
ATOM 2683 C CA . ALA A 1 341 ? 17.241 -17.927 -14.393 1.00 91.88 341 ALA A CA 1
ATOM 2684 C C . ALA A 1 341 ? 17.143 -16.404 -14.589 1.00 91.88 341 ALA A C 1
ATOM 2686 O O . ALA A 1 341 ? 18.150 -15.700 -14.532 1.00 91.88 341 ALA A O 1
ATOM 2687 N N . ALA A 1 342 ? 15.931 -15.870 -14.762 1.00 91.19 342 ALA A N 1
ATOM 2688 C CA . ALA A 1 342 ? 15.714 -14.438 -14.914 1.00 91.19 342 ALA A CA 1
ATOM 2689 C C . ALA A 1 342 ? 15.854 -13.654 -13.595 1.00 91.19 342 ALA A C 1
ATOM 2691 O O . ALA A 1 342 ? 15.978 -12.432 -13.640 1.00 91.19 342 ALA A O 1
ATOM 2692 N N . ARG A 1 343 ? 15.842 -14.293 -12.417 1.00 93.50 343 ARG A N 1
ATOM 2693 C CA . ARG A 1 343 ? 16.174 -13.635 -11.134 1.00 93.50 343 ARG A CA 1
ATOM 2694 C C . ARG A 1 343 ? 17.679 -13.421 -10.964 1.00 93.50 343 ARG A C 1
ATOM 2696 O O . ARG A 1 343 ? 18.070 -12.463 -10.309 1.00 93.50 343 ARG A O 1
ATOM 2703 N N . LEU A 1 344 ? 18.504 -14.261 -11.594 1.00 94.88 344 LEU A N 1
ATOM 2704 C CA . LEU A 1 344 ? 19.968 -14.166 -11.540 1.00 94.88 344 LEU A CA 1
ATOM 2705 C C . LEU A 1 344 ? 20.552 -13.108 -12.489 1.00 94.88 344 LEU A C 1
ATOM 2707 O O . LEU A 1 344 ? 21.654 -12.620 -12.255 1.00 94.88 344 LEU A O 1
ATOM 2711 N N . LYS A 1 345 ? 19.818 -12.741 -13.546 1.00 95.25 345 LYS A N 1
ATOM 2712 C CA . LYS A 1 345 ? 20.224 -11.707 -14.508 1.00 95.25 345 LYS A CA 1
ATOM 2713 C C . LYS A 1 345 ? 20.207 -10.309 -13.885 1.00 95.25 345 LYS A C 1
ATOM 2715 O O . LYS A 1 345 ? 19.298 -9.960 -13.115 1.00 95.25 345 LYS A O 1
ATOM 2720 N N . SER A 1 346 ? 21.147 -9.464 -14.292 1.00 95.25 346 SER A N 1
ATOM 2721 C CA . SER A 1 346 ? 21.071 -8.024 -14.034 1.00 95.25 346 SER A CA 1
ATOM 2722 C C . SER A 1 346 ? 19.854 -7.410 -14.736 1.00 95.25 346 SER A C 1
ATOM 2724 O O . SER A 1 346 ? 19.265 -8.016 -15.629 1.00 95.25 346 SER A O 1
ATOM 2726 N N . PHE A 1 347 ? 19.426 -6.218 -14.311 1.00 95.38 347 PHE A N 1
ATOM 2727 C CA . PHE A 1 347 ? 18.231 -5.588 -14.882 1.00 95.38 347 PHE A CA 1
ATOM 2728 C C . PHE A 1 347 ? 18.365 -5.328 -16.389 1.00 95.38 347 PHE A C 1
ATOM 2730 O O . PHE A 1 347 ? 17.395 -5.506 -17.120 1.00 95.38 347 PHE A O 1
ATOM 2737 N N . ASP A 1 348 ? 19.555 -4.961 -16.865 1.00 95.75 348 ASP A N 1
ATOM 2738 C CA . ASP A 1 348 ? 19.784 -4.607 -18.269 1.00 95.75 348 ASP A CA 1
ATOM 2739 C C . ASP A 1 348 ? 19.770 -5.826 -19.203 1.00 95.75 348 ASP A C 1
ATOM 2741 O O . ASP A 1 348 ? 19.365 -5.703 -20.357 1.00 95.75 348 ASP A O 1
ATOM 2745 N N . GLU A 1 349 ? 20.107 -7.010 -18.685 1.00 95.38 349 GLU A N 1
ATOM 2746 C CA . GLU A 1 349 ? 20.082 -8.293 -19.409 1.00 95.38 349 GLU A CA 1
ATOM 2747 C C . GLU A 1 349 ? 18.673 -8.887 -19.564 1.00 95.38 349 GLU A C 1
ATOM 2749 O O . GLU A 1 349 ? 18.490 -9.917 -20.218 1.00 95.38 349 GLU A O 1
ATOM 2754 N N . LEU A 1 350 ? 17.671 -8.275 -18.934 1.00 93.94 350 LEU A N 1
ATOM 2755 C CA . LEU A 1 350 ? 16.290 -8.721 -19.031 1.00 93.94 350 LEU A CA 1
ATOM 2756 C C . LEU A 1 350 ? 15.612 -8.203 -20.302 1.00 93.94 350 LEU A C 1
ATOM 2758 O O . LEU A 1 350 ? 15.704 -7.018 -20.648 1.00 93.94 350 LEU A O 1
ATOM 2762 N N . THR A 1 351 ? 14.807 -9.069 -20.910 1.00 92.31 351 THR A N 1
ATOM 2763 C CA . THR A 1 351 ? 13.777 -8.675 -21.881 1.00 92.31 351 THR A CA 1
ATOM 2764 C C . THR A 1 351 ? 12.747 -7.749 -21.233 1.00 92.31 351 THR A C 1
ATOM 2766 O O . THR A 1 351 ? 12.579 -7.749 -20.008 1.00 92.31 351 THR A O 1
ATOM 2769 N N . LEU A 1 352 ? 12.001 -6.977 -22.034 1.00 93.44 352 LEU A N 1
ATOM 2770 C CA . LEU A 1 352 ? 10.939 -6.125 -21.489 1.00 93.44 352 LEU A CA 1
ATOM 2771 C C . LEU A 1 352 ? 9.955 -6.896 -20.592 1.00 93.44 352 LEU A C 1
ATOM 2773 O O . LEU A 1 352 ? 9.588 -6.393 -19.530 1.00 93.44 352 LEU A O 1
ATOM 2777 N N . VAL A 1 353 ? 9.545 -8.113 -20.963 1.00 90.81 353 VAL A N 1
ATOM 2778 C CA . VAL A 1 353 ? 8.568 -8.839 -20.139 1.00 90.81 353 VAL A CA 1
ATOM 2779 C C . VAL A 1 353 ? 9.167 -9.345 -18.832 1.00 90.81 353 VAL A C 1
ATOM 2781 O O . VAL A 1 353 ? 8.527 -9.225 -17.790 1.00 90.81 353 VAL A O 1
ATOM 2784 N N . GLU A 1 354 ? 10.415 -9.817 -18.838 1.00 91.25 354 GLU A N 1
ATOM 2785 C CA . GLU A 1 354 ? 11.120 -10.151 -17.594 1.00 91.25 354 GLU A CA 1
ATOM 2786 C C . GLU A 1 354 ? 11.283 -8.911 -16.691 1.00 91.25 354 GLU A C 1
ATOM 2788 O O . GLU A 1 354 ? 11.173 -9.020 -15.470 1.00 91.25 354 GLU A O 1
ATOM 2793 N N . LYS A 1 355 ? 11.490 -7.710 -17.255 1.00 94.75 355 LYS A N 1
ATOM 2794 C CA . LYS A 1 355 ? 11.506 -6.458 -16.472 1.00 94.75 355 LYS A CA 1
ATOM 2795 C C . LYS A 1 355 ? 10.144 -6.178 -15.836 1.00 94.75 355 LYS A C 1
ATOM 2797 O O . LYS A 1 355 ? 10.087 -5.806 -14.668 1.00 94.75 355 LYS A O 1
ATOM 2802 N N . LEU A 1 356 ? 9.050 -6.379 -16.570 1.00 92.81 356 LEU A N 1
ATOM 2803 C CA . LEU A 1 356 ? 7.691 -6.193 -16.048 1.00 92.81 356 LEU A CA 1
ATOM 2804 C C . LEU A 1 356 ? 7.322 -7.244 -14.991 1.00 92.81 356 LEU A C 1
ATOM 2806 O O . LEU A 1 356 ? 6.678 -6.912 -14.001 1.00 92.81 356 LEU A O 1
ATOM 2810 N N . ASN A 1 357 ? 7.761 -8.490 -15.144 1.00 89.38 357 ASN A N 1
ATOM 2811 C CA . ASN A 1 357 ? 7.576 -9.521 -14.124 1.00 89.38 357 ASN A CA 1
ATOM 2812 C C . ASN A 1 357 ? 8.368 -9.191 -12.852 1.00 89.38 357 ASN A C 1
ATOM 2814 O O . ASN A 1 357 ? 7.808 -9.240 -11.756 1.00 89.38 357 ASN A O 1
ATOM 2818 N N . ARG A 1 358 ? 9.629 -8.753 -12.990 1.00 93.88 358 ARG A N 1
ATOM 2819 C CA . ARG A 1 358 ? 10.428 -8.250 -11.863 1.00 93.88 358 ARG A CA 1
ATOM 2820 C C . ARG A 1 358 ? 9.754 -7.062 -11.175 1.00 93.88 358 ARG A C 1
ATOM 2822 O O . ARG A 1 358 ? 9.706 -7.037 -9.952 1.00 93.88 358 ARG A O 1
ATOM 2829 N N . PHE A 1 359 ? 9.166 -6.131 -11.930 1.00 95.56 359 PHE A N 1
ATOM 2830 C CA . PHE A 1 359 ? 8.358 -5.047 -11.361 1.00 95.56 359 PHE A CA 1
ATOM 2831 C C . PHE A 1 359 ? 7.221 -5.571 -10.482 1.00 95.56 359 PHE A C 1
ATOM 2833 O O . PHE A 1 359 ? 7.047 -5.082 -9.369 1.00 95.56 359 PHE A O 1
ATOM 2840 N N . ARG A 1 360 ? 6.446 -6.554 -10.961 1.00 92.88 360 ARG A N 1
ATOM 2841 C CA . ARG A 1 360 ? 5.310 -7.096 -10.200 1.00 92.88 360 ARG A CA 1
ATOM 2842 C C . ARG A 1 360 ? 5.768 -7.732 -8.891 1.00 92.88 360 ARG A C 1
ATOM 2844 O O . ARG A 1 360 ? 5.156 -7.463 -7.861 1.00 92.88 360 ARG A O 1
ATOM 2851 N N . GLU A 1 361 ? 6.840 -8.527 -8.932 1.00 92.56 361 GLU A N 1
ATOM 2852 C CA . GLU A 1 361 ? 7.428 -9.160 -7.744 1.00 92.56 361 GLU A CA 1
ATOM 2853 C C . GLU A 1 361 ? 7.953 -8.114 -6.751 1.00 92.56 361 GLU A C 1
ATOM 2855 O O . GLU A 1 361 ? 7.601 -8.160 -5.573 1.00 92.56 361 GLU A O 1
ATOM 2860 N N . GLU A 1 362 ? 8.734 -7.139 -7.223 1.00 95.75 362 GLU A N 1
ATOM 2861 C CA . GLU A 1 362 ? 9.310 -6.095 -6.372 1.00 95.75 362 GLU A CA 1
ATOM 2862 C C . GLU A 1 362 ? 8.236 -5.168 -5.788 1.00 95.75 362 GLU A C 1
ATOM 2864 O O . GLU A 1 362 ? 8.308 -4.841 -4.607 1.00 95.75 362 GLU A O 1
ATOM 2869 N N . LEU A 1 363 ? 7.202 -4.791 -6.553 1.00 95.81 363 LEU A N 1
ATOM 2870 C CA . LEU A 1 363 ? 6.100 -3.983 -6.022 1.00 95.81 363 LEU A CA 1
ATOM 2871 C C . LEU A 1 363 ? 5.333 -4.742 -4.938 1.00 95.81 363 LEU A C 1
ATOM 2873 O O . LEU A 1 363 ? 5.062 -4.178 -3.881 1.00 95.81 363 LEU A O 1
ATOM 2877 N N . VAL A 1 364 ? 4.980 -6.010 -5.177 1.00 93.75 364 VAL A N 1
ATOM 2878 C CA . VAL A 1 364 ? 4.262 -6.817 -4.179 1.00 93.75 364 VAL A CA 1
ATOM 2879 C C . VAL A 1 364 ? 5.114 -6.970 -2.925 1.00 93.75 364 VAL A C 1
ATOM 2881 O O . VAL A 1 364 ? 4.626 -6.701 -1.832 1.00 93.75 364 VAL A O 1
ATOM 2884 N N . LYS A 1 365 ? 6.397 -7.313 -3.066 1.00 95.19 365 LYS A N 1
ATOM 2885 C CA . LYS A 1 365 ? 7.340 -7.402 -1.945 1.00 95.19 365 LYS A CA 1
ATOM 2886 C C . LYS A 1 365 ? 7.459 -6.080 -1.183 1.00 95.19 365 LYS A C 1
ATOM 2888 O O . LYS A 1 365 ? 7.536 -6.080 0.043 1.00 95.19 365 LYS A O 1
ATOM 2893 N N . HIS A 1 366 ? 7.453 -4.955 -1.893 1.00 96.00 366 HIS A N 1
ATOM 2894 C CA . HIS A 1 366 ? 7.469 -3.625 -1.290 1.00 96.00 366 HIS A CA 1
ATOM 2895 C C . HIS A 1 366 ? 6.201 -3.366 -0.467 1.00 96.00 366 HIS A C 1
ATOM 2897 O O . HIS A 1 366 ? 6.295 -2.995 0.700 1.00 96.00 366 HIS A O 1
ATOM 2903 N N . MET A 1 367 ? 5.028 -3.671 -1.027 1.00 95.62 367 MET A N 1
ATOM 2904 C CA . MET A 1 367 ? 3.724 -3.549 -0.362 1.00 95.62 367 MET A CA 1
ATOM 2905 C C . MET A 1 367 ? 3.548 -4.513 0.819 1.00 95.62 367 MET A C 1
ATOM 2907 O O . MET A 1 367 ? 2.861 -4.192 1.784 1.00 95.62 367 MET A O 1
ATOM 2911 N N . GLN A 1 368 ? 4.177 -5.691 0.785 1.00 95.00 368 GLN A N 1
ATOM 2912 C CA . GLN A 1 368 ? 4.157 -6.654 1.894 1.00 95.00 368 GLN A CA 1
ATOM 2913 C C . GLN A 1 368 ? 4.817 -6.105 3.166 1.00 95.00 368 GLN A C 1
ATOM 2915 O O . GLN A 1 368 ? 4.548 -6.595 4.260 1.00 95.00 368 GLN A O 1
ATOM 2920 N N . ASN A 1 369 ? 5.657 -5.074 3.046 1.00 94.38 369 ASN A N 1
ATOM 2921 C CA . ASN A 1 369 ? 6.255 -4.404 4.196 1.00 94.38 369 ASN A CA 1
ATOM 2922 C C . ASN A 1 369 ? 5.364 -3.318 4.805 1.00 94.38 369 ASN A C 1
ATOM 2924 O O . ASN A 1 369 ? 5.803 -2.666 5.751 1.00 94.38 369 ASN A O 1
ATOM 2928 N N . GLU A 1 370 ? 4.149 -3.118 4.298 1.00 96.44 370 GLU A N 1
ATOM 2929 C CA . GLU A 1 370 ? 3.232 -2.088 4.770 1.00 96.44 370 GLU A CA 1
ATOM 2930 C C . GLU A 1 370 ? 2.121 -2.697 5.627 1.00 96.44 370 GLU A C 1
ATOM 2932 O O . GLU A 1 370 ? 1.458 -3.660 5.235 1.00 96.44 370 GLU A O 1
ATOM 2937 N N . ILE A 1 371 ? 1.908 -2.109 6.807 1.00 97.44 371 ILE A N 1
ATOM 2938 C CA . ILE A 1 371 ? 0.754 -2.433 7.651 1.00 97.44 371 ILE A CA 1
ATOM 2939 C C . ILE A 1 371 ? -0.453 -1.702 7.070 1.00 97.44 371 ILE A C 1
ATOM 2941 O O . ILE A 1 371 ? -1.331 -2.312 6.474 1.00 97.44 371 ILE A O 1
ATOM 2945 N N . ILE A 1 372 ? -0.455 -0.369 7.145 1.00 97.75 372 ILE A N 1
ATOM 2946 C CA . ILE A 1 372 ? -1.480 0.462 6.511 1.00 97.75 372 ILE A CA 1
ATOM 2947 C C . ILE A 1 372 ? -1.127 0.646 5.038 1.00 97.75 372 ILE A C 1
ATOM 2949 O O . ILE A 1 372 ? -0.053 1.163 4.722 1.00 97.75 372 ILE A O 1
ATOM 2953 N N . PHE A 1 373 ? -2.054 0.279 4.150 1.00 96.75 373 PHE A N 1
ATOM 2954 C CA . PHE A 1 373 ? -1.859 0.399 2.706 1.00 96.75 373 PHE A CA 1
ATOM 2955 C C . PHE A 1 373 ? -1.472 1.814 2.285 1.00 96.75 373 PHE A C 1
ATOM 2957 O O . PHE A 1 373 ? -2.128 2.789 2.663 1.00 96.75 373 PHE A O 1
ATOM 2964 N N . ASN A 1 374 ? -0.428 1.911 1.465 1.00 97.50 374 ASN A N 1
ATOM 2965 C CA . ASN A 1 374 ? 0.095 3.171 0.978 1.00 97.50 374 ASN A CA 1
ATOM 2966 C C . ASN A 1 374 ? -0.496 3.555 -0.388 1.00 97.50 374 ASN A C 1
ATOM 2968 O O . ASN A 1 374 ? -0.092 3.028 -1.434 1.00 97.50 374 ASN A O 1
ATOM 2972 N N . PRO A 1 375 ? -1.415 4.538 -0.444 1.00 95.12 375 PRO A N 1
ATOM 2973 C CA . PRO A 1 375 ? -1.971 4.984 -1.715 1.00 95.12 375 PRO A CA 1
ATOM 2974 C C . PRO A 1 375 ? -0.925 5.671 -2.609 1.00 95.12 375 PRO A C 1
ATOM 2976 O O . PRO A 1 375 ? -1.153 5.807 -3.815 1.00 95.12 375 PRO A O 1
ATOM 2979 N N . ASN A 1 376 ? 0.232 6.085 -2.075 1.00 96.81 376 ASN A N 1
ATOM 2980 C CA . ASN A 1 376 ? 1.245 6.785 -2.862 1.00 96.81 376 ASN A CA 1
ATOM 2981 C C . ASN A 1 376 ? 1.898 5.902 -3.929 1.00 96.81 376 ASN A C 1
ATOM 2983 O O . ASN A 1 376 ? 2.404 6.440 -4.909 1.00 96.81 376 ASN A O 1
ATOM 2987 N N . HIS A 1 377 ? 1.822 4.572 -3.825 1.00 96.06 377 HIS A N 1
ATOM 2988 C CA . HIS A 1 377 ? 2.245 3.683 -4.912 1.00 96.06 377 HIS A CA 1
ATOM 2989 C C . HIS A 1 377 ? 1.388 3.858 -6.167 1.00 96.06 377 HIS A C 1
ATOM 2991 O O . HIS A 1 377 ? 1.911 3.995 -7.273 1.00 96.06 377 HIS A O 1
ATOM 2997 N N . ILE A 1 378 ? 0.064 3.920 -5.998 1.00 92.75 378 ILE A N 1
ATOM 2998 C CA . ILE A 1 378 ? -0.859 4.193 -7.104 1.00 92.75 378 ILE A CA 1
ATOM 2999 C C . ILE A 1 378 ? -0.607 5.602 -7.634 1.00 92.75 378 ILE A C 1
ATOM 3001 O O . ILE A 1 378 ? -0.514 5.796 -8.844 1.00 92.75 378 ILE A O 1
ATOM 3005 N N . LEU A 1 379 ? -0.461 6.587 -6.741 1.00 92.62 379 LEU A N 1
ATOM 3006 C CA . LEU A 1 379 ? -0.207 7.969 -7.142 1.00 92.62 379 LEU A CA 1
ATOM 3007 C C . LEU A 1 379 ? 1.094 8.107 -7.948 1.00 92.62 379 LEU A C 1
ATOM 3009 O O . LEU A 1 379 ? 1.097 8.805 -8.959 1.00 92.62 379 LEU A O 1
ATOM 3013 N N . ALA A 1 380 ? 2.175 7.444 -7.532 1.00 95.75 380 ALA A N 1
ATOM 3014 C CA . ALA A 1 380 ? 3.450 7.438 -8.243 1.00 95.75 380 ALA A CA 1
ATOM 3015 C C . ALA A 1 380 ? 3.302 6.834 -9.648 1.00 95.75 380 ALA A C 1
ATOM 3017 O O . ALA A 1 380 ? 3.661 7.487 -10.627 1.00 95.75 380 ALA A O 1
ATOM 3018 N N . GLY A 1 381 ? 2.665 5.663 -9.769 1.00 92.38 381 GLY A N 1
ATOM 3019 C CA . GLY A 1 381 ? 2.391 5.045 -11.069 1.00 92.38 381 GLY A CA 1
ATOM 3020 C C . GLY A 1 381 ? 1.525 5.924 -11.983 1.00 92.38 381 GLY A C 1
ATOM 3021 O O . GLY A 1 381 ? 1.812 6.060 -13.174 1.00 92.38 381 GLY A O 1
ATOM 3022 N N . LEU A 1 382 ? 0.496 6.583 -11.435 1.00 88.38 382 LEU A N 1
ATOM 3023 C CA . LEU A 1 382 ? -0.346 7.518 -12.189 1.00 88.38 382 LEU A CA 1
ATOM 3024 C C . LEU A 1 382 ? 0.420 8.773 -12.628 1.00 88.38 382 LEU A C 1
ATOM 3026 O O . LEU A 1 382 ? 0.222 9.223 -13.753 1.00 88.38 382 LEU A O 1
ATOM 3030 N N . LYS A 1 383 ? 1.310 9.320 -11.790 1.00 92.88 383 LYS A N 1
ATOM 3031 C CA . LYS A 1 383 ? 2.181 10.448 -12.164 1.00 92.88 383 LYS A CA 1
ATOM 3032 C C . LYS A 1 383 ? 3.121 10.064 -13.302 1.00 92.88 383 LYS A C 1
ATOM 3034 O O . LYS A 1 383 ? 3.237 10.816 -14.263 1.00 92.88 383 LYS A O 1
ATOM 3039 N N . SER A 1 384 ? 3.748 8.889 -13.235 1.00 91.56 384 SER A N 1
ATOM 3040 C CA . SER A 1 384 ? 4.585 8.378 -14.325 1.00 91.56 384 SER A CA 1
ATOM 3041 C C . SER A 1 384 ? 3.798 8.224 -15.628 1.00 91.56 384 SER A C 1
ATOM 3043 O O . SER A 1 384 ? 4.294 8.586 -16.694 1.00 91.56 384 SER A O 1
ATOM 3045 N N . ASN A 1 385 ? 2.554 7.747 -15.546 1.00 86.56 385 ASN A N 1
ATOM 3046 C CA . ASN A 1 385 ? 1.661 7.656 -16.696 1.00 86.56 385 ASN A CA 1
ATOM 3047 C C . ASN A 1 385 ? 1.280 9.034 -17.266 1.00 86.56 385 ASN A C 1
ATOM 3049 O O . ASN A 1 385 ? 1.333 9.219 -18.481 1.00 86.56 385 ASN A O 1
ATOM 3053 N N . ASP A 1 386 ? 0.928 9.999 -16.413 1.00 85.44 386 ASP A N 1
ATOM 3054 C CA . ASP A 1 386 ? 0.614 11.372 -16.828 1.00 85.44 386 ASP A CA 1
ATOM 3055 C C . ASP A 1 386 ? 1.827 12.009 -17.542 1.00 85.44 386 ASP A C 1
ATOM 3057 O O . ASP A 1 386 ? 1.691 12.500 -18.665 1.00 85.44 386 ASP A O 1
ATOM 3061 N N . THR A 1 387 ? 3.033 11.881 -16.976 1.00 90.94 387 THR A N 1
ATOM 3062 C CA . THR A 1 387 ? 4.288 12.352 -17.593 1.00 90.94 387 THR A CA 1
ATOM 3063 C C . THR A 1 387 ? 4.563 11.681 -18.941 1.00 90.94 387 THR A C 1
ATOM 3065 O O . THR A 1 387 ? 4.897 12.355 -19.918 1.00 90.94 387 THR A O 1
ATOM 3068 N N . ALA A 1 388 ? 4.403 10.359 -19.044 1.00 86.38 388 ALA A N 1
ATOM 3069 C CA . ALA A 1 388 ? 4.594 9.645 -20.307 1.00 86.38 388 ALA A CA 1
ATOM 3070 C C . ALA A 1 388 ? 3.568 10.078 -21.366 1.00 86.38 388 ALA A C 1
ATOM 3072 O O . ALA A 1 388 ? 3.891 10.209 -22.546 1.00 86.38 388 ALA A O 1
ATOM 3073 N N . ARG A 1 389 ? 2.326 10.350 -20.953 1.00 83.75 389 ARG A N 1
ATOM 3074 C CA . ARG A 1 389 ? 1.264 10.827 -21.843 1.00 83.75 389 ARG A CA 1
ATOM 3075 C C . ARG A 1 389 ? 1.541 12.230 -22.378 1.00 83.75 389 ARG A C 1
ATOM 3077 O O . ARG A 1 389 ? 1.215 12.483 -23.535 1.00 83.75 389 ARG A O 1
ATOM 3084 N N . ASP A 1 390 ? 2.119 13.114 -21.572 1.00 85.69 390 ASP A N 1
ATOM 3085 C CA . ASP A 1 390 ? 2.455 14.475 -22.003 1.00 85.69 390 ASP A CA 1
ATOM 3086 C C . ASP A 1 390 ? 3.740 14.539 -22.850 1.00 85.69 390 ASP A C 1
ATOM 3088 O O . ASP A 1 390 ? 3.869 15.430 -23.686 1.00 85.69 390 ASP A O 1
ATOM 3092 N N . THR A 1 391 ? 4.663 13.586 -22.687 1.00 87.81 391 THR A N 1
ATOM 3093 C CA . THR A 1 391 ? 5.948 13.555 -23.418 1.00 87.81 391 THR A CA 1
ATOM 3094 C C . THR A 1 391 ? 5.908 12.754 -24.720 1.00 87.81 391 THR A C 1
ATOM 3096 O O . THR A 1 391 ? 6.519 13.150 -25.713 1.00 87.81 391 THR A O 1
ATOM 3099 N N . LEU A 1 392 ? 5.195 11.626 -24.756 1.00 86.56 392 LEU A N 1
ATOM 3100 C CA . LEU A 1 392 ? 5.022 10.846 -25.980 1.00 86.56 392 LEU A CA 1
ATOM 3101 C C . LEU A 1 392 ? 4.090 11.601 -26.932 1.00 86.56 392 LEU A C 1
ATOM 3103 O O . LEU A 1 392 ? 3.113 12.194 -26.496 1.00 86.56 392 LEU A O 1
ATOM 3107 N N . THR A 1 393 ? 4.338 11.571 -28.234 1.00 85.44 393 THR A N 1
ATOM 3108 C CA . THR A 1 393 ? 3.460 12.145 -29.265 1.00 85.44 393 THR A CA 1
ATOM 3109 C C . THR A 1 393 ? 2.920 11.023 -30.147 1.00 85.44 393 THR A C 1
ATOM 3111 O O . THR A 1 393 ? 3.398 9.894 -30.069 1.00 85.44 393 THR A O 1
ATOM 3114 N N . ILE A 1 394 ? 1.953 11.313 -31.024 1.00 79.75 394 ILE A N 1
ATOM 3115 C CA . ILE A 1 394 ? 1.482 10.329 -32.019 1.00 79.75 394 ILE A CA 1
ATOM 3116 C C . ILE A 1 394 ? 2.649 9.836 -32.893 1.00 79.75 394 ILE A C 1
ATOM 3118 O O . ILE A 1 394 ? 2.680 8.670 -33.272 1.00 79.75 394 ILE A O 1
ATOM 3122 N N . ALA A 1 395 ? 3.631 10.701 -33.167 1.00 79.31 395 ALA A N 1
ATOM 3123 C CA . ALA A 1 395 ? 4.810 10.346 -33.950 1.00 79.31 395 ALA A CA 1
ATOM 3124 C C . ALA A 1 395 ? 5.780 9.421 -33.193 1.00 79.31 395 ALA A C 1
ATOM 3126 O O . ALA A 1 395 ? 6.404 8.566 -33.812 1.00 79.31 395 ALA A O 1
ATOM 3127 N N . THR A 1 396 ? 5.918 9.574 -31.870 1.00 81.25 396 THR A N 1
ATOM 3128 C CA . THR A 1 396 ? 6.882 8.798 -31.062 1.00 81.25 396 THR A CA 1
ATOM 3129 C C . THR A 1 396 ? 6.289 7.555 -30.391 1.00 81.25 396 THR A C 1
ATOM 3131 O O . THR A 1 396 ? 7.042 6.704 -29.914 1.00 81.25 396 THR A O 1
ATOM 3134 N N . ASP A 1 397 ? 4.961 7.425 -30.371 1.00 85.62 397 ASP A N 1
ATOM 3135 C CA . ASP A 1 397 ? 4.225 6.239 -29.916 1.00 85.62 397 ASP A CA 1
ATOM 3136 C C . ASP A 1 397 ? 3.029 5.950 -30.848 1.00 85.62 397 ASP A C 1
ATOM 3138 O O . ASP A 1 397 ? 1.864 6.076 -30.443 1.00 85.62 397 ASP A O 1
ATOM 3142 N N . PRO A 1 398 ? 3.286 5.610 -32.128 1.00 74.62 398 PRO A N 1
ATOM 3143 C CA . PRO A 1 398 ? 2.227 5.284 -33.072 1.00 74.62 398 PRO A CA 1
ATOM 3144 C C . PRO A 1 398 ? 1.463 4.046 -32.583 1.00 74.62 398 PRO A C 1
ATOM 3146 O O . PRO A 1 398 ? 2.042 2.994 -32.317 1.00 74.62 398 PRO A O 1
ATOM 3149 N N . GLY A 1 399 ? 0.144 4.181 -32.431 1.00 74.00 399 GLY A N 1
ATOM 3150 C CA . GLY A 1 399 ? -0.706 3.125 -31.867 1.00 74.00 399 GLY A CA 1
ATOM 3151 C C . GLY A 1 399 ? -0.724 3.056 -30.335 1.00 74.00 399 GLY A C 1
ATOM 3152 O O . GLY A 1 399 ? -1.310 2.126 -29.791 1.00 74.00 399 GLY A O 1
ATOM 3153 N N . TYR A 1 400 ? -0.136 4.036 -29.636 1.00 84.62 400 TYR A N 1
ATOM 3154 C CA . TYR A 1 400 ? -0.235 4.217 -28.180 1.00 84.62 400 TYR A CA 1
ATOM 3155 C C . TYR A 1 400 ? 0.301 3.053 -27.323 1.00 84.62 400 TYR A C 1
ATOM 3157 O O . TYR A 1 400 ? -0.078 2.928 -26.156 1.00 84.62 400 TYR A O 1
ATOM 3165 N N . LYS A 1 401 ? 1.166 2.187 -27.866 1.00 87.62 401 LYS A N 1
ATOM 3166 C CA . LYS A 1 401 ? 1.624 0.964 -27.184 1.00 87.62 401 LYS A CA 1
ATOM 3167 C C . LYS A 1 401 ? 2.348 1.288 -25.882 1.00 87.62 401 LYS A C 1
ATOM 3169 O O . LYS A 1 401 ? 2.025 0.713 -24.846 1.00 87.62 401 LYS A O 1
ATOM 3174 N N . LYS A 1 402 ? 3.283 2.244 -25.896 1.00 91.31 402 LYS A N 1
ATOM 3175 C CA . LYS A 1 402 ? 4.067 2.600 -24.700 1.00 91.31 402 LYS A CA 1
ATOM 3176 C C . LYS A 1 402 ? 3.165 3.142 -23.598 1.00 91.31 402 LYS A C 1
ATOM 3178 O O . LYS A 1 402 ? 3.258 2.695 -22.456 1.00 91.31 402 LYS A O 1
ATOM 3183 N N . ARG A 1 403 ? 2.253 4.061 -23.938 1.00 84.44 403 ARG A N 1
ATOM 3184 C CA . ARG A 1 403 ? 1.278 4.605 -22.975 1.00 84.44 403 ARG A CA 1
ATOM 3185 C C . ARG A 1 403 ? 0.371 3.516 -22.403 1.00 84.44 403 ARG A C 1
ATOM 3187 O O . ARG A 1 403 ? 0.183 3.464 -21.189 1.00 84.44 403 ARG A O 1
ATOM 3194 N N . SER A 1 404 ? -0.154 2.635 -23.253 1.00 83.88 404 SER A N 1
ATOM 3195 C CA . SER A 1 404 ? -1.020 1.528 -22.835 1.00 83.88 404 SER A CA 1
ATOM 3196 C C . SER A 1 404 ? -0.296 0.554 -21.908 1.00 83.88 404 SER A C 1
ATOM 3198 O O . SER A 1 404 ? -0.864 0.125 -20.903 1.00 83.88 404 SER A O 1
ATOM 3200 N N . ILE A 1 405 ? 0.974 0.246 -22.180 1.00 86.50 405 ILE A N 1
ATOM 3201 C CA . ILE A 1 405 ? 1.791 -0.627 -21.329 1.00 86.50 405 ILE A CA 1
ATOM 3202 C C . ILE A 1 405 ? 2.086 0.043 -19.982 1.00 86.50 405 ILE A C 1
ATOM 3204 O O . ILE A 1 405 ? 1.860 -0.579 -18.946 1.00 86.50 405 ILE A O 1
ATOM 3208 N N . ILE A 1 406 ? 2.515 1.313 -19.962 1.00 88.06 406 ILE A N 1
ATOM 3209 C CA . ILE A 1 406 ? 2.770 2.055 -18.711 1.00 88.06 406 ILE A CA 1
ATOM 3210 C C . ILE A 1 406 ? 1.512 2.077 -17.836 1.00 88.06 406 ILE A C 1
ATOM 3212 O O . ILE A 1 406 ? 1.577 1.776 -16.643 1.00 88.06 406 ILE A O 1
ATOM 3216 N N . PHE A 1 407 ? 0.354 2.381 -18.421 1.00 84.94 407 PHE A N 1
ATOM 3217 C CA . PHE A 1 407 ? -0.895 2.392 -17.674 1.00 84.94 407 PHE A CA 1
ATOM 3218 C C . PHE A 1 407 ? -1.274 0.995 -17.169 1.00 84.94 407 PHE A C 1
ATOM 3220 O O . PHE A 1 407 ? -1.453 0.805 -15.969 1.00 84.94 407 PHE A O 1
ATOM 3227 N N . SER A 1 408 ? -1.386 0.006 -18.056 1.00 81.19 408 SER A N 1
ATOM 3228 C CA . SER A 1 408 ? -1.943 -1.313 -17.721 1.00 81.19 408 SER A CA 1
ATOM 3229 C C . SER A 1 408 ? -1.027 -2.160 -16.830 1.00 81.19 408 SER A C 1
ATOM 3231 O O . SER A 1 408 ? -1.510 -2.826 -15.901 1.00 81.19 408 SER A O 1
ATOM 3233 N N . GLN A 1 409 ? 0.281 -2.133 -17.100 1.00 85.62 409 GLN A N 1
ATOM 3234 C CA . GLN A 1 409 ? 1.268 -2.999 -16.456 1.00 85.62 409 GLN A CA 1
ATOM 3235 C C . GLN A 1 409 ? 1.861 -2.385 -15.200 1.00 85.62 409 GLN A C 1
ATOM 3237 O O . GLN A 1 409 ? 2.184 -3.135 -14.286 1.00 85.62 409 GLN A O 1
ATOM 3242 N N . LEU A 1 410 ? 1.966 -1.054 -15.121 1.00 90.81 410 LEU A N 1
ATOM 3243 C CA . LEU A 1 410 ? 2.535 -0.391 -13.952 1.00 90.81 410 LEU A CA 1
ATOM 3244 C C . LEU A 1 410 ? 1.446 0.162 -13.030 1.00 90.81 410 LEU A C 1
ATOM 3246 O O . LEU A 1 410 ? 1.170 -0.413 -11.976 1.00 90.81 410 LEU A O 1
ATOM 3250 N N . ALA A 1 411 ? 0.780 1.247 -13.433 1.00 86.56 411 ALA A N 1
ATOM 3251 C CA . ALA A 1 411 ? -0.228 1.900 -12.595 1.00 86.56 411 ALA A CA 1
ATOM 3252 C C . ALA A 1 411 ? -1.413 0.966 -12.293 1.00 86.56 411 ALA A C 1
ATOM 3254 O O . ALA A 1 411 ? -1.841 0.837 -11.146 1.00 86.56 411 ALA A O 1
ATOM 3255 N N . GLY A 1 412 ? -1.901 0.252 -13.307 1.00 83.50 412 GLY A N 1
ATOM 3256 C CA . GLY A 1 412 ? -2.986 -0.714 -13.184 1.00 83.50 412 GLY A CA 1
ATOM 3257 C C . GLY A 1 412 ? -2.631 -1.888 -12.274 1.00 83.50 412 GLY A C 1
ATOM 3258 O O . GLY A 1 412 ? -3.493 -2.378 -11.549 1.00 83.50 412 GLY A O 1
ATOM 3259 N N . TRP A 1 413 ? -1.367 -2.323 -12.246 1.00 86.06 413 TRP A N 1
ATOM 3260 C CA . TRP A 1 413 ? -0.927 -3.382 -11.332 1.00 86.06 413 TRP A CA 1
ATOM 3261 C C . TRP A 1 413 ? -0.931 -2.918 -9.873 1.00 86.06 413 TRP A C 1
ATOM 3263 O O . TRP A 1 413 ? -1.449 -3.630 -9.011 1.00 86.06 413 TRP A O 1
ATOM 3273 N N . ALA A 1 414 ? -0.467 -1.695 -9.599 1.00 89.50 414 ALA A N 1
ATOM 3274 C CA . ALA A 1 414 ? -0.583 -1.096 -8.269 1.00 89.50 414 ALA A CA 1
ATOM 3275 C C . ALA A 1 414 ? -2.053 -0.966 -7.824 1.00 89.50 414 ALA A C 1
ATOM 3277 O O . ALA A 1 414 ? -2.393 -1.264 -6.682 1.00 89.50 414 ALA A O 1
ATOM 3278 N N . GLN A 1 415 ? -2.955 -0.593 -8.739 1.00 85.12 415 GLN A N 1
ATOM 3279 C CA . GLN A 1 415 ? -4.394 -0.516 -8.457 1.00 85.12 415 GLN A CA 1
ATOM 3280 C C . GLN A 1 415 ? -5.027 -1.886 -8.164 1.00 85.12 415 GLN A C 1
ATOM 3282 O O . GLN A 1 415 ? -5.916 -1.978 -7.316 1.00 85.12 415 GLN A O 1
ATOM 3287 N N . ARG A 1 416 ? -4.590 -2.956 -8.844 1.00 81.25 416 ARG A N 1
ATOM 3288 C CA . ARG A 1 416 ? -5.089 -4.327 -8.620 1.00 81.25 416 ARG A CA 1
ATOM 3289 C C . ARG A 1 416 ? -4.750 -4.843 -7.223 1.00 81.25 416 ARG A C 1
ATOM 3291 O O . ARG A 1 416 ? -5.610 -5.458 -6.587 1.00 81.25 416 ARG A O 1
ATOM 3298 N N . ASN A 1 417 ? -3.547 -4.522 -6.753 1.00 87.44 417 ASN A N 1
ATOM 3299 C CA . ASN A 1 417 ? -3.050 -4.863 -5.420 1.00 87.44 417 ASN A CA 1
ATOM 3300 C C . ASN A 1 417 ? -3.561 -3.915 -4.321 1.00 87.44 417 ASN A C 1
ATOM 3302 O O . ASN A 1 417 ? -3.205 -4.071 -3.160 1.00 87.44 417 ASN A O 1
ATOM 3306 N N . ALA A 1 418 ? -4.407 -2.937 -4.656 1.00 87.31 418 ALA A N 1
ATOM 3307 C CA . ALA A 1 418 ? -5.019 -2.076 -3.658 1.00 87.31 418 ALA A CA 1
ATOM 3308 C C . ALA A 1 418 ? -6.035 -2.829 -2.793 1.00 87.31 418 ALA A C 1
ATOM 3310 O O . ALA A 1 418 ? -6.697 -3.771 -3.242 1.00 87.31 418 ALA A O 1
ATOM 3311 N N . ASN A 1 419 ? -6.234 -2.340 -1.570 1.00 88.12 419 ASN A N 1
ATOM 3312 C CA . ASN A 1 419 ? -7.302 -2.829 -0.707 1.00 88.12 419 ASN A CA 1
ATOM 3313 C C . ASN A 1 419 ? -8.684 -2.590 -1.332 1.00 88.12 419 ASN A C 1
ATOM 3315 O O . ASN A 1 419 ? -8.911 -1.615 -2.055 1.00 88.12 419 ASN A O 1
ATOM 3319 N N . GLU A 1 420 ? -9.631 -3.483 -1.039 1.00 85.75 420 GLU A N 1
ATOM 3320 C CA . GLU A 1 420 ? -10.967 -3.458 -1.640 1.00 85.75 420 GLU A CA 1
ATOM 3321 C C . GLU A 1 420 ? -11.698 -2.112 -1.482 1.00 85.75 420 GLU A C 1
ATOM 3323 O O . GLU A 1 420 ? -12.231 -1.645 -2.493 1.00 85.75 420 GLU A O 1
ATOM 3328 N N . PRO A 1 421 ? -11.662 -1.424 -0.320 1.00 87.25 421 PRO A N 1
ATOM 3329 C CA . PRO A 1 421 ? -12.250 -0.091 -0.175 1.00 87.25 421 PRO A CA 1
ATOM 3330 C C . PRO A 1 421 ? -11.677 0.935 -1.161 1.00 87.25 421 PRO A C 1
ATOM 3332 O O . PRO A 1 421 ? -12.420 1.705 -1.770 1.00 87.25 421 PRO A O 1
ATOM 3335 N N . VAL A 1 422 ? -10.363 0.912 -1.404 1.00 86.62 422 VAL A N 1
ATOM 3336 C CA . VAL A 1 422 ? -9.712 1.782 -2.400 1.00 86.62 422 VAL A CA 1
ATOM 3337 C C . VAL A 1 422 ? -10.171 1.412 -3.808 1.00 86.62 422 VAL A C 1
ATOM 3339 O O . VAL A 1 422 ? -10.490 2.290 -4.609 1.00 86.62 422 VAL A O 1
ATOM 3342 N N . ARG A 1 423 ? -10.272 0.114 -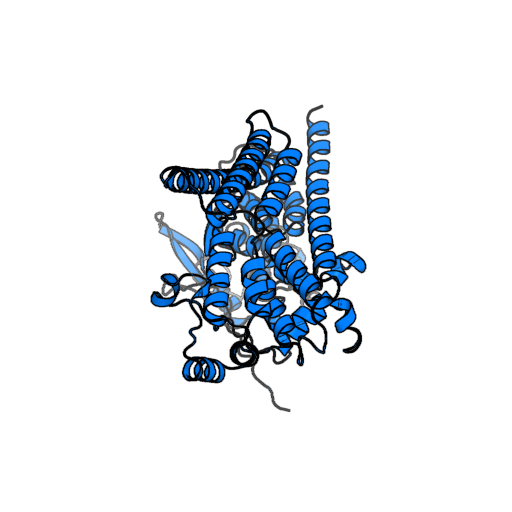4.117 1.00 83.69 423 ARG A N 1
ATOM 3343 C CA . ARG A 1 423 ? -10.783 -0.353 -5.416 1.00 83.69 423 ARG A CA 1
ATOM 3344 C C . ARG A 1 423 ? -12.245 0.018 -5.632 1.00 83.69 423 ARG A C 1
ATOM 3346 O O . ARG A 1 423 ? -12.636 0.287 -6.763 1.00 83.69 423 ARG A O 1
ATOM 3353 N N . GLN A 1 424 ? -13.078 -0.003 -4.595 1.00 78.25 424 GLN A N 1
ATOM 3354 C CA . GLN A 1 424 ? -14.463 0.474 -4.667 1.00 78.25 424 GLN A CA 1
ATOM 3355 C C . GLN A 1 424 ? -14.511 1.974 -4.981 1.00 78.25 424 GLN A C 1
ATOM 3357 O O . GLN A 1 424 ? -15.232 2.370 -5.893 1.00 78.25 424 GLN A O 1
ATOM 3362 N N . ASP A 1 425 ? -13.684 2.785 -4.314 1.00 77.56 425 ASP A N 1
ATOM 3363 C CA . ASP A 1 425 ? -13.625 4.231 -4.565 1.00 77.56 425 ASP A CA 1
ATOM 3364 C C . ASP A 1 425 ? -13.179 4.537 -5.998 1.00 77.56 425 ASP A C 1
ATOM 3366 O O . ASP A 1 425 ? -13.770 5.376 -6.680 1.00 77.56 425 ASP A O 1
ATOM 3370 N N . MET A 1 426 ? -12.164 3.812 -6.482 1.00 76.56 426 MET A N 1
ATOM 3371 C CA . MET A 1 426 ? -11.738 3.896 -7.876 1.00 76.56 426 MET A CA 1
ATOM 3372 C C . MET A 1 426 ? -12.883 3.505 -8.816 1.00 76.56 426 MET A C 1
ATOM 3374 O O . MET A 1 426 ? -13.165 4.261 -9.736 1.00 76.56 426 MET A O 1
ATOM 3378 N N . ARG A 1 427 ? -13.590 2.394 -8.557 1.00 72.56 427 ARG A N 1
ATOM 3379 C CA . ARG A 1 427 ? -14.717 1.904 -9.379 1.00 72.56 427 ARG A CA 1
ATOM 3380 C C . ARG A 1 427 ? -15.916 2.843 -9.434 1.00 72.56 427 ARG A C 1
ATOM 3382 O O . ARG A 1 427 ? -16.569 2.929 -10.470 1.00 72.56 427 ARG A O 1
ATOM 3389 N N . GLN A 1 428 ? -16.213 3.539 -8.342 1.00 67.75 428 GLN A N 1
ATOM 3390 C CA . GLN A 1 428 ? -17.260 4.560 -8.318 1.00 67.75 428 GLN A CA 1
ATOM 3391 C C . GLN A 1 428 ? -16.869 5.812 -9.122 1.00 67.75 428 GLN A C 1
ATOM 3393 O O . GLN A 1 428 ? -17.731 6.552 -9.603 1.00 67.75 428 GLN A O 1
ATOM 3398 N N . GLY A 1 429 ? -15.567 6.019 -9.286 1.00 64.31 429 GLY A N 1
ATOM 3399 C CA . GLY A 1 429 ? -14.962 7.094 -10.039 1.00 64.31 429 GLY A CA 1
ATOM 3400 C C . GLY A 1 429 ? -14.486 8.213 -9.123 1.00 64.31 429 GLY A C 1
ATOM 3401 O O . GLY A 1 429 ? -15.285 8.913 -8.497 1.00 64.31 429 GLY A O 1
ATOM 3402 N N . THR A 1 430 ? -13.169 8.418 -9.077 1.00 63.84 430 THR A N 1
ATOM 3403 C CA . THR A 1 430 ? -12.514 9.382 -8.172 1.00 63.84 430 THR A CA 1
ATOM 3404 C C . THR A 1 430 ? -13.040 10.803 -8.379 1.00 63.84 430 THR A C 1
ATOM 3406 O O . THR A 1 430 ? -13.240 11.545 -7.419 1.00 63.84 430 THR A O 1
ATOM 3409 N N . TRP A 1 431 ? -13.360 11.150 -9.627 1.00 56.16 431 TRP A N 1
ATOM 3410 C CA . TRP A 1 431 ? -14.011 12.400 -10.011 1.00 56.16 431 TRP A CA 1
ATOM 3411 C C . TRP A 1 431 ? -15.384 12.594 -9.359 1.00 56.16 431 TRP A C 1
ATOM 3413 O O . TRP A 1 431 ? -15.685 13.663 -8.833 1.00 56.16 431 TRP A O 1
ATOM 3423 N N . TYR A 1 432 ? -16.222 11.556 -9.346 1.00 59.09 432 TYR A N 1
ATOM 3424 C CA . TYR A 1 432 ? -17.559 11.657 -8.764 1.00 59.09 432 TYR A CA 1
ATOM 3425 C C . TYR A 1 432 ? -17.509 11.869 -7.252 1.00 59.09 432 TYR A C 1
ATOM 3427 O O . TYR A 1 432 ? -18.355 12.575 -6.702 1.00 59.09 432 TYR A O 1
ATOM 3435 N N . LEU A 1 433 ? -16.504 11.282 -6.605 1.00 58.44 433 LEU A N 1
ATOM 3436 C CA . LEU A 1 433 ? -16.289 11.396 -5.167 1.00 58.44 433 LEU A CA 1
ATOM 3437 C C . LEU A 1 433 ? -15.691 12.739 -4.744 1.00 58.44 433 LEU A C 1
ATOM 3439 O O . LEU A 1 433 ? -15.921 13.163 -3.619 1.00 58.44 433 LEU A O 1
ATOM 3443 N N . THR A 1 434 ? -14.917 13.389 -5.615 1.00 61.56 434 THR A N 1
ATOM 3444 C CA . THR A 1 434 ? -14.130 14.582 -5.251 1.00 61.56 434 THR A CA 1
ATOM 3445 C C . THR A 1 434 ? -14.641 15.874 -5.879 1.00 61.56 434 THR A C 1
ATOM 3447 O O . THR A 1 434 ? -14.601 16.911 -5.233 1.00 61.56 434 THR A O 1
ATOM 3450 N N . GLU A 1 435 ? -15.136 15.833 -7.117 1.00 66.81 435 GLU A N 1
ATOM 3451 C CA . GLU A 1 435 ? -15.590 17.022 -7.854 1.00 66.81 435 GLU A CA 1
ATOM 3452 C C . GLU A 1 435 ? -17.122 17.112 -7.944 1.00 66.81 435 GLU A C 1
ATOM 3454 O O . GLU A 1 435 ? -17.674 18.204 -8.059 1.00 66.81 435 GLU A O 1
ATOM 3459 N N . LYS A 1 436 ? -17.837 15.979 -7.886 1.00 66.25 436 LYS A N 1
ATOM 3460 C CA . LYS A 1 436 ? -19.315 15.951 -7.891 1.00 66.25 436 LYS A CA 1
ATOM 3461 C C . LYS A 1 436 ? -19.947 15.696 -6.528 1.00 66.25 436 LYS A C 1
ATOM 3463 O O . LYS A 1 436 ? -21.171 15.618 -6.467 1.00 66.25 436 LYS A O 1
ATOM 3468 N N . ASN A 1 437 ? -19.144 15.570 -5.469 1.00 70.06 437 ASN A N 1
ATOM 3469 C CA . ASN A 1 437 ? -19.600 15.354 -4.093 1.00 70.06 437 ASN A CA 1
ATOM 3470 C C . ASN A 1 437 ? -20.651 14.236 -3.963 1.00 70.06 437 ASN A C 1
ATOM 3472 O O . ASN A 1 437 ? -21.580 14.335 -3.163 1.00 70.06 437 ASN A O 1
ATOM 3476 N N . ARG A 1 438 ? -20.549 13.172 -4.772 1.00 68.75 438 ARG A N 1
ATOM 3477 C CA . ARG A 1 438 ? -21.457 12.029 -4.636 1.00 68.75 438 ARG A CA 1
ATOM 3478 C C . ARG A 1 438 ? -21.112 11.256 -3.371 1.00 68.75 438 ARG A C 1
ATOM 3480 O O . ARG A 1 438 ? -19.941 10.990 -3.104 1.00 68.75 438 ARG A O 1
ATOM 3487 N N . HIS A 1 439 ? -22.140 10.823 -2.647 1.00 70.12 439 HIS A N 1
ATOM 3488 C CA . HIS A 1 439 ? -21.965 9.887 -1.540 1.00 70.12 439 HIS A CA 1
ATOM 3489 C C . HIS A 1 439 ? -21.286 8.608 -2.030 1.00 70.12 439 HIS A C 1
ATOM 3491 O O . HIS A 1 439 ? -21.605 8.106 -3.113 1.00 70.12 439 HIS A O 1
ATOM 3497 N N . ARG A 1 440 ? -20.350 8.073 -1.239 1.00 69.19 440 ARG A N 1
ATOM 3498 C CA . ARG A 1 440 ? -19.743 6.777 -1.555 1.00 69.19 440 ARG A CA 1
ATOM 3499 C C . ARG A 1 440 ? -20.806 5.688 -1.478 1.00 69.19 440 ARG A C 1
ATOM 3501 O O . ARG A 1 440 ? -21.544 5.612 -0.502 1.00 69.19 440 ARG A O 1
ATOM 3508 N N . ALA A 1 441 ? -20.877 4.860 -2.510 1.00 65.75 441 ALA A N 1
ATOM 3509 C CA . ALA A 1 441 ? -21.765 3.712 -2.559 1.00 65.75 441 ALA A CA 1
ATOM 3510 C C . ALA A 1 441 ? -20.961 2.460 -2.186 1.00 65.75 441 ALA A C 1
ATOM 3512 O O . ALA A 1 441 ? -20.282 1.869 -3.026 1.00 65.75 441 ALA A O 1
ATOM 3513 N N . ARG A 1 442 ? -21.036 2.061 -0.912 1.00 63.72 442 ARG A N 1
ATOM 3514 C CA . ARG A 1 442 ? -20.428 0.836 -0.373 1.00 63.72 442 ARG A CA 1
ATOM 3515 C C . ARG A 1 442 ? -21.381 -0.342 -0.571 1.00 63.72 442 ARG A C 1
ATOM 3517 O O . ARG A 1 442 ? -21.947 -0.861 0.378 1.00 63.72 442 ARG A O 1
ATOM 3524 N N . GLN A 1 443 ? -21.629 -0.744 -1.817 1.00 51.66 443 GLN A N 1
ATOM 3525 C CA . GLN A 1 443 ? -22.471 -1.921 -2.033 1.00 51.66 443 GLN A CA 1
ATOM 3526 C C . GLN A 1 443 ? -21.699 -3.175 -1.621 1.00 51.66 443 GLN A C 1
ATOM 3528 O O . GLN A 1 443 ? -20.687 -3.527 -2.243 1.00 51.66 443 GLN A O 1
ATOM 3533 N N . SER A 1 444 ? -22.204 -3.882 -0.606 1.00 48.38 444 SER A N 1
ATOM 3534 C CA . SER A 1 444 ? -21.860 -5.286 -0.421 1.00 48.38 444 SER A CA 1
ATOM 3535 C C . SER A 1 444 ? -22.100 -5.984 -1.756 1.00 48.38 444 SER A C 1
ATOM 3537 O O . SER A 1 444 ? -23.121 -5.788 -2.416 1.00 48.38 444 SER A O 1
ATOM 3539 N N . ARG A 1 445 ? -21.094 -6.721 -2.234 1.00 47.44 445 ARG A N 1
ATOM 3540 C CA . ARG A 1 445 ? -21.169 -7.357 -3.550 1.00 47.44 445 ARG A CA 1
ATOM 3541 C C . ARG A 1 445 ? -21.352 -6.349 -4.698 1.00 47.44 445 ARG A C 1
ATOM 3543 O O . ARG A 1 445 ? -21.979 -6.691 -5.691 1.00 47.44 445 ARG A O 1
ATOM 3550 N N . PHE A 1 446 ? -20.723 -5.166 -4.653 1.00 42.16 446 PHE A N 1
ATOM 3551 C CA . PHE A 1 446 ? -20.576 -4.259 -5.820 1.00 42.16 446 PHE A CA 1
ATOM 3552 C C . PHE A 1 446 ? -20.212 -5.021 -7.112 1.00 42.16 446 PHE A C 1
ATOM 3554 O O . PHE A 1 446 ? -20.582 -4.686 -8.231 1.00 42.16 446 PHE A O 1
ATOM 3561 N N . ASN A 1 447 ? -19.496 -6.117 -6.910 1.00 41.97 447 ASN A N 1
ATOM 3562 C CA . ASN A 1 447 ? -19.159 -7.122 -7.879 1.00 41.97 447 ASN A CA 1
ATOM 3563 C C . ASN A 1 447 ? -20.379 -7.936 -8.429 1.00 41.97 447 ASN A C 1
ATOM 3565 O O . ASN A 1 447 ? -20.477 -8.160 -9.629 1.00 41.97 447 ASN A O 1
ATOM 3569 N N . GLU A 1 448 ? -21.308 -8.418 -7.615 1.00 40.34 448 GLU A N 1
ATOM 3570 C CA . GLU A 1 448 ? -22.416 -9.290 -8.055 1.00 40.34 448 GLU A CA 1
ATOM 3571 C C . GLU A 1 448 ? -23.529 -8.567 -8.841 1.00 40.34 448 GLU A C 1
ATOM 3573 O O . GLU A 1 448 ? -24.234 -9.218 -9.602 1.00 40.34 448 GLU A O 1
ATOM 3578 N N . TYR A 1 449 ? -23.665 -7.240 -8.727 1.00 35.94 449 TYR A N 1
ATOM 3579 C CA . TYR A 1 449 ? -24.816 -6.496 -9.273 1.00 35.94 449 TYR A CA 1
ATOM 3580 C C . TYR A 1 449 ? -24.730 -6.070 -10.751 1.00 35.94 449 TYR A C 1
ATOM 3582 O O . TYR A 1 449 ? -25.635 -5.403 -11.255 1.00 35.94 449 TYR A O 1
ATOM 3590 N N . LEU A 1 450 ? -23.689 -6.455 -11.494 1.00 40.34 450 LEU A N 1
ATOM 3591 C CA . LEU A 1 450 ? -23.593 -6.132 -12.923 1.00 40.34 450 LEU A CA 1
ATOM 3592 C C . LEU A 1 450 ? -24.071 -7.307 -13.787 1.00 40.34 450 LEU A C 1
ATOM 3594 O O . LEU A 1 450 ? -23.276 -8.122 -14.239 1.00 40.34 450 LEU A O 1
ATOM 3598 N N . ASN A 1 451 ? -25.378 -7.327 -14.069 1.00 34.78 451 ASN A N 1
ATOM 3599 C CA . ASN A 1 451 ? -26.083 -8.207 -15.022 1.00 34.78 451 ASN A CA 1
ATOM 3600 C C . ASN A 1 451 ? -25.704 -7.989 -16.513 1.00 34.78 451 ASN A C 1
ATOM 3602 O O . ASN A 1 451 ? -26.509 -8.220 -17.412 1.00 34.78 451 ASN A O 1
ATOM 3606 N N . GLY A 1 452 ? -24.489 -7.531 -16.807 1.00 35.44 452 GLY A N 1
ATOM 3607 C CA . GLY A 1 452 ? -23.926 -7.539 -18.159 1.00 35.44 452 GLY A CA 1
ATOM 3608 C C . GLY A 1 452 ? -22.864 -8.626 -18.245 1.00 35.44 452 GLY A C 1
ATOM 3609 O O . GLY A 1 452 ? -22.272 -8.941 -17.223 1.00 35.44 452 GLY A O 1
ATOM 3610 N N . ASN A 1 453 ? -22.617 -9.178 -19.436 1.00 30.47 453 ASN A N 1
ATOM 3611 C CA . ASN A 1 453 ? -21.600 -10.192 -19.776 1.00 30.47 453 ASN A CA 1
ATOM 3612 C C . ASN A 1 453 ? -20.147 -9.800 -19.401 1.00 30.47 453 ASN A C 1
ATOM 3614 O O . ASN A 1 453 ? -19.255 -9.742 -20.243 1.00 30.47 453 ASN A O 1
ATOM 3618 N N . ILE A 1 454 ? -19.893 -9.503 -18.133 1.00 36.38 454 ILE A N 1
ATOM 3619 C CA . ILE A 1 454 ? -18.601 -9.180 -17.556 1.00 36.38 454 ILE A CA 1
ATOM 3620 C C . ILE A 1 454 ? -18.104 -10.487 -16.956 1.00 36.38 454 ILE A C 1
ATOM 3622 O O . ILE A 1 454 ? -18.326 -10.795 -15.784 1.00 36.38 454 ILE A O 1
ATOM 3626 N N . VAL A 1 455 ? -17.482 -11.296 -17.813 1.00 30.67 455 VAL A N 1
ATOM 3627 C CA . VAL A 1 455 ? -16.793 -12.517 -17.404 1.00 30.67 455 VAL A CA 1
ATOM 3628 C C . VAL A 1 455 ? -15.702 -12.123 -16.412 1.00 30.67 455 VAL A C 1
ATOM 3630 O O . VAL A 1 455 ? -14.751 -11.415 -16.734 1.00 30.67 455 VAL A O 1
ATOM 3633 N N . ARG A 1 456 ? -15.879 -12.556 -15.166 1.00 36.41 456 ARG A N 1
ATOM 3634 C CA . ARG A 1 456 ? -14.892 -12.432 -14.096 1.00 36.41 456 ARG A CA 1
ATOM 3635 C C . ARG A 1 456 ? -13.984 -13.641 -14.159 1.00 36.41 456 ARG A C 1
ATOM 3637 O O . ARG A 1 456 ? -14.394 -14.721 -13.745 1.00 36.41 456 ARG A O 1
ATOM 3644 N N . ASN A 1 457 ? -12.747 -13.445 -14.580 1.00 27.12 457 ASN A N 1
ATOM 3645 C CA . ASN A 1 457 ? -11.690 -14.394 -14.267 1.00 27.12 457 ASN A CA 1
ATOM 3646 C C . ASN A 1 457 ? -10.840 -13.807 -13.146 1.00 27.12 457 ASN A C 1
ATOM 3648 O O . ASN A 1 457 ? -9.999 -12.949 -13.360 1.00 27.12 457 ASN A O 1
ATOM 3652 N N . PHE A 1 458 ? -11.098 -14.285 -11.929 1.00 29.36 458 PHE A N 1
ATOM 3653 C CA . PHE A 1 458 ? -10.213 -14.112 -10.773 1.00 29.36 458 PHE A CA 1
ATOM 3654 C C . PHE A 1 458 ? -9.033 -15.106 -10.800 1.00 29.36 458 PHE A C 1
ATOM 3656 O O . PHE A 1 458 ? -8.235 -15.120 -9.872 1.00 29.36 458 PHE A O 1
ATOM 3663 N N . VAL A 1 459 ? -8.969 -15.985 -11.811 1.00 28.05 459 VAL A N 1
ATOM 3664 C CA . VAL A 1 459 ? -8.118 -17.189 -11.812 1.00 28.05 459 VAL A CA 1
ATOM 3665 C C . VAL A 1 459 ? -6.864 -17.037 -12.683 1.00 28.05 459 VAL A C 1
ATOM 3667 O O . VAL A 1 459 ? -5.971 -17.866 -12.578 1.00 28.05 459 VAL A O 1
ATOM 3670 N N . VAL A 1 460 ? -6.744 -15.977 -13.489 1.00 27.27 460 VAL A N 1
ATOM 3671 C CA . VAL A 1 460 ? -5.525 -15.720 -14.273 1.00 27.27 460 VAL A CA 1
ATOM 3672 C C . VAL A 1 460 ? -5.085 -14.285 -14.026 1.00 27.27 460 VAL A C 1
ATOM 3674 O O . VAL A 1 460 ? -5.873 -13.349 -14.173 1.00 27.27 460 VAL A O 1
ATOM 3677 N N . ASP A 1 461 ? -3.849 -14.151 -13.569 1.00 33.91 461 ASP A N 1
ATOM 3678 C CA . ASP A 1 461 ? -3.217 -12.974 -12.989 1.00 33.91 461 ASP A CA 1
ATOM 3679 C C . ASP A 1 461 ? -2.824 -11.957 -14.063 1.00 33.91 461 ASP A C 1
ATOM 3681 O O . ASP A 1 461 ? -1.666 -11.562 -14.212 1.00 33.91 461 ASP A O 1
ATOM 3685 N N . VAL A 1 462 ? -3.782 -11.574 -14.910 1.00 30.75 462 VAL A N 1
ATOM 3686 C CA . VAL A 1 462 ? -3.415 -10.823 -16.096 1.00 30.75 462 VAL A CA 1
ATOM 3687 C C . VAL A 1 462 ? -4.450 -9.822 -16.545 1.00 30.75 462 VAL A C 1
ATOM 3689 O O . VAL A 1 462 ? -5.666 -9.991 -16.462 1.00 30.75 462 VAL A O 1
ATOM 3692 N N . ALA A 1 463 ? -3.897 -8.777 -17.134 1.00 29.33 463 ALA A N 1
ATOM 3693 C CA . ALA A 1 463 ? -4.477 -8.043 -18.233 1.00 29.33 463 ALA A CA 1
ATOM 3694 C C . ALA A 1 463 ? -4.891 -8.961 -19.415 1.00 29.33 463 ALA A C 1
ATOM 3696 O O . ALA A 1 463 ? -4.566 -8.627 -20.536 1.00 29.33 463 ALA A O 1
ATOM 3697 N N . LEU A 1 464 ? -5.579 -10.096 -19.203 1.00 33.09 464 LEU A N 1
ATOM 3698 C CA . LEU A 1 464 ? -5.836 -11.098 -20.247 1.00 33.09 464 LEU A CA 1
ATOM 3699 C C . LEU A 1 464 ? -7.287 -11.554 -20.414 1.00 33.09 464 LEU A C 1
ATOM 3701 O O . LEU A 1 464 ? -7.518 -12.652 -20.903 1.00 33.09 464 LEU A O 1
ATOM 3705 N N . VAL A 1 465 ? -8.299 -10.771 -20.018 1.00 29.19 465 VAL A N 1
ATOM 3706 C CA . VAL A 1 465 ? -9.698 -11.137 -20.364 1.00 29.19 465 VAL A CA 1
ATOM 3707 C C . VAL A 1 465 ? -10.522 -10.013 -20.971 1.00 29.19 465 VAL A C 1
ATOM 3709 O O . VAL A 1 465 ? -11.470 -10.285 -21.699 1.00 29.19 465 VAL A O 1
ATOM 3712 N N . ASN A 1 466 ? -10.160 -8.746 -20.775 1.00 33.66 466 ASN A N 1
ATOM 3713 C CA . ASN A 1 466 ? -10.705 -7.678 -21.605 1.00 33.66 466 ASN A CA 1
ATOM 3714 C C . ASN A 1 466 ? -9.972 -6.367 -21.325 1.00 33.66 466 ASN A C 1
ATOM 3716 O O . ASN A 1 466 ? -10.195 -5.748 -20.275 1.00 33.66 466 ASN A O 1
ATOM 3720 N N . SER A 1 467 ? -9.168 -5.892 -22.273 1.00 34.16 467 SER A N 1
ATOM 3721 C CA . SER A 1 467 ? -8.746 -4.494 -22.258 1.00 34.16 467 SER A CA 1
ATOM 3722 C C . SER A 1 467 ? -9.976 -3.584 -22.234 1.00 34.16 467 SER A C 1
ATOM 3724 O O . SER A 1 467 ? -9.968 -2.638 -21.480 1.00 34.16 467 SER A O 1
ATOM 3726 N N . LEU A 1 468 ? -11.137 -3.930 -22.817 1.00 32.69 468 LEU A N 1
ATOM 3727 C CA . LEU A 1 468 ? -12.362 -3.124 -22.657 1.00 32.69 468 LEU A CA 1
ATOM 3728 C C . LEU A 1 468 ? -12.947 -3.131 -21.239 1.00 32.69 468 LEU A C 1
ATOM 3730 O O . LEU A 1 468 ? -13.803 -2.302 -20.979 1.00 32.69 468 LEU A O 1
ATOM 3734 N N . LEU A 1 469 ? -12.553 -4.004 -20.308 1.00 35.16 469 LEU A N 1
ATOM 3735 C CA . LEU A 1 469 ? -13.026 -3.927 -18.916 1.00 35.16 469 LEU A CA 1
ATOM 3736 C C . LEU A 1 469 ? -12.059 -3.146 -18.039 1.00 35.16 469 LEU A C 1
ATOM 3738 O O . LEU A 1 469 ? -12.525 -2.389 -17.199 1.00 35.16 469 LEU A O 1
ATOM 3742 N N . VAL A 1 470 ? -10.749 -3.257 -18.257 1.00 37.19 470 VAL A N 1
ATOM 3743 C CA . VAL A 1 470 ? -9.744 -2.426 -17.567 1.00 37.19 470 VAL A CA 1
ATOM 3744 C C . VAL A 1 470 ? -9.655 -1.033 -18.191 1.00 37.19 470 VAL A C 1
ATOM 3746 O O . VAL A 1 470 ? -9.498 -0.061 -17.467 1.00 37.19 470 VAL A O 1
ATOM 3749 N N . ASP A 1 471 ? -9.876 -0.913 -19.494 1.00 34.66 471 ASP A N 1
ATOM 3750 C CA . ASP A 1 471 ? -9.954 0.342 -20.235 1.00 34.66 471 ASP A CA 1
ATOM 3751 C C . ASP A 1 471 ? -11.363 0.924 -20.201 1.00 34.66 471 ASP A C 1
ATOM 3753 O O . ASP A 1 471 ? -11.453 2.135 -20.119 1.00 34.66 471 ASP A O 1
ATOM 3757 N N . LYS A 1 472 ? -12.485 0.181 -20.143 1.00 34.38 472 LYS A N 1
ATOM 3758 C CA . LYS A 1 472 ? -13.762 0.853 -19.803 1.00 34.38 472 LYS A CA 1
ATOM 3759 C C . LYS A 1 472 ? -13.857 1.156 -18.322 1.00 34.38 472 LYS A C 1
ATOM 3761 O O . LYS A 1 472 ? -14.262 2.262 -18.028 1.00 34.38 472 LYS A O 1
ATOM 3766 N N . PHE A 1 473 ? -13.463 0.294 -17.378 1.00 35.62 473 PHE A N 1
ATOM 3767 C CA . PHE A 1 473 ? -13.473 0.713 -15.969 1.00 35.62 473 PHE A CA 1
ATOM 3768 C C . PHE A 1 473 ? -12.367 1.721 -15.681 1.00 35.62 473 PHE A C 1
ATOM 3770 O O . PHE A 1 473 ? -12.695 2.810 -15.275 1.00 35.62 473 PHE A O 1
ATOM 3777 N N . GLY A 1 474 ? -11.089 1.477 -15.949 1.00 35.44 474 GLY A N 1
ATOM 3778 C CA . GLY A 1 474 ? -10.016 2.459 -15.719 1.00 35.44 474 GLY A CA 1
ATOM 3779 C C . GLY A 1 474 ? -10.252 3.811 -16.407 1.00 35.44 474 GLY A C 1
ATOM 3780 O O . GLY A 1 474 ? -10.007 4.851 -15.791 1.00 35.44 474 GLY A O 1
ATOM 3781 N N . THR A 1 475 ? -10.824 3.819 -17.619 1.00 36.38 475 THR A N 1
ATOM 3782 C CA . THR A 1 475 ? -11.183 5.068 -18.312 1.00 36.38 475 THR A CA 1
ATOM 3783 C C . THR A 1 475 ? -12.505 5.663 -17.814 1.00 36.38 475 THR A C 1
ATOM 3785 O O . THR A 1 475 ? -12.542 6.871 -17.670 1.00 36.38 475 THR A O 1
ATOM 3788 N N . VAL A 1 476 ? -13.547 4.901 -17.441 1.00 37.31 476 VAL A N 1
ATOM 3789 C CA . VAL A 1 476 ? -14.819 5.431 -16.859 1.00 37.31 476 VAL A CA 1
ATOM 3790 C C . VAL A 1 476 ? -14.693 5.795 -15.365 1.00 37.31 476 VAL A C 1
ATOM 3792 O O . VAL A 1 476 ? -15.400 6.656 -14.849 1.00 37.31 476 VAL A O 1
ATOM 3795 N N . CYS A 1 477 ? -13.759 5.180 -14.646 1.00 39.88 477 CYS A N 1
ATOM 3796 C CA . CYS A 1 477 ? -13.403 5.477 -13.256 1.00 39.88 477 CYS A CA 1
ATOM 3797 C C . CYS A 1 477 ? -12.662 6.815 -13.134 1.00 39.88 477 CYS A C 1
ATOM 3799 O O . CYS A 1 477 ? -12.609 7.423 -12.065 1.00 39.88 477 CYS A O 1
ATOM 3801 N N . MET A 1 478 ? -12.068 7.276 -14.233 1.00 40.56 478 MET A N 1
ATOM 3802 C CA . MET A 1 478 ? -11.304 8.517 -14.288 1.00 40.56 478 MET A CA 1
ATOM 3803 C C . MET A 1 478 ? -12.011 9.571 -15.137 1.00 40.56 478 MET A C 1
ATOM 3805 O O . MET A 1 478 ? -11.955 10.744 -14.786 1.00 40.56 478 MET A O 1
ATOM 3809 N N . ALA A 1 479 ? -12.709 9.174 -16.200 1.00 35.78 479 ALA A N 1
ATOM 3810 C CA . ALA A 1 479 ? -13.516 10.006 -17.079 1.00 35.78 479 ALA A CA 1
ATOM 3811 C C . ALA A 1 479 ? -14.995 9.813 -16.787 1.00 35.78 479 ALA A C 1
ATOM 3813 O O . ALA A 1 479 ? -15.494 8.696 -16.859 1.00 35.78 479 ALA A O 1
ATOM 3814 N N . GLY A 1 480 ? -15.708 10.898 -16.484 1.00 33.94 480 GLY A N 1
ATOM 3815 C CA . GLY A 1 480 ? -17.167 10.862 -16.413 1.00 33.94 480 GLY A CA 1
ATOM 3816 C C . GLY A 1 480 ? -17.764 10.157 -17.638 1.00 33.94 480 GLY A C 1
ATOM 3817 O O . GLY A 1 480 ? -17.185 10.189 -18.722 1.00 33.94 480 GLY A O 1
ATOM 3818 N N . ARG A 1 481 ? -18.913 9.503 -17.445 1.00 36.78 481 ARG A N 1
ATOM 3819 C CA . ARG A 1 481 ? -19.610 8.618 -18.405 1.00 36.78 481 ARG A CA 1
ATOM 3820 C C . ARG A 1 481 ? -19.910 9.190 -19.805 1.00 36.78 481 ARG A C 1
ATOM 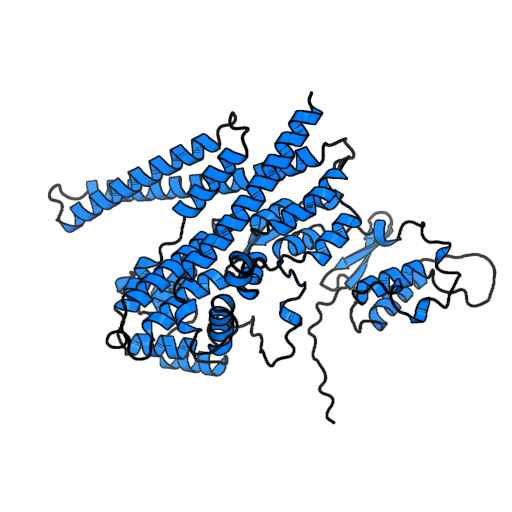3822 O O . ARG A 1 481 ? -20.467 8.463 -20.624 1.00 36.78 481 ARG A O 1
ATOM 3829 N N . ASP A 1 482 ? -19.556 10.432 -20.106 1.00 33.94 482 ASP A N 1
ATOM 3830 C CA . ASP A 1 482 ? -20.087 11.153 -21.255 1.00 33.94 482 ASP A CA 1
ATOM 3831 C C . ASP A 1 482 ? -19.051 11.256 -22.390 1.00 33.94 482 ASP A C 1
ATOM 3833 O O . ASP A 1 482 ? -18.213 12.150 -22.421 1.00 33.94 482 ASP A O 1
ATOM 3837 N N . SER A 1 483 ? -19.178 10.351 -23.369 1.00 37.47 483 SER A N 1
ATOM 3838 C CA . SER A 1 483 ? -18.555 10.329 -24.711 1.00 37.47 483 SER A CA 1
ATOM 3839 C C . SER A 1 483 ? -17.090 9.865 -24.856 1.00 37.47 483 SER A C 1
ATOM 3841 O O . SER A 1 483 ? -16.167 10.319 -24.180 1.00 37.47 483 SER A O 1
ATOM 3843 N N . GLU A 1 484 ? -16.864 8.994 -25.846 1.00 40.97 484 GLU A N 1
ATOM 3844 C CA . GLU A 1 484 ? -15.550 8.469 -26.262 1.00 40.97 484 GLU A CA 1
ATOM 3845 C C . GLU A 1 484 ? -14.567 9.571 -26.712 1.00 40.97 484 GLU A C 1
ATOM 3847 O O . GLU A 1 484 ? -13.354 9.393 -26.606 1.00 40.97 484 GLU A O 1
ATOM 3852 N N . ALA A 1 485 ? -15.067 10.747 -27.115 1.00 36.50 485 ALA A N 1
ATOM 3853 C CA . ALA A 1 485 ? -14.248 11.924 -27.416 1.00 36.50 485 ALA A CA 1
ATOM 3854 C C . ALA A 1 485 ? -13.772 12.677 -26.151 1.00 36.50 485 ALA A C 1
ATOM 3856 O O . ALA A 1 485 ? -12.695 13.276 -26.160 1.00 36.50 485 ALA A O 1
ATOM 3857 N N . ALA A 1 486 ? -14.510 12.612 -25.035 1.00 39.47 486 ALA A N 1
ATOM 3858 C CA . ALA A 1 486 ? -14.114 13.219 -23.758 1.00 39.47 486 ALA A CA 1
ATOM 3859 C C . ALA A 1 486 ? -13.178 12.322 -22.925 1.00 39.47 486 ALA A C 1
ATOM 3861 O O . ALA A 1 486 ? -12.384 12.826 -22.122 1.00 39.47 486 ALA A O 1
ATOM 3862 N N . GLY A 1 487 ? -13.197 11.000 -23.146 1.00 42.38 487 GLY A N 1
ATOM 3863 C CA . GLY A 1 487 ? -12.362 10.027 -22.425 1.00 42.38 487 GLY A CA 1
ATOM 3864 C C . GLY A 1 487 ? -10.856 10.329 -22.475 1.00 42.38 487 GLY A C 1
ATOM 3865 O O . GLY A 1 487 ? -10.136 10.113 -21.496 1.00 42.38 487 GLY A O 1
ATOM 3866 N N . GLN A 1 488 ? -10.366 10.931 -23.566 1.00 43.09 488 GLN A N 1
ATOM 3867 C CA . GLN A 1 488 ? -8.958 11.324 -23.677 1.00 43.09 488 GLN A CA 1
ATOM 3868 C C . GLN A 1 488 ? -8.578 12.542 -22.818 1.00 43.09 488 GLN A C 1
ATOM 3870 O O . GLN A 1 488 ? -7.427 12.627 -22.377 1.00 43.09 488 GLN A O 1
ATOM 3875 N N . CYS A 1 489 ? -9.510 13.465 -22.561 1.00 41.62 489 CYS A N 1
ATOM 3876 C CA . CYS A 1 489 ? -9.257 14.673 -21.770 1.00 41.62 489 CYS A CA 1
ATOM 3877 C C . CYS A 1 489 ? -9.288 14.379 -20.262 1.00 41.62 489 CYS A C 1
ATOM 3879 O O . CYS A 1 489 ? -8.591 15.015 -19.477 1.00 41.62 489 CYS A O 1
ATOM 3881 N N . HIS A 1 490 ? -10.039 13.356 -19.856 1.00 47.41 490 HIS A N 1
ATOM 3882 C CA . HIS A 1 490 ? -10.178 12.984 -18.455 1.00 47.41 490 HIS A CA 1
ATOM 3883 C C . HIS A 1 490 ? -9.080 12.058 -17.919 1.00 47.41 490 HIS A C 1
ATOM 3885 O O . HIS A 1 490 ? -8.816 12.104 -16.720 1.00 47.41 490 HIS A O 1
ATOM 3891 N N . LEU A 1 491 ? -8.419 11.252 -18.755 1.00 52.94 491 LEU A N 1
ATOM 3892 C CA . LEU A 1 491 ? -7.207 10.539 -18.324 1.00 52.94 491 LEU A CA 1
ATOM 3893 C C . LEU A 1 491 ? -6.059 11.510 -18.020 1.00 52.94 491 LEU A C 1
ATOM 3895 O O . LEU A 1 491 ? -5.215 11.215 -17.182 1.00 52.94 491 LEU A O 1
ATOM 3899 N N . ARG A 1 492 ? -6.054 12.687 -18.661 1.00 59.00 492 ARG A N 1
ATOM 3900 C CA . ARG A 1 492 ? -5.186 13.800 -18.275 1.00 59.00 492 ARG A CA 1
ATOM 3901 C C . ARG A 1 492 ? -5.595 14.224 -16.864 1.00 59.00 492 ARG A C 1
ATOM 3903 O O . ARG A 1 492 ? -6.720 14.681 -16.675 1.00 59.00 492 ARG A O 1
ATOM 3910 N N . ARG A 1 493 ? -4.678 14.107 -15.897 1.00 74.12 493 ARG A N 1
ATOM 3911 C CA . ARG A 1 493 ? -4.873 14.421 -14.461 1.00 74.12 493 ARG A CA 1
ATOM 3912 C C . ARG A 1 493 ? -5.480 13.296 -13.622 1.00 74.12 493 ARG A C 1
ATOM 3914 O O . ARG A 1 493 ? -6.017 13.550 -12.540 1.00 74.12 493 ARG A O 1
ATOM 3921 N N . ALA A 1 494 ? -5.334 12.060 -14.081 1.00 75.06 494 ALA A N 1
ATOM 3922 C CA . ALA A 1 494 ? -5.524 10.856 -13.288 1.00 75.06 494 ALA A CA 1
ATOM 3923 C C . ALA A 1 494 ? -4.877 10.962 -11.891 1.00 75.06 494 ALA A C 1
ATOM 3925 O O . ALA A 1 494 ? -5.538 10.734 -10.873 1.00 75.06 494 ALA A O 1
ATOM 3926 N N . ALA A 1 495 ? -3.606 11.378 -11.843 1.00 82.56 495 ALA A N 1
ATOM 3927 C CA . ALA A 1 495 ? -2.868 11.531 -10.595 1.00 82.56 495 ALA A CA 1
ATOM 3928 C C . ALA A 1 495 ? -3.484 12.598 -9.677 1.00 82.56 495 ALA A C 1
ATOM 3930 O O . ALA A 1 495 ? -3.626 12.371 -8.479 1.00 82.56 495 ALA A O 1
ATOM 3931 N N . VAL A 1 496 ? -3.904 13.740 -10.231 1.00 83.19 496 VAL A N 1
ATOM 3932 C CA . VAL A 1 496 ? -4.489 14.849 -9.455 1.00 83.19 496 VAL A CA 1
ATOM 3933 C C . VAL A 1 496 ? -5.813 14.434 -8.816 1.00 83.19 496 VAL A C 1
ATOM 3935 O O . VAL A 1 496 ? -6.032 14.694 -7.636 1.00 83.19 496 VAL A O 1
ATOM 3938 N N . ARG A 1 497 ? -6.693 13.751 -9.560 1.00 80.56 497 ARG A N 1
ATOM 3939 C CA . ARG A 1 497 ? -7.985 13.291 -9.021 1.00 80.56 497 ARG A CA 1
ATOM 3940 C C . ARG A 1 497 ? -7.804 12.258 -7.917 1.00 80.56 497 ARG A C 1
ATOM 3942 O O . ARG A 1 497 ? -8.466 12.341 -6.884 1.00 80.56 497 ARG A O 1
ATOM 3949 N N . PHE A 1 498 ? -6.882 11.315 -8.107 1.00 83.12 498 PHE A N 1
ATOM 3950 C CA . PHE A 1 498 ? -6.556 10.340 -7.072 1.00 83.12 498 PHE A CA 1
ATOM 3951 C C . PHE A 1 498 ? -5.919 11.009 -5.843 1.00 83.12 498 PHE A C 1
ATOM 3953 O O . PHE A 1 498 ? -6.315 10.725 -4.718 1.00 83.12 498 PHE A O 1
ATOM 3960 N N . GLN A 1 499 ? -5.016 11.974 -6.039 1.00 87.44 499 GLN A N 1
ATOM 3961 C CA . GLN A 1 499 ? -4.441 12.762 -4.947 1.00 87.44 499 GLN A CA 1
ATOM 3962 C C . GLN A 1 499 ? -5.514 13.534 -4.167 1.00 87.44 499 GLN A C 1
ATOM 3964 O O . GLN A 1 499 ? -5.474 13.560 -2.939 1.00 87.44 499 GLN A O 1
ATOM 3969 N N . ASN A 1 500 ? -6.492 14.128 -4.854 1.00 82.88 500 ASN A N 1
ATOM 3970 C CA . ASN A 1 500 ? -7.618 14.805 -4.210 1.00 82.88 500 ASN A CA 1
ATOM 3971 C C . ASN A 1 500 ? -8.472 13.832 -3.388 1.00 82.88 500 ASN A C 1
ATOM 3973 O O . ASN A 1 500 ? -8.883 14.178 -2.284 1.00 82.88 500 ASN A O 1
ATOM 3977 N N . LEU A 1 501 ? -8.687 12.605 -3.876 1.00 83.75 501 LEU A N 1
ATOM 3978 C CA . LEU A 1 501 ? -9.381 11.561 -3.117 1.00 83.75 501 LEU A CA 1
ATOM 3979 C C . LEU A 1 501 ? -8.609 11.193 -1.841 1.00 83.75 501 LEU A C 1
ATOM 3981 O O . LEU A 1 501 ? -9.214 11.111 -0.772 1.00 83.75 501 LEU A O 1
ATOM 3985 N N . CYS A 1 502 ? -7.290 11.006 -1.937 1.00 86.69 502 CYS A N 1
ATOM 3986 C CA . CYS A 1 502 ? -6.443 10.732 -0.775 1.00 86.69 502 CYS A CA 1
ATOM 3987 C C . CYS A 1 502 ? -6.503 11.879 0.240 1.00 86.69 502 CYS A C 1
ATOM 3989 O O . CYS A 1 502 ? -6.781 11.639 1.410 1.00 86.69 502 CYS A O 1
ATOM 3991 N N . ARG A 1 503 ? -6.351 13.132 -0.211 1.00 87.19 503 ARG A N 1
ATOM 3992 C CA . ARG A 1 503 ? -6.455 14.324 0.649 1.00 87.19 503 ARG A CA 1
ATOM 3993 C C . ARG A 1 503 ? -7.809 14.423 1.342 1.00 87.19 503 ARG A C 1
ATOM 3995 O O . ARG A 1 503 ? -7.855 14.687 2.538 1.00 87.19 503 ARG A O 1
ATOM 4002 N N . ALA A 1 504 ? -8.899 14.184 0.611 1.00 83.81 504 ALA A N 1
ATOM 4003 C CA . ALA A 1 504 ? -10.244 14.200 1.175 1.00 83.81 504 ALA A CA 1
ATOM 4004 C C . ALA A 1 504 ? -10.397 13.150 2.286 1.00 83.81 504 ALA A C 1
ATOM 4006 O O . ALA A 1 504 ? -10.943 13.460 3.338 1.00 83.81 504 ALA A O 1
ATOM 4007 N N . LYS A 1 505 ? -9.864 11.934 2.093 1.00 85.19 505 LYS A N 1
ATOM 4008 C CA . LYS A 1 505 ? -9.846 10.889 3.130 1.00 85.19 505 LYS A CA 1
ATOM 4009 C C . LYS A 1 505 ? -9.031 11.290 4.355 1.00 85.19 505 LYS A C 1
ATOM 4011 O O . LYS A 1 505 ? -9.526 11.143 5.468 1.00 85.19 505 LYS A O 1
ATOM 4016 N N . THR A 1 506 ? -7.818 11.803 4.154 1.00 83.06 506 THR A N 1
ATOM 4017 C CA . THR A 1 506 ? -6.955 12.251 5.252 1.00 83.06 506 THR A CA 1
ATOM 4018 C C . THR A 1 506 ? -7.633 13.355 6.058 1.00 83.06 506 THR A C 1
ATOM 4020 O O . THR A 1 506 ? -7.678 13.265 7.279 1.00 83.06 506 THR A O 1
ATOM 4023 N N . ALA A 1 507 ? -8.235 14.349 5.399 1.00 82.06 507 ALA A N 1
ATOM 4024 C CA . ALA A 1 507 ? -8.956 15.424 6.078 1.00 82.06 507 ALA A CA 1
ATOM 4025 C C . ALA A 1 507 ? -10.157 14.903 6.887 1.00 82.06 507 ALA A C 1
ATOM 4027 O O . ALA A 1 507 ? -10.361 15.318 8.025 1.00 82.06 507 ALA A O 1
ATOM 4028 N N . CYS A 1 508 ? -10.916 13.959 6.324 1.00 81.44 508 CYS A N 1
ATOM 4029 C CA . CYS A 1 508 ? -12.034 13.296 7.000 1.00 81.44 508 CYS A CA 1
ATOM 4030 C C . CYS A 1 508 ? -11.568 12.615 8.300 1.00 81.44 508 CYS A C 1
ATOM 4032 O O . CYS A 1 508 ? -12.104 12.868 9.375 1.00 81.44 508 CYS A O 1
ATOM 4034 N N . PHE A 1 509 ? -10.476 11.850 8.217 1.00 83.25 509 PHE A N 1
ATOM 4035 C CA . PHE A 1 509 ? -9.892 11.157 9.364 1.00 83.25 509 PHE A CA 1
ATOM 4036 C C . PHE A 1 509 ? -9.309 12.115 10.417 1.00 83.25 509 PHE A C 1
ATOM 4038 O O . PHE A 1 509 ? -9.472 11.908 11.614 1.00 83.25 509 PHE A O 1
ATOM 4045 N N . GLN A 1 510 ? -8.675 13.212 10.000 1.00 84.81 510 GLN A N 1
ATOM 4046 C CA . GLN A 1 510 ? -8.175 14.233 10.928 1.00 84.81 510 GLN A CA 1
ATOM 4047 C C . GLN A 1 510 ? -9.316 14.952 11.659 1.00 84.81 510 GLN A C 1
ATOM 4049 O O . GLN A 1 510 ? -9.220 15.215 12.856 1.00 84.81 510 GLN A O 1
ATOM 4054 N N . ASN A 1 511 ? -10.417 15.245 10.963 1.00 84.88 511 ASN A N 1
ATOM 4055 C CA . ASN A 1 511 ? -11.605 15.830 11.582 1.00 84.88 511 ASN A CA 1
ATOM 4056 C C . ASN A 1 511 ? -12.251 14.864 12.582 1.00 84.88 511 ASN A C 1
ATOM 4058 O O . ASN A 1 511 ? -12.654 15.297 13.663 1.00 84.88 511 ASN A O 1
ATOM 4062 N N . LEU A 1 512 ? -12.282 13.566 12.255 1.00 83.81 512 LEU A N 1
ATOM 4063 C CA . LEU A 1 512 ? -12.731 12.514 13.165 1.00 83.81 512 LEU A CA 1
ATOM 4064 C C . LEU A 1 512 ? -11.927 12.542 14.479 1.00 83.81 512 LEU A C 1
ATOM 4066 O O . LEU A 1 512 ? -12.506 12.496 15.560 1.00 83.81 512 LEU A O 1
ATOM 4070 N N . LEU A 1 513 ? -10.603 12.660 14.405 1.00 86.00 513 LEU A N 1
ATOM 4071 C CA . LEU A 1 513 ? -9.754 12.677 15.599 1.00 86.00 513 LEU A CA 1
ATOM 4072 C C . LEU A 1 513 ? -9.904 13.961 16.417 1.00 86.00 513 LEU A C 1
ATOM 4074 O O . LEU A 1 513 ? -9.975 13.906 17.643 1.00 86.00 513 LEU A O 1
ATOM 4078 N N . ARG A 1 514 ? -10.019 15.115 15.752 1.00 85.69 514 ARG A N 1
ATOM 4079 C CA . ARG A 1 514 ? -10.201 16.407 16.432 1.00 85.69 514 ARG A CA 1
ATOM 4080 C C . ARG A 1 514 ? -11.490 16.466 17.241 1.00 85.69 514 ARG A C 1
ATOM 4082 O O . ARG A 1 514 ? -11.458 16.978 18.356 1.00 85.69 514 ARG A O 1
ATOM 4089 N N . SER A 1 515 ? -12.596 15.937 16.708 1.00 83.38 515 SER A N 1
ATOM 4090 C CA . SER A 1 515 ? -13.870 15.943 17.439 1.00 83.38 515 SER A CA 1
ATOM 4091 C C . SER A 1 515 ? -13.797 15.099 18.716 1.00 83.38 515 SER A C 1
ATOM 4093 O O . SER A 1 515 ? -14.413 15.442 19.715 1.00 83.38 515 SER A O 1
ATOM 4095 N N . GLN A 1 516 ? -13.001 14.025 18.718 1.00 76.12 516 GLN A N 1
ATOM 4096 C CA . GLN A 1 516 ? -12.803 13.204 19.914 1.00 76.12 516 GLN A CA 1
ATOM 4097 C C . GLN A 1 516 ? -11.941 13.907 20.964 1.00 76.12 516 GLN A C 1
ATOM 4099 O O . GLN A 1 516 ? -12.267 13.869 22.147 1.00 76.12 516 GLN A O 1
ATOM 4104 N N . SER A 1 517 ? -10.868 14.592 20.552 1.00 76.81 517 SER A N 1
ATOM 4105 C CA . SER A 1 517 ? -10.027 15.354 21.483 1.00 76.81 517 SER A CA 1
ATOM 4106 C C . SER A 1 517 ? -10.805 16.463 22.197 1.00 76.81 517 SER A C 1
ATOM 4108 O O . SER A 1 517 ? -10.579 16.694 23.386 1.00 76.81 517 SER A O 1
ATOM 4110 N N . SER A 1 518 ? -11.733 17.141 21.510 1.00 77.31 518 SER A N 1
ATOM 4111 C CA . SER A 1 518 ? -12.592 18.142 22.154 1.00 77.31 518 SER A CA 1
ATOM 4112 C C . SER A 1 518 ? -13.546 17.514 23.168 1.00 77.31 518 SER A C 1
ATOM 4114 O O . SER A 1 518 ? -13.691 18.044 24.267 1.00 77.31 518 SER A O 1
ATOM 4116 N N . ASP A 1 519 ? -14.138 16.363 22.842 1.00 74.62 519 ASP A N 1
ATOM 4117 C CA . ASP A 1 519 ? -15.083 15.683 23.731 1.00 74.62 519 ASP A CA 1
ATOM 4118 C C . ASP A 1 519 ? -14.398 15.138 24.989 1.00 74.62 519 ASP A C 1
ATOM 4120 O O . ASP A 1 519 ? -14.921 15.292 26.091 1.00 74.62 519 ASP A O 1
ATOM 4124 N N . LEU A 1 520 ? -13.194 14.574 24.849 1.00 72.56 520 LEU A N 1
ATOM 4125 C CA . LEU A 1 520 ? -12.393 14.098 25.981 1.00 72.56 520 LEU A CA 1
ATOM 4126 C C . LEU A 1 520 ? -11.973 15.245 26.908 1.00 72.56 520 LEU A C 1
ATOM 4128 O O . LEU A 1 520 ? -12.045 15.111 28.127 1.00 72.56 520 LEU A O 1
ATOM 4132 N N . THR A 1 521 ? -11.590 16.392 26.339 1.00 76.62 521 THR A N 1
ATOM 4133 C CA . THR A 1 521 ? -11.212 17.577 27.126 1.00 76.62 521 THR A CA 1
ATOM 4134 C C . THR A 1 521 ? -12.403 18.118 27.919 1.00 76.62 521 THR A C 1
ATOM 4136 O O . THR A 1 521 ? -12.251 18.484 29.079 1.00 76.62 521 THR A O 1
ATOM 4139 N N . ASN A 1 522 ? -13.599 18.111 27.322 1.00 75.81 522 ASN A N 1
ATOM 4140 C CA . ASN A 1 522 ? -14.828 18.578 27.965 1.00 75.81 522 ASN A CA 1
ATOM 4141 C C . ASN A 1 522 ? -15.368 17.619 29.039 1.00 75.81 522 ASN A C 1
ATOM 4143 O O . ASN A 1 522 ? -16.133 18.054 29.889 1.00 75.81 522 ASN A O 1
ATOM 4147 N N . ARG A 1 523 ? -15.019 16.325 28.995 1.00 70.00 523 ARG A N 1
ATOM 4148 C CA . ARG A 1 523 ? -15.421 15.333 30.013 1.00 70.00 523 ARG A CA 1
ATOM 4149 C C . ARG A 1 523 ? -14.450 15.238 31.196 1.00 70.00 523 ARG A C 1
ATOM 4151 O O . ARG A 1 523 ? -14.822 14.691 32.228 1.00 70.00 523 ARG A O 1
ATOM 4158 N N . GLY A 1 524 ? -13.214 15.715 31.029 1.00 60.19 524 GLY A N 1
ATOM 4159 C CA . GLY A 1 524 ? -12.175 15.731 32.066 1.00 60.19 524 GLY A CA 1
ATOM 4160 C C . GLY A 1 524 ? -12.072 17.039 32.864 1.00 60.19 524 GLY A C 1
ATOM 4161 O O . GLY A 1 524 ? -11.195 17.139 33.722 1.00 60.19 524 GLY A O 1
ATOM 4162 N N . ALA A 1 525 ? -12.928 18.021 32.570 1.00 44.44 525 ALA A N 1
ATOM 4163 C CA . ALA A 1 525 ? -13.097 19.280 33.301 1.00 44.44 525 ALA A CA 1
ATOM 4164 C C . ALA A 1 525 ? -14.463 19.285 33.995 1.00 44.44 525 ALA A C 1
ATOM 4166 O O . ALA A 1 525 ? -14.541 19.844 35.113 1.00 44.44 525 ALA A O 1
#

Sequence (525 aa):
MSRTAATTRSRHIFVTLIKQADGRRLPVMSSTHCSDESVCVNRNEIIGAFTLLRQLYMHDSLKLKGKQGAQFLNPDVFFEIASWTIGVSIRDLPLIAAYPRANILSHSSSIFSKLSMDPYVVIDAAIRGQEDILMNILRADPSYLLRKAIVKNSVGVEFELTPLEAAIMSTDVQMVEKMREHFEHLTIDLDGHSIDGPAEMHQQIKTIYIQSLNRYRDNQLAILKEQETKLLQLLRLPTDLTAAQTKQYKEIEEKIKQATKRIIAYSDALKPECNDIQKIIEAHNQAQEDNAFDFQPYVNAILSASPAELDVVMELINATTPEETAAVVARSGVAEKQSDAARLKSFDELTLVEKLNRFREELVKHMQNEIIFNPNHILAGLKSNDTARDTLTIATDPGYKKRSIIFSQLAGWAQRNANEPVRQDMRQGTWYLTEKNRHRARQSRFNEYLNGNIVRNFVVDVALVNSLLVDKFGTVCMAGRDSEAAGQCHLRRAAVRFQNLCRAKTACFQNLLRSQSSDLTNRGA

Foldseek 3Di:
DDDDDDDDPDQFWWWAFDQDPVRHTDTAIDSDDPDPRIQGLQPPLQVSLVVVVVVVVVVPPPCPPDDDDDDDDPVLLSQVSSCVSVVHRCVPDPVCVPPPPNPPVVPPLHPCLPHDYDLQVLQVCLLQLVQVVNLVVLVSPLQQQQDWDWDAHLLGATDTAGSLLSNQLQLVLVSNVSNQVSLCVQQAHPVGDGDNSLVVSVVRLLVSLLVQLVLLLVVLVVQLVVLVVVLVVLVPDDPDDDPVSVVVNVVSVVSNVVSVVLNVQSVVCNDPPNPDSVSSVVNSLVSLLVLADDCVVLLVLLLPADPVLLVLVVQQLAAADPVSNVVSCVVVVADPAQDPVLVPDDLVPDRSRSNLNVLLVVVSVSQSSGSRGRCSNLLNLLVSLLVCVVPADCVSQVVCSSSLCSVCSRNVSSLSSRGNSSVQLLQVALCCVQVVVDDRDSDDCPVVPPPDPPDDDPPDPGSHRDPCVCVVRNLCSQFPPDDPVRSVVRSNCPSVSSVSSVVVSVVSNVVVVVVSVVVVVVVVD

Radius of gyration: 27.86 Å; chains: 1; bounding box: 95×54×68 Å

pLDDT: mean 76.42, std 22.36, range [24.59, 98.62]

Secondary structure (DSSP, 8-state):
---PPP-------EEEEEEPTTS-EEEEEESS--STT-EETTSSTTHHHHHHHHHHHHHS-----S--S-----HHHHHHHHHHHHSS-GGGSTTSTT-TTGGGGTTS--GGGG----HHHHHHHHHTT-HHHHHHHHHH-GGGGG--EEEE-TTS-EEEE-HHHHHHHTT-HHHHHHHHHHHHT--B-TTS-B--HHHHHHHHHHHHHHHHHHHHHHHHHHHHHHHHHHHHHHHTS-SS--HHHHHHHHHHHHHHHHHHHHHHHHHHHTSTT---HHHHHHHHHHHHHHT----HHHHHHHHH--HHHHHHHHHHHH--SHHHHHHHHHHHT--SS--HHHHHS-STTS-HHHHHHHHHHHHHHHHTT-SS--THHHHHHHHHHHHHHHH--TTTSTTSHHHHHIIIIIIHHHHHTS-HHHHHHHHH-HHHHHTS-PPP---TTTTTT--S------SS-SS-S-HHHHHHHHHHTTS-SS-TTTHHHHHTTHHHHHHHHHHHHHHHHHHHHHHHHHHHHHH--